Protein AF-A0A969CSE4-F1 (afdb_monomer_lite)

Structure (mmCIF, N/CA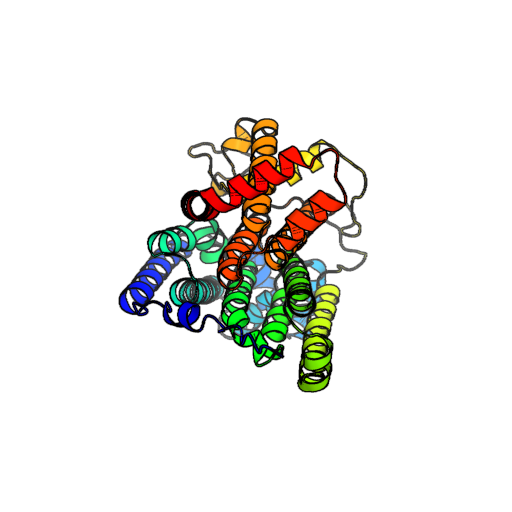/C/O backbone):
data_AF-A0A969CSE4-F1
#
_entry.id   AF-A0A969CSE4-F1
#
loop_
_atom_site.group_PDB
_atom_site.id
_atom_site.type_symbol
_atom_site.label_atom_id
_atom_site.label_alt_id
_atom_site.label_comp_id
_atom_site.label_asym_id
_atom_site.label_entity_id
_atom_site.label_seq_id
_atom_site.pdbx_PDB_ins_code
_atom_site.Cartn_x
_atom_site.Cartn_y
_atom_site.Cartn_z
_atom_site.occupancy
_atom_site.B_iso_or_equiv
_atom_site.auth_seq_id
_atom_site.auth_comp_id
_atom_site.auth_asym_id
_atom_site.auth_atom_id
_atom_site.pdbx_PDB_model_num
ATOM 1 N N . MET A 1 1 ? -28.254 -3.720 40.610 1.00 37.75 1 MET A N 1
ATOM 2 C CA . MET A 1 1 ? -28.483 -4.699 39.527 1.00 37.75 1 MET A CA 1
ATOM 3 C C . MET A 1 1 ? -29.424 -4.070 38.514 1.00 37.75 1 MET A C 1
ATOM 5 O O . MET A 1 1 ? -30.628 -4.091 38.709 1.00 37.75 1 MET A O 1
ATOM 9 N N . SER A 1 2 ? -28.872 -3.445 37.480 1.00 27.80 2 SER A N 1
ATOM 10 C CA . SER A 1 2 ? -29.619 -2.987 36.308 1.00 27.80 2 SER A CA 1
ATOM 11 C C . SER A 1 2 ? -28.778 -3.365 35.094 1.00 27.80 2 SER A C 1
ATOM 13 O O . SER A 1 2 ? -27.782 -2.710 34.793 1.00 27.80 2 SER A O 1
ATOM 15 N N . ASN A 1 3 ? -29.128 -4.489 34.473 1.00 30.42 3 ASN A N 1
ATOM 16 C CA . ASN A 1 3 ? -28.532 -4.946 33.226 1.00 30.42 3 ASN A CA 1
ATOM 17 C C . ASN A 1 3 ? -28.910 -3.960 32.117 1.00 30.42 3 ASN A C 1
ATOM 19 O O . ASN A 1 3 ? -29.982 -4.069 31.531 1.00 30.42 3 ASN A O 1
ATOM 23 N N . THR A 1 4 ? -28.040 -3.000 31.821 1.00 30.02 4 THR A N 1
ATOM 24 C CA . THR A 1 4 ? -28.070 -2.299 30.537 1.00 30.02 4 THR A CA 1
ATOM 25 C C . THR A 1 4 ? -27.341 -3.175 29.533 1.00 30.02 4 THR A C 1
ATOM 27 O O . THR A 1 4 ? -26.132 -3.059 29.341 1.00 30.02 4 THR A O 1
ATOM 30 N N . THR A 1 5 ? -28.078 -4.110 28.941 1.00 32.34 5 THR A N 1
ATOM 31 C CA . THR A 1 5 ? -27.691 -4.767 27.695 1.00 32.34 5 THR A CA 1
ATOM 32 C C . THR A 1 5 ? -27.461 -3.677 26.658 1.00 32.34 5 THR A C 1
ATOM 34 O O . THR A 1 5 ? -28.410 -3.049 26.193 1.00 32.34 5 THR A O 1
ATOM 37 N N . SER A 1 6 ? -26.195 -3.407 26.341 1.00 32.19 6 SER A N 1
ATOM 38 C CA . SER A 1 6 ? -25.845 -2.613 25.176 1.00 32.19 6 SER A CA 1
ATOM 39 C C . SER A 1 6 ? -26.315 -3.388 23.950 1.00 32.19 6 SER A C 1
ATOM 41 O O . SER A 1 6 ? -25.739 -4.409 23.571 1.00 32.19 6 SER A O 1
ATOM 43 N N . GLU A 1 7 ? -27.418 -2.937 23.358 1.00 31.30 7 GLU A N 1
ATOM 44 C CA . GLU A 1 7 ? -27.787 -3.327 22.006 1.00 31.30 7 GLU A CA 1
ATOM 45 C C . GLU A 1 7 ? -26.587 -3.016 21.108 1.00 31.30 7 GLU A C 1
ATOM 47 O O . GLU A 1 7 ? -26.251 -1.859 20.837 1.00 31.30 7 GLU A O 1
ATOM 52 N N . LYS A 1 8 ? -25.880 -4.072 20.692 1.00 34.78 8 LYS A N 1
ATOM 53 C CA . LYS A 1 8 ? -24.949 -3.987 19.574 1.00 34.78 8 LYS A CA 1
ATOM 54 C C . LYS A 1 8 ? -25.735 -3.418 18.394 1.00 34.78 8 LYS A C 1
ATOM 56 O O . LYS A 1 8 ? -26.854 -3.867 18.152 1.00 34.78 8 LYS A O 1
ATOM 61 N N . PRO A 1 9 ? -25.188 -2.453 17.644 1.00 36.00 9 PRO A N 1
ATOM 62 C CA . PRO A 1 9 ? -25.883 -1.903 16.498 1.00 36.00 9 PRO A CA 1
ATOM 63 C C . PRO A 1 9 ? -25.832 -2.919 15.349 1.00 36.00 9 PRO A C 1
ATOM 65 O O . PRO A 1 9 ? -25.063 -2.767 14.400 1.00 36.00 9 PRO A O 1
ATOM 68 N N . ASP A 1 10 ? -26.700 -3.930 15.404 1.00 36.47 10 ASP A N 1
ATOM 69 C CA . ASP A 1 10 ? -26.970 -4.875 14.312 1.00 36.47 10 ASP A CA 1
ATOM 70 C C . ASP A 1 10 ? -27.460 -4.147 13.038 1.00 36.47 10 ASP A C 1
ATOM 72 O O . ASP A 1 10 ? -27.413 -4.677 11.928 1.00 36.47 10 ASP A O 1
ATOM 76 N N . ASN A 1 11 ? -27.813 -2.862 13.158 1.00 34.94 11 ASN A N 1
ATOM 77 C CA . ASN A 1 11 ? -28.234 -2.012 12.050 1.00 34.94 11 ASN A CA 1
ATOM 78 C C . ASN A 1 11 ? -27.103 -1.437 11.178 1.00 34.94 11 ASN A C 1
ATOM 80 O O . ASN A 1 11 ? -27.394 -1.049 10.047 1.00 34.94 11 ASN A O 1
ATOM 84 N N . ILE A 1 12 ? -25.829 -1.419 11.600 1.00 36.09 12 ILE A N 1
ATOM 85 C CA . ILE A 1 12 ? -24.741 -0.911 10.726 1.00 36.09 12 ILE A CA 1
ATOM 86 C C . ILE A 1 12 ? -24.373 -1.940 9.639 1.00 36.09 12 ILE A C 1
ATOM 88 O O . ILE A 1 12 ? -24.017 -1.566 8.523 1.00 36.09 12 ILE A O 1
ATOM 92 N N . LEU A 1 13 ? -24.545 -3.236 9.917 1.00 37.03 13 LEU A N 1
ATOM 93 C CA . LEU A 1 13 ? -24.326 -4.319 8.948 1.00 37.03 13 LEU A CA 1
ATOM 94 C C . LEU A 1 13 ? -25.476 -4.460 7.933 1.00 37.03 13 LEU A C 1
ATOM 96 O O . LEU A 1 13 ? -25.249 -4.920 6.815 1.00 37.03 13 LEU A O 1
ATOM 100 N N . SER A 1 14 ? -26.689 -4.016 8.284 1.00 31.20 14 SER A N 1
ATOM 101 C CA . SER A 1 14 ? -27.875 -4.074 7.408 1.00 31.20 14 SER A CA 1
ATOM 102 C C . SER A 1 14 ? -27.886 -3.018 6.288 1.00 31.20 14 SER A C 1
ATOM 104 O O . SER A 1 14 ? -28.610 -3.158 5.305 1.00 31.20 14 SER A O 1
ATOM 106 N N . LEU A 1 15 ? -27.016 -2.004 6.380 1.00 37.09 15 LEU A N 1
ATOM 107 C CA . LEU A 1 15 ? -26.720 -1.048 5.305 1.00 37.09 15 LEU A CA 1
ATOM 108 C C . LEU A 1 15 ? -25.655 -1.568 4.329 1.00 37.09 15 LEU A C 1
ATOM 110 O O . LEU A 1 15 ? -25.082 -0.792 3.562 1.00 37.09 15 LEU A O 1
ATOM 114 N N . ALA A 1 16 ? -25.403 -2.881 4.312 1.00 40.56 16 ALA A N 1
ATOM 115 C CA . ALA A 1 16 ? -24.783 -3.543 3.177 1.00 40.56 16 ALA A CA 1
ATOM 116 C C . ALA A 1 16 ? -25.659 -3.280 1.943 1.00 40.56 16 ALA A C 1
ATOM 118 O O . ALA A 1 16 ? -26.617 -4.002 1.681 1.00 40.56 16 ALA A O 1
ATOM 119 N N . HIS A 1 17 ? -25.342 -2.186 1.237 1.00 49.12 17 HIS A N 1
ATOM 120 C CA . HIS A 1 17 ? -25.908 -1.771 -0.039 1.00 49.12 17 HIS A CA 1
ATOM 121 C C . HIS A 1 17 ? -26.378 -2.988 -0.826 1.00 49.12 17 HIS A C 1
ATOM 123 O O . HIS A 1 17 ? -25.579 -3.900 -1.023 1.00 49.12 17 HIS A O 1
ATOM 129 N N . LYS A 1 18 ? -27.626 -2.987 -1.314 1.00 47.28 18 LYS A N 1
ATOM 130 C CA . LYS A 1 18 ? -28.043 -3.836 -2.440 1.00 47.28 18 LYS A CA 1
ATOM 131 C C . LYS A 1 18 ? -26.940 -3.718 -3.498 1.00 47.28 18 LYS A C 1
ATOM 133 O O . LYS A 1 18 ? -26.780 -2.659 -4.107 1.00 47.28 18 LYS A O 1
ATOM 138 N N . ARG A 1 19 ? -26.071 -4.730 -3.568 1.00 64.94 19 ARG A N 1
ATOM 139 C CA . ARG A 1 19 ? -24.791 -4.632 -4.273 1.00 64.94 19 ARG A CA 1
ATOM 140 C C . ARG A 1 19 ? -25.115 -4.707 -5.751 1.00 64.94 19 ARG A C 1
ATOM 142 O O . ARG A 1 19 ? -25.612 -5.721 -6.219 1.00 64.94 19 ARG A O 1
ATOM 149 N N . ASP A 1 20 ? -24.905 -3.595 -6.435 1.00 82.19 20 ASP A N 1
ATOM 150 C CA . ASP A 1 20 ? -25.217 -3.450 -7.848 1.00 82.19 20 ASP A CA 1
ATOM 151 C C . ASP A 1 20 ? -24.148 -4.194 -8.663 1.00 82.19 20 ASP A C 1
ATOM 153 O O . ASP A 1 20 ? -23.053 -3.680 -8.923 1.00 82.19 20 ASP A O 1
ATOM 157 N N . ASP A 1 21 ? -24.438 -5.457 -8.977 1.00 89.19 21 ASP A N 1
ATOM 158 C CA . ASP A 1 21 ? -23.571 -6.305 -9.796 1.00 89.19 21 ASP A CA 1
ATOM 159 C C . ASP A 1 21 ? -23.347 -5.691 -11.176 1.00 89.19 21 ASP A C 1
ATOM 161 O O . ASP A 1 21 ? -22.232 -5.749 -11.688 1.00 89.19 21 ASP A O 1
ATOM 165 N N . PHE A 1 22 ? -24.352 -5.007 -11.730 1.00 94.62 22 PHE A N 1
ATOM 166 C CA . PHE A 1 22 ? -24.227 -4.318 -13.007 1.00 94.62 22 PHE A CA 1
ATOM 167 C C . PHE A 1 22 ? -23.216 -3.170 -12.931 1.00 94.62 22 PHE A C 1
ATOM 169 O O . PHE A 1 22 ? -22.319 -3.094 -13.771 1.00 94.62 22 PHE A O 1
ATOM 176 N N . PHE A 1 23 ? -23.292 -2.321 -11.899 1.00 95.94 23 PHE A N 1
ATOM 177 C CA . PHE A 1 23 ? -22.284 -1.279 -11.666 1.00 95.94 23 PHE A CA 1
ATOM 178 C C . PHE A 1 23 ? -20.881 -1.878 -11.525 1.00 95.94 23 PHE A C 1
ATOM 180 O O . PHE A 1 23 ? -19.943 -1.399 -12.157 1.00 95.94 23 PHE A O 1
ATOM 187 N N . THR A 1 24 ? -20.745 -2.953 -10.741 1.00 96.25 24 THR A N 1
ATOM 188 C CA . THR A 1 24 ? -19.447 -3.601 -10.501 1.00 96.25 24 THR A CA 1
ATOM 189 C C . THR A 1 24 ? -18.850 -4.146 -11.797 1.00 96.25 24 THR A C 1
ATOM 191 O O . THR A 1 24 ? -17.709 -3.829 -12.124 1.00 96.25 24 THR A O 1
ATOM 194 N N . ILE A 1 25 ? -19.627 -4.926 -12.552 1.00 97.06 25 ILE A N 1
ATOM 195 C CA . ILE A 1 25 ? -19.202 -5.513 -13.827 1.00 97.06 25 ILE A CA 1
ATOM 196 C C . ILE A 1 25 ? -18.838 -4.405 -14.817 1.00 97.06 25 ILE A C 1
ATOM 198 O O . ILE A 1 25 ? -17.775 -4.461 -15.426 1.00 97.06 25 ILE A O 1
ATOM 202 N N . THR A 1 26 ? -19.666 -3.364 -14.925 1.00 97.75 26 THR A N 1
ATOM 203 C CA . THR A 1 26 ? -19.416 -2.244 -15.840 1.00 97.75 26 THR A CA 1
ATOM 204 C C . THR A 1 26 ? -18.117 -1.517 -15.493 1.00 97.75 26 THR A C 1
ATOM 206 O O . THR A 1 26 ? -17.292 -1.301 -16.375 1.00 97.75 26 THR A O 1
ATOM 209 N N . SER A 1 27 ? -17.883 -1.178 -14.219 1.00 97.38 27 SER A N 1
ATOM 210 C CA . SER A 1 27 ? -16.638 -0.520 -13.794 1.00 97.38 27 SER A CA 1
ATOM 211 C C . SER A 1 27 ? -15.401 -1.372 -14.075 1.00 97.38 27 SER A C 1
ATOM 213 O O . SER A 1 27 ? -14.389 -0.843 -14.530 1.00 97.38 27 SER A O 1
ATOM 215 N N . VAL A 1 28 ? -15.486 -2.685 -13.847 1.00 97.94 28 VAL A N 1
ATOM 216 C CA . VAL A 1 28 ? -14.386 -3.621 -14.117 1.00 97.94 28 VAL A CA 1
ATOM 217 C C . VAL A 1 28 ? -14.121 -3.752 -15.615 1.00 97.94 28 VAL A C 1
ATOM 219 O O . VAL A 1 28 ? -12.964 -3.713 -16.018 1.00 97.94 28 VAL A O 1
ATOM 222 N N . ILE A 1 29 ? -15.162 -3.842 -16.449 1.00 98.31 29 ILE A N 1
ATOM 223 C CA . ILE A 1 29 ? -15.016 -3.887 -17.912 1.00 98.31 29 ILE A CA 1
ATOM 224 C C . ILE A 1 29 ? -14.379 -2.598 -18.431 1.00 98.31 29 ILE A C 1
ATOM 226 O O . ILE A 1 29 ? -13.487 -2.664 -19.274 1.00 98.31 29 ILE A O 1
ATOM 230 N N . VAL A 1 30 ? -14.796 -1.434 -17.926 1.00 98.38 30 VAL A N 1
ATOM 231 C CA . VAL A 1 30 ? -14.201 -0.145 -18.310 1.00 98.38 30 VAL A CA 1
ATOM 232 C C . VAL A 1 30 ? -12.724 -0.095 -17.921 1.00 98.38 30 VAL A C 1
ATOM 234 O O . VAL A 1 30 ? -11.896 0.220 -18.772 1.00 98.38 30 VAL A O 1
ATOM 237 N N . PHE A 1 31 ? -12.376 -0.459 -16.681 1.00 98.50 31 PHE A N 1
ATOM 238 C CA . PHE A 1 31 ? -10.979 -0.515 -16.236 1.00 98.50 31 PHE A CA 1
ATOM 239 C C . PHE A 1 31 ? -10.149 -1.476 -17.094 1.00 98.50 31 PHE A C 1
ATOM 241 O O . PHE A 1 31 ? -9.094 -1.093 -17.587 1.00 98.50 31 PHE A O 1
ATOM 248 N N . LEU A 1 32 ? -10.649 -2.693 -17.329 1.00 98.50 32 LEU A N 1
ATOM 249 C CA . LEU A 1 32 ? -9.976 -3.700 -18.148 1.00 98.50 32 LEU A CA 1
ATOM 250 C C . LEU A 1 32 ? -9.778 -3.217 -19.588 1.00 98.50 32 LEU A C 1
ATOM 252 O O . LEU A 1 32 ? -8.711 -3.422 -20.152 1.00 98.50 32 LEU A O 1
ATOM 256 N N . SER A 1 33 ? -10.779 -2.561 -20.177 1.00 98.44 33 SER A N 1
ATOM 257 C CA . SER A 1 33 ? -10.707 -2.056 -21.554 1.00 98.44 33 SER A CA 1
ATOM 258 C C . SER A 1 33 ? -9.680 -0.934 -21.684 1.00 98.44 33 SER A C 1
ATOM 260 O O . SER A 1 33 ? -8.851 -0.962 -22.589 1.00 98.44 33 SER A O 1
ATOM 262 N N . LEU A 1 34 ? -9.697 0.032 -20.760 1.00 98.38 34 LEU A N 1
ATOM 263 C CA . LEU A 1 34 ? -8.719 1.122 -20.734 1.00 98.38 34 LEU A CA 1
ATOM 264 C C . LEU A 1 34 ? -7.310 0.606 -20.436 1.00 98.38 34 LEU A C 1
ATOM 266 O O . LEU A 1 34 ? -6.364 1.015 -21.100 1.00 98.38 34 LEU A O 1
ATOM 270 N N . GLY A 1 35 ? -7.174 -0.323 -19.489 1.00 98.06 35 GLY A N 1
ATOM 271 C CA . GLY A 1 35 ? -5.908 -0.976 -19.176 1.00 98.06 35 GLY A CA 1
ATOM 272 C C . GLY A 1 35 ? -5.370 -1.788 -20.353 1.00 98.06 35 GLY A C 1
ATOM 273 O O . GLY A 1 35 ? -4.181 -1.711 -20.635 1.00 98.06 35 GLY A O 1
ATOM 274 N N . LEU A 1 36 ? -6.235 -2.491 -21.095 1.00 98.25 36 LEU A N 1
ATOM 275 C CA . LEU A 1 36 ? -5.857 -3.220 -22.308 1.00 98.25 36 LEU A CA 1
ATOM 276 C C . LEU A 1 36 ? -5.336 -2.267 -23.387 1.00 98.25 36 LEU A C 1
ATOM 278 O O . LEU A 1 36 ? -4.271 -2.502 -23.947 1.00 98.25 36 LEU A O 1
ATOM 282 N N . ILE A 1 37 ? -6.053 -1.171 -23.649 1.00 98.06 37 ILE A N 1
ATOM 283 C CA . ILE A 1 37 ? -5.582 -0.123 -24.564 1.00 98.06 37 ILE A CA 1
ATOM 284 C C . ILE A 1 37 ? -4.231 0.422 -24.083 1.00 98.06 37 ILE A C 1
ATOM 286 O O . ILE A 1 37 ? -3.319 0.581 -24.890 1.00 98.06 37 ILE A O 1
ATOM 290 N N . GLY A 1 38 ? -4.088 0.658 -22.777 1.00 96.56 38 GLY A N 1
ATOM 291 C CA . GLY A 1 38 ? -2.854 1.121 -22.152 1.00 96.56 38 GLY A CA 1
ATOM 292 C C . GLY A 1 38 ? -1.676 0.188 -22.415 1.00 96.56 38 GLY A C 1
ATOM 293 O O . GLY A 1 38 ? -0.694 0.622 -23.004 1.00 96.56 38 GLY A O 1
ATOM 294 N N . ILE A 1 39 ? -1.782 -1.097 -22.057 1.00 96.62 39 ILE A N 1
ATOM 295 C CA . ILE A 1 39 ? -0.673 -2.048 -22.233 1.00 96.62 39 ILE A CA 1
ATOM 296 C C . ILE A 1 39 ? -0.316 -2.280 -23.707 1.00 96.62 39 ILE A C 1
ATOM 298 O O . ILE A 1 39 ? 0.850 -2.491 -24.014 1.00 96.62 39 ILE A O 1
ATOM 302 N N . LEU A 1 40 ? -1.286 -2.197 -24.628 1.00 96.00 40 LEU A N 1
ATOM 303 C CA . LEU A 1 40 ? -1.040 -2.365 -26.066 1.00 96.00 40 LEU A CA 1
ATOM 304 C C . LEU A 1 40 ? -0.274 -1.190 -26.692 1.00 96.00 40 LEU A C 1
ATOM 306 O O . LEU A 1 40 ? 0.311 -1.357 -27.758 1.00 96.00 40 LEU A O 1
ATOM 310 N N . ASN A 1 41 ? -0.284 -0.021 -26.047 1.00 94.50 41 ASN A N 1
ATOM 311 C CA . ASN A 1 41 ? 0.468 1.164 -26.470 1.00 94.50 41 ASN A CA 1
ATOM 312 C C . ASN A 1 41 ? 1.655 1.465 -25.538 1.00 94.50 41 ASN A C 1
ATOM 314 O O . ASN A 1 41 ? 2.338 2.470 -25.720 1.00 94.50 41 ASN A O 1
ATOM 318 N N . HIS A 1 42 ? 1.882 0.625 -24.524 1.00 93.31 42 HIS A N 1
ATOM 319 C CA . HIS A 1 42 ? 2.940 0.803 -23.539 1.00 93.31 42 HIS A CA 1
ATOM 320 C C . HIS A 1 42 ? 4.194 0.047 -23.960 1.00 93.31 42 HIS A C 1
ATOM 322 O O . HIS A 1 42 ? 4.208 -1.186 -24.017 1.00 93.31 42 HIS A O 1
ATOM 328 N N . GLU A 1 43 ? 5.265 0.793 -24.205 1.00 93.00 43 GLU A N 1
ATOM 329 C CA . GLU A 1 43 ? 6.594 0.222 -24.369 1.00 93.00 43 GLU A CA 1
ATOM 330 C C . GLU A 1 43 ? 7.144 -0.193 -23.001 1.00 93.00 43 GLU A C 1
ATOM 332 O O . GLU A 1 43 ? 7.239 0.612 -22.069 1.00 93.00 43 GLU A O 1
ATOM 337 N N . MET A 1 44 ? 7.505 -1.472 -22.879 1.00 93.81 44 MET A N 1
ATOM 338 C CA . MET A 1 44 ? 8.018 -2.011 -21.622 1.00 93.81 44 MET A CA 1
ATOM 339 C C . MET A 1 44 ? 9.282 -1.272 -21.203 1.00 93.81 44 MET A C 1
ATOM 341 O O . MET A 1 44 ? 10.259 -1.193 -21.951 1.00 93.81 44 MET A O 1
ATOM 345 N N . HIS A 1 45 ? 9.272 -0.776 -19.973 1.00 89.81 45 HIS A N 1
ATOM 346 C CA . HIS A 1 45 ? 10.419 -0.104 -19.399 1.00 89.81 45 HIS A CA 1
ATOM 347 C C . HIS A 1 45 ? 11.553 -1.088 -19.098 1.00 89.81 45 HIS A C 1
ATOM 349 O O . HIS A 1 45 ? 11.369 -2.302 -18.963 1.00 89.81 45 HIS A O 1
ATOM 355 N N . PHE A 1 46 ? 12.759 -0.537 -18.957 1.00 91.00 46 PHE A N 1
ATOM 356 C CA . PHE A 1 46 ? 13.960 -1.298 -18.619 1.00 91.00 46 PHE A CA 1
ATOM 357 C C . PHE A 1 46 ? 13.777 -2.168 -17.363 1.00 91.00 46 PHE A C 1
ATOM 359 O O . PHE A 1 46 ? 14.203 -3.320 -17.342 1.00 91.00 46 PHE A O 1
ATOM 366 N N . ASP A 1 47 ? 13.111 -1.645 -16.334 1.00 90.50 47 ASP A N 1
ATOM 367 C CA . ASP A 1 47 ? 12.885 -2.343 -15.069 1.00 90.50 47 ASP A CA 1
ATOM 368 C C . ASP A 1 47 ? 11.863 -3.491 -15.198 1.00 90.50 47 ASP A C 1
ATOM 370 O O . ASP A 1 47 ? 11.992 -4.511 -14.515 1.00 90.50 47 ASP A O 1
ATOM 374 N N . GLU A 1 48 ? 10.874 -3.372 -16.087 1.00 96.12 48 GLU A N 1
ATOM 375 C CA . GLU A 1 48 ? 9.958 -4.459 -16.462 1.00 96.12 48 GLU A CA 1
ATOM 376 C C . GLU A 1 48 ? 10.713 -5.592 -17.175 1.00 96.12 48 GLU A C 1
ATOM 378 O O . GLU A 1 48 ? 10.615 -6.761 -16.790 1.00 96.12 48 GLU A O 1
ATOM 383 N N . LEU A 1 49 ? 11.519 -5.246 -18.184 1.00 96.81 49 LEU A N 1
ATOM 384 C CA . LEU A 1 49 ? 12.296 -6.223 -18.946 1.00 96.81 49 LEU A CA 1
ATOM 385 C C . LEU A 1 49 ? 13.380 -6.888 -18.093 1.00 96.81 49 LEU A C 1
ATOM 387 O O . LEU A 1 49 ? 13.601 -8.088 -18.233 1.00 96.81 49 LEU A O 1
ATOM 391 N N . GLN A 1 50 ? 14.017 -6.160 -17.173 1.00 95.50 50 GLN A N 1
ATOM 392 C CA . GLN A 1 50 ? 14.963 -6.736 -16.217 1.00 95.50 50 GLN A CA 1
ATOM 393 C C . GLN A 1 50 ? 14.298 -7.826 -15.363 1.00 95.50 50 GLN A C 1
ATOM 395 O O . GLN A 1 50 ? 14.836 -8.930 -15.260 1.00 95.50 50 GLN A O 1
ATOM 400 N N . ALA A 1 51 ? 13.121 -7.548 -14.792 1.00 96.12 51 ALA A N 1
ATOM 401 C CA . ALA A 1 51 ? 12.379 -8.526 -13.996 1.00 96.12 51 ALA A CA 1
ATOM 402 C C . ALA A 1 51 ? 11.995 -9.764 -14.827 1.00 96.12 51 ALA A C 1
ATOM 404 O O . ALA A 1 51 ? 12.131 -10.899 -14.360 1.00 96.12 51 ALA A O 1
ATOM 405 N N . TRP A 1 52 ? 11.567 -9.554 -16.079 1.00 97.69 52 TRP A N 1
ATOM 406 C CA . TRP A 1 52 ? 11.268 -10.640 -17.012 1.00 97.69 52 TRP A CA 1
ATOM 407 C C . TRP A 1 52 ? 12.496 -11.495 -17.333 1.00 97.69 52 TRP A C 1
ATOM 409 O O . TRP A 1 52 ? 12.419 -12.718 -17.245 1.00 97.69 52 TRP A O 1
ATOM 419 N N . MET A 1 53 ? 13.632 -10.879 -17.670 1.00 96.94 53 MET A N 1
ATOM 420 C CA . MET A 1 53 ? 14.862 -11.597 -18.019 1.00 96.94 53 MET A CA 1
ATOM 421 C C . MET A 1 53 ? 15.388 -12.418 -16.843 1.00 96.94 53 MET A C 1
ATOM 423 O O . MET A 1 53 ? 15.703 -13.590 -17.026 1.00 96.94 53 MET A O 1
ATOM 427 N N . ILE A 1 54 ? 15.394 -11.860 -15.624 1.00 96.50 54 ILE A N 1
ATOM 428 C CA . ILE A 1 54 ? 15.761 -12.617 -14.415 1.00 96.50 54 ILE A CA 1
ATOM 429 C C . ILE A 1 54 ? 14.886 -13.868 -14.290 1.00 96.50 54 ILE A C 1
ATOM 431 O O . ILE A 1 54 ? 15.393 -14.960 -14.031 1.00 96.50 54 ILE A O 1
ATOM 435 N N . ALA A 1 55 ? 13.576 -13.731 -14.489 1.00 97.31 55 ALA A N 1
ATOM 436 C CA . ALA A 1 55 ? 12.646 -14.842 -14.381 1.00 97.31 55 ALA A CA 1
ATOM 437 C C . ALA A 1 55 ? 12.815 -15.890 -15.493 1.00 97.31 55 ALA A C 1
ATOM 439 O O . ALA A 1 55 ? 12.917 -17.084 -15.199 1.00 97.31 55 ALA A O 1
ATOM 440 N N . ARG A 1 56 ? 12.875 -15.449 -16.754 1.00 97.50 56 ARG A N 1
ATOM 441 C CA . ARG A 1 56 ? 13.020 -16.298 -17.942 1.00 97.50 56 ARG A CA 1
ATOM 442 C C . ARG A 1 56 ? 14.337 -17.067 -17.922 1.00 97.50 56 ARG A C 1
ATOM 444 O O . ARG A 1 56 ? 14.328 -18.287 -18.062 1.00 97.50 56 ARG A O 1
ATOM 451 N N . ASP A 1 57 ? 15.442 -16.380 -17.654 1.00 97.06 57 ASP A N 1
ATOM 452 C CA . ASP A 1 57 ? 16.791 -16.944 -17.775 1.00 97.06 57 ASP A CA 1
ATOM 453 C C . ASP A 1 57 ? 17.208 -17.758 -16.532 1.00 97.06 57 ASP A C 1
ATOM 455 O O . ASP A 1 57 ? 18.288 -18.346 -16.483 1.00 97.06 57 ASP A O 1
ATOM 459 N N . SER A 1 58 ? 16.330 -17.863 -15.529 1.00 97.38 58 SER A N 1
ATOM 460 C CA . SER A 1 58 ? 16.528 -18.744 -14.380 1.00 97.38 58 SER A CA 1
ATOM 461 C C . SER A 1 58 ? 16.159 -20.192 -14.709 1.00 97.38 58 SER A C 1
ATOM 463 O O . SER A 1 58 ? 15.020 -20.509 -15.063 1.00 97.38 58 SER A O 1
ATOM 465 N N . SER A 1 59 ? 17.109 -21.107 -14.516 1.00 96.75 59 SER A N 1
ATOM 466 C CA . SER A 1 59 ? 16.946 -22.544 -14.812 1.00 96.75 59 SER A CA 1
ATOM 467 C C . SE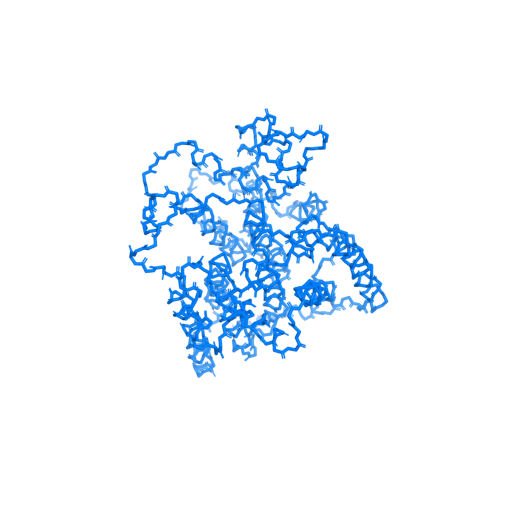R A 1 59 ? 16.076 -23.301 -13.799 1.00 96.75 59 SER A C 1
ATOM 469 O O . SER A 1 59 ? 15.524 -24.357 -14.100 1.00 96.75 59 SER A O 1
ATOM 471 N N . SER A 1 60 ? 15.956 -22.775 -12.581 1.00 97.62 60 SER A N 1
ATOM 472 C CA . SER A 1 60 ? 15.165 -23.345 -11.487 1.00 97.62 60 SER A CA 1
ATOM 473 C C . SER A 1 60 ? 14.712 -22.247 -10.525 1.00 97.62 60 SER A C 1
ATOM 475 O O . SER A 1 60 ? 15.283 -21.159 -10.516 1.00 97.62 60 SER A O 1
ATOM 477 N N . ILE A 1 61 ? 13.749 -22.543 -9.647 1.00 96.81 61 ILE A N 1
ATOM 478 C CA . ILE A 1 61 ? 13.314 -21.609 -8.590 1.00 96.81 61 ILE A CA 1
ATOM 479 C C . ILE A 1 61 ? 14.478 -21.238 -7.657 1.00 96.81 61 ILE A C 1
ATOM 481 O O . ILE A 1 61 ? 14.601 -20.094 -7.231 1.00 96.81 61 ILE A O 1
ATOM 485 N N . ASN A 1 62 ? 15.371 -22.182 -7.349 1.00 96.56 62 ASN A N 1
ATOM 486 C CA . ASN A 1 62 ? 16.551 -21.872 -6.543 1.00 96.56 62 ASN A CA 1
ATOM 487 C C . ASN A 1 62 ? 17.494 -20.908 -7.282 1.00 96.56 62 ASN A C 1
ATOM 489 O O . ASN A 1 62 ? 17.979 -19.948 -6.690 1.00 96.56 62 ASN A O 1
ATOM 493 N N . ASN A 1 63 ? 17.709 -21.131 -8.582 1.00 96.44 63 ASN A N 1
ATOM 494 C CA . ASN A 1 63 ? 18.512 -20.235 -9.408 1.00 96.44 63 ASN A CA 1
ATOM 495 C C . ASN A 1 63 ? 17.858 -18.848 -9.570 1.00 96.44 63 ASN A C 1
ATOM 497 O O . ASN A 1 63 ? 18.565 -17.849 -9.526 1.00 96.44 63 ASN A O 1
ATOM 501 N N . LEU A 1 64 ? 16.523 -18.765 -9.610 1.00 96.75 64 LEU A N 1
ATOM 502 C CA . LEU A 1 64 ? 15.784 -17.499 -9.569 1.00 96.75 64 LEU A CA 1
ATOM 503 C C . LEU A 1 64 ? 16.143 -16.668 -8.337 1.00 96.75 64 LEU A C 1
ATOM 505 O O . LEU A 1 64 ? 16.549 -15.518 -8.465 1.00 96.75 64 LEU A O 1
ATOM 509 N N . PHE A 1 65 ? 16.047 -17.251 -7.141 1.00 94.56 65 PHE A N 1
ATOM 510 C CA . PHE A 1 65 ? 16.389 -16.530 -5.912 1.00 94.56 65 PHE A CA 1
ATOM 511 C C . PHE A 1 65 ? 17.883 -16.200 -5.797 1.00 94.56 65 PHE A C 1
ATOM 513 O O . PHE A 1 65 ? 18.237 -15.229 -5.132 1.00 94.56 65 PHE A O 1
ATOM 520 N N . GLN A 1 66 ? 18.762 -16.967 -6.449 1.00 92.69 66 GLN A N 1
ATOM 521 C CA . GLN A 1 66 ? 20.178 -16.607 -6.568 1.00 92.69 66 GLN A CA 1
ATOM 522 C C . GLN A 1 66 ? 20.370 -15.378 -7.464 1.00 92.69 66 GLN A C 1
ATOM 524 O O . GLN A 1 66 ? 21.111 -14.474 -7.086 1.00 92.69 66 GLN A O 1
ATOM 529 N N . ASN A 1 67 ? 19.671 -15.314 -8.599 1.00 93.38 67 ASN A N 1
ATOM 530 C CA . ASN A 1 67 ? 19.750 -14.196 -9.542 1.00 93.38 67 ASN A CA 1
ATOM 531 C C . ASN A 1 67 ? 19.115 -12.911 -8.973 1.00 93.38 67 ASN A C 1
ATOM 533 O O . ASN A 1 67 ? 19.626 -11.819 -9.199 1.00 93.38 67 ASN A O 1
ATOM 537 N N . LEU A 1 68 ? 18.058 -13.033 -8.162 1.00 91.88 68 LEU A N 1
ATOM 538 C CA . LEU A 1 68 ? 17.405 -11.901 -7.484 1.00 91.88 68 LEU A CA 1
ATOM 539 C C . LEU A 1 68 ? 18.237 -11.260 -6.374 1.00 91.88 68 LEU A C 1
ATOM 541 O O . LEU A 1 68 ? 17.931 -10.161 -5.921 1.00 91.88 68 LEU A O 1
ATOM 545 N N . LYS A 1 69 ? 19.294 -11.929 -5.918 1.00 87.50 69 LYS A N 1
ATOM 546 C CA . LYS A 1 69 ? 20.073 -11.519 -4.749 1.00 87.50 69 LYS A CA 1
ATOM 547 C C . LYS A 1 69 ? 20.649 -10.094 -4.859 1.00 87.50 69 LYS A C 1
ATOM 549 O O . LYS A 1 69 ? 20.814 -9.430 -3.839 1.00 87.50 69 LYS A O 1
ATOM 554 N N . TYR A 1 70 ? 20.931 -9.632 -6.076 1.00 84.75 70 TYR A N 1
ATOM 555 C CA . TYR A 1 70 ? 21.450 -8.287 -6.357 1.00 84.75 70 TYR A CA 1
ATOM 556 C C . TYR A 1 70 ? 20.357 -7.265 -6.705 1.00 84.75 70 TYR A C 1
ATOM 558 O O . TYR A 1 70 ? 20.647 -6.084 -6.856 1.00 84.75 70 TYR A O 1
ATOM 566 N N . GLU A 1 71 ? 19.104 -7.701 -6.831 1.00 83.69 71 GLU A N 1
ATOM 567 C CA . GLU A 1 71 ? 17.973 -6.835 -7.171 1.00 83.69 71 GLU A CA 1
ATOM 568 C C . GLU A 1 71 ? 17.433 -6.092 -5.939 1.00 83.69 71 GLU A C 1
ATOM 570 O O . GLU A 1 71 ? 16.983 -4.954 -6.045 1.00 83.69 71 GLU A O 1
ATOM 575 N N . GLY A 1 72 ? 17.512 -6.716 -4.757 1.00 81.25 72 GLY A N 1
ATOM 576 C CA . GLY A 1 72 ? 17.102 -6.104 -3.489 1.00 81.25 72 GLY A CA 1
ATOM 577 C C . GLY A 1 72 ? 15.588 -6.061 -3.252 1.00 81.25 72 GLY A C 1
ATOM 578 O O . GLY A 1 72 ? 15.150 -5.409 -2.301 1.00 81.25 72 GLY A O 1
ATOM 579 N N . HIS A 1 73 ? 14.780 -6.766 -4.055 1.00 84.88 73 HIS A N 1
ATOM 580 C CA . HIS A 1 73 ? 13.336 -6.886 -3.842 1.00 84.88 73 HIS A CA 1
ATOM 581 C C . HIS A 1 73 ? 12.916 -8.317 -3.468 1.00 84.88 73 HIS A C 1
ATOM 583 O O . HIS A 1 73 ? 13.563 -9.297 -3.844 1.00 84.88 73 HIS A O 1
ATOM 589 N N . PRO A 1 74 ? 11.808 -8.478 -2.721 1.00 92.56 74 PRO A N 1
ATOM 590 C CA . PRO A 1 74 ? 11.210 -9.787 -2.511 1.00 92.56 74 PRO A CA 1
ATOM 591 C C . PRO A 1 74 ? 10.714 -10.426 -3.823 1.00 92.56 74 PRO A C 1
ATOM 593 O O . PRO A 1 74 ? 10.194 -9.765 -4.721 1.00 92.56 74 PRO A O 1
ATOM 596 N N . GLY A 1 75 ? 10.824 -11.747 -3.920 1.00 94.31 75 GLY A N 1
ATOM 597 C CA . GLY A 1 75 ? 10.658 -12.499 -5.160 1.00 94.31 75 GLY A CA 1
ATOM 598 C C . GLY A 1 75 ? 9.235 -12.933 -5.518 1.00 94.31 75 GLY A C 1
ATOM 599 O O . GLY A 1 75 ? 9.098 -13.692 -6.471 1.00 94.31 75 GLY A O 1
ATOM 600 N N . LEU A 1 76 ? 8.168 -12.512 -4.818 1.00 97.31 76 LEU A N 1
ATOM 601 C CA . LEU A 1 76 ? 6.805 -12.997 -5.129 1.00 97.31 76 LEU A CA 1
ATOM 602 C C . LEU A 1 76 ? 6.371 -12.649 -6.559 1.00 97.31 76 LEU A C 1
ATOM 604 O O . LEU A 1 76 ? 5.777 -13.480 -7.243 1.00 97.31 76 LEU A O 1
ATOM 608 N N . TRP A 1 77 ? 6.695 -11.440 -7.022 1.00 97.50 77 TRP A N 1
ATOM 609 C CA . TRP A 1 77 ? 6.454 -11.023 -8.405 1.00 97.50 77 TRP A CA 1
ATOM 610 C C . TRP A 1 77 ? 7.219 -11.906 -9.397 1.00 97.50 77 TRP A C 1
ATOM 612 O O . TRP A 1 77 ? 6.627 -12.499 -10.298 1.00 97.50 77 TRP A O 1
ATOM 622 N N . HIS A 1 78 ? 8.518 -12.073 -9.157 1.00 97.56 78 HIS A N 1
ATOM 623 C CA . HIS A 1 78 ? 9.418 -12.869 -9.984 1.00 97.56 78 HIS A CA 1
ATOM 624 C C . HIS A 1 78 ? 9.052 -14.353 -10.029 1.00 97.56 78 HIS A C 1
ATOM 626 O O . HIS A 1 78 ? 9.216 -14.980 -11.069 1.00 97.56 78 HIS A O 1
ATOM 632 N N . LEU A 1 79 ? 8.506 -14.919 -8.948 1.00 97.75 79 LEU A N 1
ATOM 633 C CA . LEU A 1 79 ? 7.959 -16.276 -8.954 1.00 97.75 79 LEU A CA 1
ATOM 634 C C . LEU A 1 79 ? 6.808 -16.410 -9.956 1.00 97.75 79 LEU A C 1
ATOM 636 O O . LEU A 1 79 ? 6.766 -17.384 -10.704 1.00 97.75 79 LEU A O 1
ATOM 640 N N . GLY A 1 80 ? 5.902 -15.429 -10.007 1.00 97.88 80 GLY A N 1
ATOM 641 C CA . GLY A 1 80 ? 4.835 -15.390 -11.009 1.00 97.88 80 GLY A CA 1
ATOM 642 C C . GLY A 1 80 ? 5.398 -15.357 -12.431 1.00 97.88 80 GLY A C 1
ATOM 643 O O . GLY A 1 80 ? 5.025 -16.183 -13.263 1.00 97.88 80 GLY A O 1
ATOM 644 N N . LEU A 1 81 ? 6.363 -14.468 -12.682 1.00 98.31 81 LEU A N 1
ATOM 645 C CA . LEU A 1 81 ? 7.028 -14.363 -13.985 1.00 98.31 81 LEU A CA 1
ATOM 646 C C . LEU A 1 81 ? 7.780 -15.639 -14.372 1.00 98.31 81 LEU A C 1
ATOM 648 O O . LEU A 1 81 ? 7.740 -16.051 -15.529 1.00 98.31 81 LEU A O 1
ATOM 652 N N . TYR A 1 82 ? 8.420 -16.300 -13.407 1.00 98.38 82 TYR A N 1
ATOM 653 C CA . TYR A 1 82 ? 9.146 -17.544 -13.633 1.00 98.38 82 TYR A CA 1
ATOM 654 C C . TYR A 1 82 ? 8.210 -18.612 -14.192 1.00 98.38 82 TYR A C 1
ATOM 656 O O . TYR A 1 82 ? 8.519 -19.212 -15.219 1.00 98.38 82 TYR A O 1
ATOM 664 N N . PHE A 1 83 ? 7.033 -18.800 -13.588 1.00 98.12 83 PHE A N 1
ATOM 665 C CA . PHE A 1 83 ? 6.057 -19.759 -14.104 1.00 98.12 83 PHE A CA 1
ATOM 666 C C . PHE A 1 83 ? 5.538 -19.374 -15.491 1.00 98.12 83 PHE A C 1
ATOM 668 O O . PHE A 1 83 ? 5.446 -20.246 -16.351 1.00 98.12 83 PHE A O 1
ATOM 675 N N . LEU A 1 84 ? 5.264 -18.091 -15.748 1.00 98.00 84 LEU A N 1
ATOM 676 C CA . LEU A 1 84 ? 4.817 -17.628 -17.070 1.00 98.00 84 LEU A CA 1
ATOM 677 C C . LEU A 1 84 ? 5.861 -17.875 -18.160 1.00 98.00 84 LEU A C 1
ATOM 679 O O . LEU A 1 84 ? 5.523 -18.345 -19.244 1.00 98.00 84 LEU A O 1
ATOM 683 N N . SER A 1 85 ? 7.132 -17.631 -17.849 1.00 97.81 85 SER A N 1
ATOM 684 C CA . SER A 1 85 ? 8.233 -17.839 -18.790 1.00 97.81 85 SER A CA 1
ATOM 685 C C . SER A 1 85 ? 8.432 -19.306 -19.190 1.00 97.81 85 SER A C 1
ATOM 687 O O . SER A 1 85 ? 9.104 -19.589 -20.171 1.00 97.81 85 SER A O 1
ATOM 689 N N . ARG A 1 86 ? 7.843 -20.270 -18.461 1.00 97.56 86 ARG A N 1
ATOM 690 C CA . ARG A 1 86 ? 7.851 -21.687 -18.872 1.00 97.56 86 ARG A CA 1
ATOM 691 C C . ARG A 1 86 ? 6.897 -21.980 -20.034 1.00 97.56 86 ARG A C 1
ATOM 693 O O . ARG A 1 86 ? 6.985 -23.055 -20.618 1.00 97.56 86 ARG A O 1
ATOM 700 N N . PHE A 1 87 ? 5.989 -21.057 -20.353 1.00 97.31 87 PHE A N 1
ATOM 701 C CA . PHE A 1 87 ? 5.032 -21.197 -21.453 1.00 97.31 87 PHE A CA 1
ATOM 702 C C . PHE A 1 87 ? 5.419 -20.379 -22.691 1.00 97.31 87 PHE A C 1
ATOM 704 O O . PHE A 1 87 ? 5.005 -20.726 -23.794 1.00 97.31 87 PHE A O 1
ATOM 711 N N . THR A 1 88 ? 6.168 -19.285 -22.526 1.00 97.38 88 THR A N 1
ATOM 712 C CA . THR A 1 88 ? 6.586 -18.403 -23.624 1.00 97.38 88 THR A CA 1
ATOM 713 C C . THR A 1 88 ? 7.785 -17.545 -23.228 1.00 97.38 88 THR A C 1
ATOM 715 O O . THR A 1 88 ? 7.878 -17.100 -22.086 1.00 97.38 88 THR A O 1
ATOM 718 N N . ASP A 1 89 ? 8.658 -17.246 -24.190 1.00 95.56 89 ASP A N 1
ATOM 719 C CA . ASP A 1 89 ? 9.778 -16.310 -24.018 1.00 95.56 89 ASP A CA 1
ATOM 720 C C . ASP A 1 89 ? 9.373 -14.842 -24.225 1.00 95.56 89 ASP A C 1
ATOM 722 O O . ASP A 1 89 ? 10.153 -13.928 -23.934 1.00 95.56 89 ASP A O 1
ATOM 726 N N . ASN A 1 90 ? 8.158 -14.605 -24.735 1.00 96.94 90 ASN A N 1
ATOM 727 C CA . ASN A 1 90 ? 7.669 -13.273 -25.068 1.00 96.94 90 ASN A CA 1
ATOM 728 C C . ASN A 1 90 ? 7.233 -12.509 -23.798 1.00 96.94 90 ASN A C 1
ATOM 730 O O . ASN A 1 90 ? 6.253 -12.914 -23.164 1.00 96.94 90 ASN A O 1
ATOM 734 N N . PRO A 1 91 ? 7.876 -11.371 -23.462 1.00 96.81 91 PRO A N 1
ATOM 735 C CA . PRO A 1 91 ? 7.568 -10.604 -22.255 1.00 96.81 91 PRO A CA 1
ATOM 736 C C . PRO A 1 91 ? 6.159 -10.000 -22.237 1.00 96.81 91 PRO A C 1
ATOM 738 O O . PRO A 1 91 ? 5.680 -9.626 -21.173 1.00 96.81 91 PRO A O 1
ATOM 741 N N . VAL A 1 92 ? 5.444 -9.946 -23.367 1.00 97.12 92 VAL A N 1
ATOM 742 C CA . VAL A 1 92 ? 4.065 -9.421 -23.432 1.00 97.12 92 VAL A CA 1
ATOM 743 C C . VAL A 1 92 ? 3.119 -10.172 -22.488 1.00 97.12 92 VAL A C 1
ATOM 745 O O . VAL A 1 92 ? 2.193 -9.579 -21.935 1.00 97.12 92 VAL A O 1
ATOM 748 N N . VAL A 1 93 ? 3.374 -11.457 -22.210 1.00 97.69 93 VAL A N 1
ATOM 749 C CA . VAL A 1 93 ? 2.569 -12.232 -21.249 1.00 97.69 93 VAL A CA 1
ATOM 750 C C . VAL A 1 93 ? 2.569 -11.617 -19.842 1.00 97.69 93 VAL A C 1
ATOM 752 O O . VAL A 1 93 ? 1.570 -11.712 -19.128 1.00 97.69 93 VAL A O 1
ATOM 755 N N . MET A 1 94 ? 3.655 -10.941 -19.452 1.00 97.50 94 MET A N 1
ATOM 756 C CA . MET A 1 94 ? 3.770 -10.254 -18.167 1.00 97.50 94 MET A CA 1
ATOM 757 C C . MET A 1 94 ? 2.779 -9.093 -18.054 1.00 97.50 94 MET A C 1
ATOM 759 O O . MET A 1 94 ? 2.157 -8.952 -17.004 1.00 97.50 94 MET A O 1
ATOM 763 N N . GLN A 1 95 ? 2.585 -8.306 -19.118 1.00 97.56 95 GLN A N 1
ATOM 764 C CA . GLN A 1 95 ? 1.626 -7.193 -19.126 1.00 97.56 95 GLN A CA 1
ATOM 765 C C . GLN A 1 95 ? 0.189 -7.697 -18.945 1.00 97.56 95 GLN A C 1
ATOM 767 O O . GLN A 1 95 ? -0.568 -7.153 -18.143 1.00 97.56 95 GLN A O 1
ATOM 772 N N . PHE A 1 96 ? -0.185 -8.789 -19.623 1.00 98.19 96 PHE A N 1
ATOM 773 C CA . PHE A 1 96 ? -1.504 -9.410 -19.447 1.00 98.19 96 PHE A CA 1
ATOM 774 C C . PHE A 1 96 ? -1.693 -9.995 -18.044 1.00 98.19 96 PHE A C 1
ATOM 776 O O . PHE A 1 96 ? -2.755 -9.826 -17.442 1.00 98.19 96 PHE A O 1
ATOM 783 N N . TYR A 1 97 ? -0.667 -10.654 -17.501 1.00 98.38 97 TYR A N 1
ATOM 784 C CA . TYR A 1 97 ? -0.684 -11.150 -16.126 1.00 98.38 97 TYR A CA 1
ATOM 785 C C . TYR A 1 97 ? -0.839 -10.011 -15.113 1.00 98.38 97 TYR A C 1
ATOM 787 O O . TYR A 1 97 ? -1.668 -10.095 -14.206 1.00 98.38 97 TYR A O 1
ATOM 795 N N . HIS A 1 98 ? -0.096 -8.922 -15.299 1.00 98.31 98 HIS A N 1
ATOM 796 C CA . HIS A 1 98 ? -0.196 -7.727 -14.475 1.00 98.31 98 HIS A CA 1
ATOM 797 C C . HIS A 1 98 ? -1.601 -7.115 -14.531 1.00 98.31 98 HIS A C 1
ATOM 799 O O . HIS A 1 98 ? -2.226 -6.909 -13.489 1.00 98.31 98 HIS A O 1
ATOM 805 N N . LEU A 1 99 ? -2.139 -6.907 -15.738 1.00 98.56 99 LEU A N 1
ATOM 806 C CA . LEU A 1 99 ? -3.476 -6.354 -15.948 1.00 98.56 99 LEU A CA 1
ATOM 807 C C . LEU A 1 99 ? -4.565 -7.233 -15.318 1.00 98.56 99 LEU A C 1
ATOM 809 O O . LEU A 1 99 ? -5.528 -6.708 -14.758 1.00 98.56 99 LEU A O 1
ATOM 813 N N . LEU A 1 100 ? -4.412 -8.560 -15.346 1.00 98.62 100 LEU A N 1
ATOM 814 C CA . LEU A 1 100 ? -5.321 -9.484 -14.666 1.00 98.62 100 LEU A CA 1
ATOM 815 C C . LEU A 1 100 ? -5.317 -9.269 -13.143 1.00 98.62 100 LEU A C 1
ATOM 817 O O . LEU A 1 100 ? -6.386 -9.209 -12.528 1.00 98.62 100 LEU A O 1
ATOM 821 N N . ILE A 1 101 ? -4.138 -9.119 -12.529 1.00 98.69 101 ILE A N 1
ATOM 822 C CA . ILE A 1 101 ? -4.016 -8.839 -11.089 1.00 98.69 101 ILE A CA 1
ATOM 823 C C . ILE A 1 101 ? -4.625 -7.471 -10.765 1.00 98.69 101 ILE A C 1
ATOM 825 O O . ILE A 1 101 ? -5.430 -7.374 -9.836 1.00 98.69 101 ILE A O 1
ATOM 829 N N . ALA A 1 102 ? -4.306 -6.437 -11.549 1.00 98.62 102 ALA A N 1
ATOM 830 C CA . ALA A 1 102 ? -4.842 -5.087 -11.372 1.00 98.62 102 ALA A CA 1
ATOM 831 C C . ALA A 1 102 ? -6.375 -5.080 -11.460 1.00 98.62 102 ALA A C 1
ATOM 833 O O . ALA A 1 102 ? -7.059 -4.581 -10.565 1.00 98.62 102 ALA A O 1
ATOM 834 N N . THR A 1 103 ? -6.927 -5.732 -12.485 1.00 98.69 103 THR A N 1
ATOM 835 C CA . THR A 1 103 ? -8.375 -5.867 -12.701 1.00 98.69 103 THR A CA 1
ATOM 836 C C . THR A 1 103 ? -9.042 -6.625 -11.553 1.00 98.69 103 THR A C 1
ATOM 838 O O . THR A 1 103 ? -10.119 -6.240 -11.099 1.00 98.69 103 THR A O 1
ATOM 841 N N . THR A 1 104 ? -8.390 -7.663 -11.022 1.00 98.75 104 THR A N 1
ATOM 842 C CA . THR A 1 104 ? -8.867 -8.389 -9.833 1.00 98.75 104 THR A CA 1
ATOM 843 C C . THR A 1 104 ? -8.876 -7.486 -8.598 1.00 98.75 104 THR A C 1
ATOM 845 O O . THR A 1 104 ? -9.849 -7.483 -7.840 1.00 98.75 104 THR A O 1
ATOM 848 N N . GLY A 1 105 ? -7.832 -6.675 -8.411 1.00 98.38 105 GLY A N 1
ATOM 849 C CA . GLY A 1 105 ? -7.760 -5.676 -7.345 1.00 98.38 105 GLY A CA 1
ATOM 850 C C . GLY A 1 105 ? -8.901 -4.663 -7.435 1.00 98.38 105 GLY A C 1
ATOM 851 O O . GLY A 1 105 ? -9.606 -4.445 -6.449 1.00 98.38 105 GLY A O 1
ATOM 852 N N . VAL A 1 106 ? -9.149 -4.119 -8.628 1.00 98.31 106 VAL A N 1
ATOM 853 C CA . VAL A 1 106 ? -10.262 -3.194 -8.896 1.00 98.31 106 VAL A CA 1
ATOM 854 C C . VAL A 1 106 ? -11.615 -3.863 -8.674 1.00 98.31 106 VAL A C 1
ATOM 856 O O . VAL A 1 106 ? -12.488 -3.265 -8.050 1.00 98.31 106 VAL A O 1
ATOM 859 N N . TYR A 1 107 ? -11.796 -5.115 -9.098 1.00 98.38 107 TYR A N 1
ATOM 860 C CA . TYR A 1 107 ? -13.015 -5.871 -8.814 1.00 98.38 107 TYR A CA 1
ATOM 861 C C . TYR A 1 107 ? -13.277 -5.963 -7.306 1.00 98.38 107 TYR A C 1
ATOM 863 O O . TYR A 1 107 ? -14.363 -5.600 -6.850 1.00 98.38 107 TYR A O 1
ATOM 871 N N . ILE A 1 108 ? -12.280 -6.380 -6.516 1.00 98.19 108 ILE A N 1
ATOM 872 C CA . ILE A 1 108 ? -12.403 -6.475 -5.054 1.00 98.19 108 ILE A CA 1
ATOM 873 C C . ILE A 1 108 ? -12.712 -5.100 -4.455 1.00 98.19 108 ILE A C 1
ATOM 875 O O . ILE A 1 108 ? -13.630 -4.962 -3.644 1.00 98.19 108 ILE A O 1
ATOM 879 N N . PHE A 1 109 ? -11.992 -4.068 -4.884 1.00 97.62 109 PHE A N 1
ATOM 880 C CA . PHE A 1 109 ? -12.202 -2.706 -4.422 1.00 97.62 109 PHE A CA 1
ATOM 881 C C . PHE A 1 109 ? -13.626 -2.213 -4.710 1.00 97.62 109 PHE A C 1
ATOM 883 O O . PHE A 1 109 ? -14.339 -1.814 -3.789 1.00 97.62 109 PHE A O 1
ATOM 890 N N . VAL A 1 110 ? -14.101 -2.287 -5.953 1.00 97.19 110 VAL A N 1
ATOM 891 C CA . VAL A 1 110 ? -15.441 -1.815 -6.336 1.00 97.19 110 VAL A CA 1
ATOM 892 C C . VAL A 1 110 ? -16.532 -2.632 -5.638 1.00 97.19 110 VAL A C 1
ATOM 894 O O . VAL A 1 110 ? -17.519 -2.063 -5.155 1.00 97.19 110 VAL A O 1
ATOM 897 N N . LYS A 1 111 ? -16.346 -3.952 -5.524 1.00 95.94 111 LYS A N 1
ATOM 898 C CA . LYS A 1 111 ? -17.335 -4.866 -4.943 1.00 95.94 111 LYS A CA 1
ATOM 899 C C . LYS A 1 111 ? -17.466 -4.727 -3.427 1.00 95.94 111 LYS A C 1
ATOM 901 O O . LYS A 1 111 ? -18.590 -4.775 -2.919 1.00 95.94 111 LYS A O 1
ATOM 906 N N . TYR A 1 112 ? -16.353 -4.574 -2.707 1.00 95.56 112 TYR A N 1
ATOM 907 C CA . TYR A 1 112 ? -16.326 -4.714 -1.246 1.00 95.56 112 TYR A CA 1
ATOM 908 C C . TYR A 1 112 ? -16.029 -3.423 -0.479 1.00 95.56 112 TYR A C 1
ATOM 910 O O . TYR A 1 112 ? -16.342 -3.364 0.711 1.00 95.56 112 TYR A O 1
ATOM 918 N N . SER A 1 113 ? -15.472 -2.386 -1.113 1.00 94.75 113 SER A N 1
ATOM 919 C CA . SER A 1 113 ? -15.167 -1.142 -0.398 1.00 94.75 113 SER A CA 1
ATOM 920 C C . SER A 1 113 ? -16.427 -0.341 -0.031 1.00 94.75 113 SER A C 1
ATOM 922 O O . SER A 1 113 ? -17.431 -0.384 -0.760 1.00 94.75 113 SER A O 1
ATOM 924 N N . PRO A 1 114 ? -16.394 0.416 1.085 1.00 92.75 114 PRO A N 1
ATOM 925 C CA . PRO A 1 114 ? -17.530 1.189 1.587 1.00 92.75 114 PRO A CA 1
ATOM 926 C C . PRO A 1 114 ? -17.732 2.522 0.849 1.00 92.75 114 PRO A C 1
ATOM 928 O O . PRO A 1 114 ? -18.613 3.300 1.205 1.00 92.75 114 PRO A O 1
ATOM 931 N N . PHE A 1 115 ? -16.918 2.807 -0.169 1.00 91.88 115 PHE A N 1
ATOM 932 C CA . PHE A 1 115 ? -16.975 4.054 -0.921 1.00 91.88 115 PHE A CA 1
ATOM 933 C C . PHE A 1 115 ? -18.240 4.154 -1.785 1.00 91.88 115 PHE A C 1
ATOM 935 O O . PHE A 1 115 ? -18.810 3.151 -2.232 1.00 91.88 115 PHE A O 1
ATOM 942 N N . ASN A 1 116 ? -18.670 5.385 -2.059 1.00 90.38 116 ASN A N 1
ATOM 943 C CA . ASN A 1 116 ? -19.778 5.633 -2.978 1.00 90.38 116 ASN A CA 1
ATOM 944 C C . ASN A 1 116 ? -19.355 5.402 -4.446 1.00 90.38 116 ASN A C 1
ATOM 946 O O . ASN A 1 116 ? -18.177 5.220 -4.751 1.00 90.38 116 ASN A O 1
ATOM 950 N N . ARG A 1 117 ? -20.315 5.413 -5.381 1.00 91.94 117 ARG A N 1
ATOM 951 C CA . ARG A 1 117 ? -20.050 5.106 -6.802 1.00 91.94 117 ARG A CA 1
ATOM 952 C C . ARG A 1 117 ? -19.034 6.049 -7.453 1.00 91.94 117 ARG A C 1
ATOM 954 O O . ARG A 1 117 ? -18.173 5.576 -8.183 1.00 91.94 117 ARG A O 1
ATOM 961 N N . GLN A 1 118 ? -19.123 7.351 -7.182 1.00 91.00 118 GLN A N 1
ATOM 962 C CA . GLN A 1 118 ? -18.215 8.344 -7.766 1.00 91.00 118 GLN A CA 1
ATOM 963 C C . GLN A 1 118 ? -16.785 8.129 -7.270 1.00 91.00 118 GLN A C 1
ATOM 965 O O . GLN A 1 118 ? -15.868 8.032 -8.075 1.00 91.00 118 GLN A O 1
ATOM 970 N N . GLN A 1 119 ? -16.621 7.944 -5.959 1.00 91.62 119 GLN A N 1
ATOM 971 C CA . GLN A 1 119 ? -15.334 7.618 -5.341 1.00 91.62 119 GLN A CA 1
ATOM 972 C C . GLN A 1 119 ? -14.752 6.331 -5.927 1.00 91.62 119 GLN A C 1
ATOM 974 O O . GLN A 1 119 ? -13.586 6.292 -6.292 1.00 91.62 119 GLN A O 1
ATOM 979 N N . LYS A 1 120 ? -15.570 5.284 -6.090 1.00 94.50 120 LYS A N 1
ATOM 980 C CA . LYS A 1 120 ? -15.115 4.023 -6.689 1.00 94.50 120 LYS A CA 1
ATOM 981 C C . LYS A 1 120 ? -14.590 4.210 -8.108 1.00 94.50 120 LYS A C 1
ATOM 983 O O . LYS A 1 120 ? -13.551 3.645 -8.431 1.00 94.50 120 LYS A O 1
ATOM 988 N N . ILE A 1 121 ? -15.281 5.002 -8.928 1.00 94.44 121 ILE A N 1
ATOM 989 C CA . ILE A 1 121 ? -14.848 5.321 -10.294 1.00 94.44 121 ILE A CA 1
ATOM 990 C C . ILE A 1 121 ? -13.536 6.112 -10.268 1.00 94.44 121 ILE A C 1
ATOM 992 O O . ILE A 1 121 ? -12.574 5.674 -10.891 1.00 94.44 121 ILE A O 1
ATOM 996 N N . PHE A 1 122 ? -13.469 7.228 -9.534 1.00 91.88 122 PHE A N 1
ATOM 997 C CA . PHE A 1 122 ? -12.276 8.084 -9.513 1.00 91.88 122 PHE A CA 1
ATOM 998 C C . PHE A 1 122 ? -11.048 7.376 -8.943 1.00 91.88 122 PHE A C 1
ATOM 1000 O O . PHE A 1 122 ? -9.976 7.477 -9.523 1.00 91.88 122 PHE A O 1
ATOM 1007 N N . LEU A 1 123 ? -11.202 6.594 -7.873 1.00 93.25 123 LEU A N 1
ATOM 1008 C CA . LEU A 1 123 ? -10.093 5.852 -7.270 1.00 93.25 123 LEU A CA 1
ATOM 1009 C C . LEU A 1 123 ? -9.624 4.689 -8.162 1.00 93.25 123 LEU A C 1
ATOM 1011 O O . LEU A 1 123 ? -8.435 4.380 -8.185 1.00 93.25 123 LEU A O 1
ATOM 1015 N N . SER A 1 124 ? -10.527 4.052 -8.918 1.00 95.69 124 SER A N 1
ATOM 1016 C CA . SER A 1 124 ? -10.165 2.938 -9.815 1.00 95.69 124 SER A CA 1
ATOM 1017 C C . SER A 1 124 ? -9.550 3.422 -11.130 1.00 95.69 124 SER A C 1
ATOM 1019 O O . SER A 1 124 ? -8.643 2.782 -11.647 1.00 95.69 124 SER A O 1
ATOM 1021 N N . LEU A 1 125 ? -10.032 4.545 -11.671 1.00 95.56 125 LEU A N 1
ATOM 1022 C CA . LEU A 1 125 ? -9.538 5.145 -12.919 1.00 95.56 125 LEU A CA 1
ATOM 1023 C C . LEU A 1 125 ? -8.495 6.250 -12.684 1.00 95.56 125 LEU A C 1
ATOM 1025 O O . LEU A 1 125 ? -8.060 6.899 -13.633 1.00 95.56 125 LEU A O 1
ATOM 1029 N N . GLY A 1 126 ? -8.117 6.486 -11.429 1.00 92.62 126 GLY A N 1
ATOM 1030 C CA . GLY A 1 126 ? -7.125 7.479 -11.044 1.00 92.62 126 GLY A CA 1
ATOM 1031 C C . GLY A 1 126 ? -5.708 7.077 -11.446 1.00 92.62 126 GLY A C 1
ATOM 1032 O O . GLY A 1 126 ? -5.434 5.918 -11.762 1.00 92.62 126 GLY A O 1
ATOM 1033 N N . TYR A 1 127 ? -4.796 8.050 -11.380 1.00 92.25 127 TYR A N 1
ATOM 1034 C CA . TYR A 1 127 ? -3.410 7.916 -11.838 1.00 92.25 127 TYR A CA 1
ATOM 1035 C C . TYR A 1 127 ? -2.708 6.657 -11.301 1.00 92.25 127 TYR A C 1
ATOM 1037 O O . TYR A 1 127 ? -2.195 5.858 -12.079 1.00 92.25 127 TYR A O 1
ATOM 1045 N N . PHE A 1 128 ? -2.732 6.423 -9.985 1.00 93.94 128 PHE A N 1
ATOM 1046 C CA . PHE A 1 128 ? -2.045 5.267 -9.401 1.00 93.94 128 PHE A CA 1
ATOM 1047 C C . PHE A 1 128 ? -2.654 3.931 -9.831 1.00 93.94 128 PHE A C 1
ATOM 1049 O O . PHE A 1 128 ? -1.927 3.045 -10.265 1.00 93.94 128 PHE A O 1
ATOM 1056 N N . SER A 1 129 ? -3.976 3.780 -9.728 1.00 95.06 129 SER A N 1
ATOM 1057 C CA . SER A 1 129 ? -4.651 2.507 -10.003 1.00 95.06 129 SER A CA 1
ATOM 1058 C C . SER A 1 129 ? -4.592 2.117 -11.478 1.00 95.06 129 SER A C 1
ATOM 1060 O O . SER A 1 129 ? -4.349 0.953 -11.786 1.00 95.06 129 SER A O 1
ATOM 1062 N N . LEU A 1 130 ? -4.815 3.073 -12.387 1.00 95.12 130 LEU A N 1
ATOM 1063 C CA . LEU A 1 130 ? -4.866 2.796 -13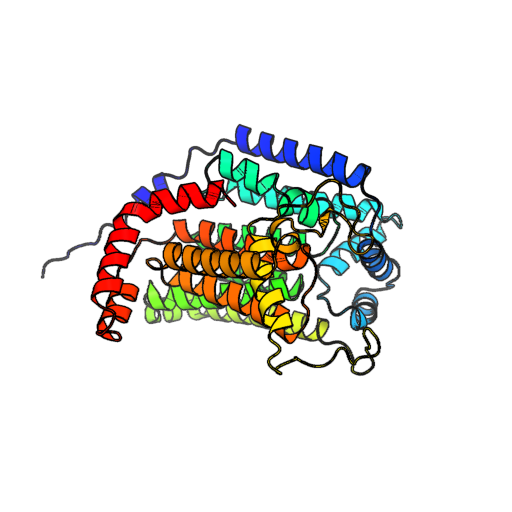.820 1.00 95.12 130 LEU A CA 1
ATOM 1064 C C . LEU A 1 130 ? -3.475 2.785 -14.458 1.00 95.12 130 LEU A C 1
ATOM 1066 O O . LEU A 1 130 ? -3.182 1.884 -15.236 1.00 95.12 130 LEU A O 1
ATOM 1070 N N . TYR A 1 131 ? -2.617 3.755 -14.133 1.00 93.75 131 TYR A N 1
ATOM 1071 C CA . TYR A 1 131 ? -1.313 3.900 -14.781 1.00 93.75 131 TYR A CA 1
ATOM 1072 C C . TYR A 1 131 ? -0.202 3.173 -14.011 1.00 93.75 131 TYR A C 1
ATOM 1074 O O . TYR A 1 131 ? 0.238 2.111 -14.450 1.00 93.75 131 TYR A O 1
ATOM 1082 N N . GLU A 1 132 ? 0.200 3.671 -12.837 1.00 93.81 132 GLU A N 1
ATOM 1083 C CA . GLU A 1 132 ? 1.373 3.148 -12.102 1.00 93.81 132 GLU A CA 1
ATOM 1084 C C . GLU A 1 132 ? 1.220 1.686 -11.657 1.00 93.81 132 GLU A C 1
ATOM 1086 O O . GLU A 1 132 ? 2.204 0.953 -11.595 1.00 93.81 132 GLU A O 1
ATOM 1091 N N . TYR A 1 133 ? -0.001 1.260 -11.322 1.00 95.81 133 TYR A N 1
ATOM 1092 C CA . TYR A 1 133 ? -0.303 -0.086 -10.818 1.00 95.81 133 TYR A CA 1
ATOM 1093 C C . TYR A 1 133 ? -1.190 -0.906 -11.762 1.00 95.81 133 TYR A C 1
ATOM 1095 O O . TYR A 1 133 ? -1.515 -2.048 -11.442 1.00 95.81 133 TYR A O 1
ATOM 1103 N N . GLY A 1 134 ? -1.573 -0.349 -12.915 1.00 95.69 134 GLY A N 1
ATOM 1104 C CA . GLY A 1 134 ? -2.383 -1.031 -13.928 1.00 95.69 134 GLY A CA 1
ATOM 1105 C C . GLY A 1 134 ? -1.620 -1.317 -15.221 1.00 95.69 134 GLY A C 1
ATOM 1106 O O . GLY A 1 134 ? -1.710 -2.430 -15.741 1.00 95.69 134 GLY A O 1
ATOM 1107 N N . ILE A 1 135 ? -0.838 -0.346 -15.703 1.00 95.62 135 ILE A N 1
ATOM 1108 C CA . ILE A 1 135 ? -0.125 -0.413 -16.989 1.00 95.62 135 ILE A CA 1
ATOM 1109 C C . ILE A 1 135 ? 1.345 -0.810 -16.805 1.00 95.62 135 ILE A C 1
ATOM 1111 O O . ILE A 1 135 ? 1.822 -1.679 -17.531 1.00 95.62 135 ILE A O 1
ATOM 1115 N N . LEU A 1 136 ? 2.054 -0.222 -15.833 1.00 94.81 136 LEU A N 1
ATOM 1116 C CA . LEU A 1 136 ? 3.468 -0.535 -15.587 1.00 94.81 136 LEU A CA 1
ATOM 1117 C C . LEU A 1 136 ? 3.610 -1.875 -14.852 1.00 94.81 136 LEU A C 1
ATOM 1119 O O . LEU A 1 136 ? 3.229 -1.979 -13.687 1.00 94.81 136 LEU A O 1
ATOM 1123 N N . SER A 1 137 ? 4.187 -2.890 -15.500 1.00 96.31 137 SER A N 1
ATOM 1124 C CA . SER A 1 137 ? 4.215 -4.278 -15.018 1.00 96.31 137 SER A CA 1
ATOM 1125 C C . SER A 1 137 ? 5.216 -4.496 -13.882 1.00 96.31 137 SER A C 1
ATOM 1127 O O . SER A 1 137 ? 6.317 -5.021 -14.067 1.00 96.31 137 SER A O 1
ATOM 1129 N N . ARG A 1 138 ? 4.842 -4.082 -12.672 1.00 94.94 138 ARG A N 1
ATOM 1130 C CA . ARG A 1 138 ? 5.719 -4.081 -11.493 1.00 94.94 138 ARG A CA 1
ATOM 1131 C C . ARG A 1 138 ? 5.079 -4.808 -10.314 1.00 94.94 138 ARG A C 1
ATOM 1133 O O . ARG A 1 138 ? 3.879 -5.059 -10.268 1.00 94.94 138 ARG A O 1
ATOM 1140 N N . SER A 1 139 ? 5.884 -5.117 -9.298 1.00 95.62 139 SER A N 1
ATOM 1141 C CA . SER A 1 139 ? 5.440 -5.883 -8.124 1.00 95.62 139 SER A CA 1
ATOM 1142 C C . SER A 1 139 ? 4.378 -5.178 -7.264 1.00 95.62 139 SER A C 1
ATOM 1144 O O . SER A 1 139 ? 3.677 -5.835 -6.489 1.00 95.62 139 SER A O 1
ATOM 1146 N N . TYR A 1 140 ? 4.215 -3.859 -7.403 1.00 95.81 140 TYR A N 1
ATOM 1147 C CA . TYR A 1 140 ? 3.294 -3.053 -6.594 1.00 95.81 140 TYR A CA 1
ATOM 1148 C C . TYR A 1 140 ? 1.825 -3.467 -6.744 1.00 95.81 140 TYR A C 1
ATOM 1150 O O . TYR A 1 140 ? 1.075 -3.379 -5.770 1.00 95.81 140 TYR A O 1
ATOM 1158 N N . VAL A 1 141 ? 1.419 -3.989 -7.909 1.00 97.62 141 VAL A N 1
ATOM 1159 C CA . VAL A 1 141 ? 0.039 -4.448 -8.147 1.00 97.62 141 VAL A CA 1
ATOM 1160 C C . VAL A 1 141 ? -0.375 -5.571 -7.195 1.00 97.62 141 VAL A C 1
ATOM 1162 O O . VAL A 1 141 ? -1.516 -5.616 -6.732 1.00 97.62 141 VAL A O 1
ATOM 1165 N N . LEU A 1 142 ? 0.566 -6.449 -6.826 1.00 98.38 142 LEU A N 1
ATOM 1166 C CA . LEU A 1 142 ? 0.327 -7.498 -5.836 1.00 98.38 142 LEU A CA 1
ATOM 1167 C C . LEU A 1 142 ? 0.101 -6.879 -4.457 1.00 98.38 142 LEU A C 1
ATOM 1169 O O . LEU A 1 142 ? -0.786 -7.312 -3.726 1.00 98.38 142 LEU A O 1
ATOM 1173 N N . GLY A 1 143 ? 0.874 -5.844 -4.113 1.00 97.81 143 GLY A N 1
ATOM 1174 C CA . GLY A 1 143 ? 0.696 -5.092 -2.874 1.00 97.81 143 GLY A CA 1
ATOM 1175 C C . GLY A 1 143 ? -0.689 -4.455 -2.794 1.00 97.81 143 GLY A C 1
ATOM 1176 O O . GLY A 1 143 ? -1.389 -4.638 -1.799 1.00 97.81 143 GLY A O 1
ATOM 1177 N N . LEU A 1 144 ? -1.116 -3.790 -3.870 1.00 97.69 144 LEU A N 1
ATOM 1178 C CA . LEU A 1 144 ? -2.445 -3.190 -3.991 1.00 97.69 144 LEU A CA 1
ATOM 1179 C C . LEU A 1 144 ? -3.560 -4.226 -3.785 1.00 97.69 144 LEU A C 1
ATOM 1181 O O . LEU A 1 144 ? -4.421 -4.051 -2.920 1.00 97.69 144 LEU A O 1
ATOM 1185 N N . LEU A 1 145 ? -3.504 -5.338 -4.529 1.00 98.62 145 LEU A N 1
ATOM 1186 C CA . LEU A 1 145 ? -4.462 -6.437 -4.416 1.00 98.62 145 LEU A CA 1
ATOM 1187 C C . LEU A 1 145 ? -4.530 -6.975 -2.980 1.00 98.62 145 LEU A C 1
ATOM 1189 O O . LEU A 1 145 ? -5.615 -7.115 -2.417 1.00 98.62 145 LEU A O 1
ATOM 1193 N N . LEU A 1 146 ? -3.379 -7.257 -2.366 1.00 98.75 146 LEU A N 1
ATOM 1194 C CA . LEU A 1 146 ? -3.306 -7.844 -1.028 1.00 98.75 146 LEU A CA 1
ATOM 1195 C C . LEU A 1 146 ? -3.810 -6.893 0.062 1.00 98.75 146 LEU A C 1
ATOM 1197 O O . LEU A 1 146 ? -4.452 -7.351 1.007 1.00 98.75 146 LEU A O 1
ATOM 1201 N N . ILE A 1 147 ? -3.593 -5.583 -0.079 1.00 98.69 147 ILE A N 1
ATOM 1202 C CA . ILE A 1 147 ? -4.149 -4.574 0.834 1.00 98.69 147 ILE A CA 1
ATOM 1203 C C . ILE A 1 147 ? -5.681 -4.538 0.730 1.00 98.69 147 ILE A C 1
ATOM 1205 O O . ILE A 1 147 ? -6.366 -4.499 1.756 1.00 98.69 147 ILE A O 1
ATOM 1209 N N . TYR A 1 148 ? -6.250 -4.615 -0.476 1.00 98.44 148 TYR A N 1
ATOM 1210 C CA . TYR A 1 148 ? -7.706 -4.669 -0.661 1.00 98.44 148 TYR A CA 1
ATOM 1211 C C . TYR A 1 148 ? -8.319 -5.986 -0.170 1.00 98.44 148 TYR A C 1
ATOM 1213 O O . TYR A 1 148 ? -9.377 -5.975 0.474 1.00 98.44 148 TYR A O 1
ATOM 1221 N N . CYS A 1 149 ? -7.637 -7.114 -0.385 1.00 98.56 149 CYS A N 1
ATOM 1222 C CA . CYS A 1 149 ? -7.993 -8.397 0.220 1.00 98.56 149 CYS A CA 1
ATOM 1223 C C . CYS A 1 149 ? -7.996 -8.299 1.749 1.00 98.56 149 CYS A C 1
ATOM 1225 O O . CYS A 1 149 ? -8.980 -8.683 2.381 1.00 98.56 149 CYS A O 1
ATOM 1227 N N . PHE A 1 150 ? -6.949 -7.719 2.345 1.00 98.56 150 PHE A N 1
ATOM 1228 C CA . PHE A 1 150 ? -6.867 -7.510 3.788 1.00 98.56 150 PHE A CA 1
ATOM 1229 C C . PHE A 1 150 ? -8.044 -6.670 4.299 1.00 98.56 150 PHE A C 1
ATOM 1231 O O . PHE A 1 150 ? -8.735 -7.097 5.220 1.00 98.56 150 PHE A O 1
ATOM 1238 N N . CYS A 1 151 ? -8.337 -5.523 3.674 1.00 97.94 151 CYS A N 1
ATOM 1239 C CA . CYS A 1 151 ? -9.451 -4.652 4.075 1.00 97.94 151 CYS A CA 1
ATOM 1240 C C . CYS A 1 151 ? -10.818 -5.354 3.982 1.00 97.94 151 CYS A C 1
ATOM 1242 O O . CYS A 1 151 ? -11.701 -5.131 4.816 1.00 97.94 151 CYS A O 1
ATOM 1244 N N . THR A 1 152 ? -10.989 -6.227 2.987 1.00 96.81 152 THR A N 1
ATOM 1245 C CA . THR A 1 152 ? -12.201 -7.038 2.814 1.00 96.81 152 THR A CA 1
ATOM 1246 C C . THR A 1 152 ? -12.317 -8.089 3.919 1.00 96.81 152 THR A C 1
ATOM 1248 O O . THR A 1 152 ? -13.347 -8.187 4.594 1.00 96.81 152 THR A O 1
ATOM 1251 N N . LEU A 1 153 ? -11.241 -8.843 4.155 1.00 96.69 153 LEU A N 1
ATOM 1252 C CA . LEU A 1 153 ? -11.169 -9.900 5.165 1.00 96.69 153 LEU A CA 1
ATOM 1253 C C . LEU A 1 153 ? -11.191 -9.354 6.599 1.00 96.69 153 LEU A C 1
ATOM 1255 O O . LEU A 1 153 ? -11.586 -10.071 7.516 1.00 96.69 153 LEU A O 1
ATOM 1259 N N . TYR A 1 154 ? -10.848 -8.078 6.803 1.00 95.19 154 TYR A N 1
ATOM 1260 C CA . TYR A 1 154 ? -10.816 -7.425 8.114 1.00 95.19 154 TYR A CA 1
ATOM 1261 C C . TYR A 1 154 ? -12.157 -7.496 8.857 1.00 95.19 154 TYR A C 1
ATOM 1263 O O . TYR A 1 154 ? -12.207 -7.582 10.086 1.00 95.19 154 TYR A O 1
ATOM 1271 N N . THR A 1 155 ? -13.264 -7.520 8.115 1.00 90.62 155 THR A N 1
ATOM 1272 C CA . THR A 1 155 ? -14.624 -7.693 8.659 1.00 90.62 155 THR A CA 1
ATOM 1273 C C . THR A 1 155 ? -14.842 -9.047 9.336 1.00 90.62 155 THR A C 1
ATOM 1275 O O . THR A 1 155 ? -15.717 -9.175 10.185 1.00 90.62 155 THR A O 1
ATOM 1278 N N . HIS A 1 156 ? -14.027 -10.048 9.002 1.00 88.38 156 HIS A N 1
ATOM 1279 C CA . HIS A 1 156 ? -14.133 -11.422 9.488 1.00 88.38 156 HIS A CA 1
ATOM 1280 C C . HIS A 1 156 ? -13.052 -11.784 10.516 1.00 88.38 156 HIS A C 1
ATOM 1282 O O . HIS A 1 156 ? -12.958 -12.948 10.910 1.00 88.38 156 HIS A O 1
ATOM 1288 N N . ARG A 1 157 ? -12.270 -10.809 11.002 1.00 90.12 157 ARG A N 1
ATOM 1289 C CA . ARG A 1 157 ? -11.200 -11.019 12.001 1.00 90.12 157 ARG A CA 1
ATOM 1290 C C . ARG A 1 157 ? -11.697 -11.647 13.312 1.00 90.12 157 ARG A C 1
ATOM 1292 O O . ARG A 1 157 ? -10.967 -12.349 14.003 1.00 90.12 157 ARG A O 1
ATOM 1299 N N . ASP A 1 158 ? -12.985 -11.484 13.614 1.00 85.12 158 ASP A N 1
ATOM 1300 C CA . ASP A 1 158 ? -13.667 -12.148 14.731 1.00 85.12 158 ASP A CA 1
ATOM 1301 C C . ASP A 1 158 ? -13.836 -13.654 14.572 1.00 85.12 158 ASP A C 1
ATOM 1303 O O . ASP A 1 158 ? -14.135 -14.330 15.553 1.00 85.12 158 ASP A O 1
ATOM 1307 N N . LYS A 1 159 ? -13.618 -14.212 13.381 1.00 88.44 159 LYS A N 1
ATOM 1308 C CA . LYS A 1 159 ? -13.660 -15.658 13.146 1.00 88.44 159 LYS A CA 1
ATOM 1309 C C . LYS A 1 159 ? -12.260 -16.253 13.244 1.00 88.44 159 LYS A C 1
ATOM 1311 O O . LYS A 1 159 ? -12.023 -17.066 14.131 1.00 88.44 159 LYS A O 1
ATOM 1316 N N . SER A 1 160 ? -11.319 -15.763 12.445 1.00 91.50 160 SER A N 1
ATOM 1317 C CA . SER A 1 160 ? -9.931 -16.239 12.415 1.00 91.50 160 SER A CA 1
ATOM 1318 C C . SER A 1 160 ? -8.993 -15.129 11.942 1.00 91.50 160 SER A C 1
ATOM 1320 O O . SER A 1 160 ? -9.370 -14.329 11.082 1.00 91.50 160 SER A O 1
ATOM 1322 N N . PHE A 1 161 ? -7.773 -15.100 12.478 1.00 95.19 161 PHE A N 1
ATOM 1323 C CA . PHE A 1 161 ? -6.702 -14.219 12.011 1.00 95.19 161 PHE A CA 1
ATOM 1324 C C . PHE A 1 161 ? -5.883 -14.833 10.863 1.00 95.19 161 PHE A C 1
ATOM 1326 O O . PHE A 1 161 ? -5.179 -14.104 10.167 1.00 95.19 161 PHE A O 1
ATOM 1333 N N . ILE A 1 162 ? -6.019 -16.137 10.598 1.00 96.81 162 ILE A N 1
ATOM 1334 C CA . ILE A 1 162 ? -5.190 -16.866 9.626 1.00 96.81 162 ILE A CA 1
ATOM 1335 C C . ILE A 1 162 ? -5.286 -16.275 8.209 1.00 96.81 162 ILE A C 1
ATOM 1337 O O . ILE A 1 162 ? -4.232 -16.026 7.619 1.00 96.81 162 ILE A O 1
ATOM 1341 N N . PRO A 1 163 ? -6.478 -15.979 7.643 1.00 97.62 163 PRO A N 1
ATOM 1342 C CA . PRO A 1 163 ? -6.564 -15.385 6.307 1.00 97.62 163 PRO A CA 1
ATOM 1343 C C . PRO A 1 163 ? -5.865 -14.024 6.218 1.00 97.62 163 PRO A C 1
ATOM 1345 O O . PRO A 1 163 ? -5.210 -13.728 5.221 1.00 97.62 163 PRO A O 1
ATOM 1348 N N . LEU A 1 164 ? -5.957 -13.215 7.278 1.00 98.00 164 LEU A N 1
ATOM 1349 C CA . LEU A 1 164 ? -5.277 -11.923 7.350 1.00 98.00 164 LEU A CA 1
ATOM 1350 C C . LEU A 1 164 ? -3.763 -12.122 7.406 1.00 98.00 164 LEU A C 1
ATOM 1352 O O . LEU A 1 164 ? -3.049 -11.490 6.637 1.00 98.00 164 LEU A O 1
ATOM 1356 N N . SER A 1 165 ? -3.272 -13.046 8.234 1.00 98.19 165 SER A N 1
ATOM 1357 C CA . SER A 1 165 ? -1.846 -13.372 8.297 1.00 98.19 165 SER A CA 1
ATOM 1358 C C . SER A 1 165 ? -1.290 -13.926 6.989 1.00 98.19 165 SER A C 1
ATOM 1360 O O . SER A 1 165 ? -0.154 -13.608 6.650 1.00 98.19 165 SER A O 1
ATOM 1362 N N . LEU A 1 166 ? -2.066 -14.698 6.222 1.00 98.50 166 LEU A N 1
ATOM 1363 C CA . LEU A 1 166 ? -1.670 -15.135 4.878 1.00 98.50 166 LEU A CA 1
ATOM 1364 C C . LEU A 1 166 ? -1.541 -13.945 3.920 1.00 98.50 166 LEU A C 1
ATOM 1366 O O . LEU A 1 166 ? -0.545 -13.852 3.203 1.00 98.50 166 LEU A O 1
ATOM 1370 N N . CYS A 1 167 ? -2.487 -12.997 3.950 1.00 98.25 167 CYS A N 1
ATOM 1371 C CA . CYS A 1 167 ? -2.347 -11.746 3.203 1.00 98.25 167 CYS A CA 1
ATOM 1372 C C . CYS A 1 167 ? -1.088 -10.980 3.621 1.00 98.25 167 CYS A C 1
ATOM 1374 O O . CYS A 1 167 ? -0.363 -10.509 2.752 1.00 98.25 167 CYS A O 1
ATOM 1376 N N . LEU A 1 168 ? -0.798 -10.886 4.924 1.00 98.62 168 LEU A N 1
ATOM 1377 C CA . LEU A 1 168 ? 0.391 -10.194 5.426 1.00 98.62 168 LEU A CA 1
ATOM 1378 C C . LEU A 1 168 ? 1.694 -10.905 5.034 1.00 98.62 168 LEU A C 1
ATOM 1380 O O . LEU A 1 168 ? 2.649 -10.231 4.663 1.00 98.62 168 LEU A O 1
ATOM 1384 N N . LEU A 1 169 ? 1.737 -12.243 5.051 1.00 98.62 169 LEU A N 1
ATOM 1385 C CA . LEU A 1 169 ? 2.888 -13.023 4.581 1.00 98.62 169 LEU A CA 1
ATOM 1386 C C . LEU A 1 169 ? 3.204 -12.700 3.123 1.00 98.62 169 LEU A C 1
ATOM 1388 O O . LEU A 1 169 ? 4.360 -12.433 2.784 1.00 98.62 169 LEU A O 1
ATOM 1392 N N . LEU A 1 170 ? 2.178 -12.719 2.268 1.00 98.62 170 LEU A N 1
ATOM 1393 C CA . LEU A 1 170 ? 2.334 -12.406 0.852 1.00 98.62 170 LEU A CA 1
ATOM 1394 C C . LEU A 1 170 ? 2.708 -10.936 0.658 1.00 98.62 170 LEU A C 1
ATOM 1396 O O . LEU A 1 170 ? 3.589 -10.646 -0.142 1.00 98.62 170 LEU A O 1
ATOM 1400 N N . LEU A 1 171 ? 2.106 -10.024 1.430 1.00 98.50 171 LEU A N 1
ATOM 1401 C CA . LEU A 1 171 ? 2.352 -8.585 1.342 1.00 98.50 171 LEU A CA 1
ATOM 14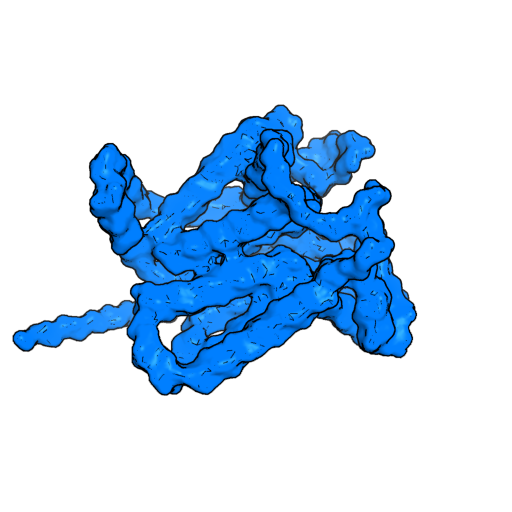02 C C . LEU A 1 171 ? 3.782 -8.220 1.757 1.00 98.50 171 LEU A C 1
ATOM 1404 O O . LEU A 1 171 ? 4.400 -7.378 1.115 1.00 98.50 171 LEU A O 1
ATOM 1408 N N . CYS A 1 172 ? 4.343 -8.892 2.767 1.00 98.31 172 CYS A N 1
ATOM 1409 C CA . CYS A 1 172 ? 5.766 -8.791 3.092 1.00 98.31 172 CYS A CA 1
ATOM 1410 C C . CYS A 1 172 ? 6.643 -9.149 1.887 1.00 98.31 172 CYS A C 1
ATOM 1412 O O . CYS A 1 172 ? 7.671 -8.526 1.670 1.00 98.31 172 CYS A O 1
ATOM 1414 N N . ASN A 1 173 ? 6.222 -10.126 1.085 1.00 97.94 173 ASN A N 1
ATOM 1415 C CA . ASN A 1 173 ? 6.996 -10.644 -0.035 1.00 97.94 173 ASN A CA 1
ATOM 1416 C C . ASN A 1 173 ? 6.692 -9.965 -1.383 1.00 97.94 173 ASN A C 1
ATOM 1418 O O . ASN A 1 173 ? 7.131 -10.478 -2.408 1.00 97.94 173 ASN A O 1
ATOM 1422 N N . THR A 1 174 ? 5.989 -8.827 -1.427 1.00 97.06 174 THR A N 1
ATOM 1423 C CA . THR A 1 174 ? 5.802 -8.065 -2.680 1.00 97.06 174 THR A CA 1
ATOM 1424 C C . THR A 1 174 ? 6.912 -7.046 -2.916 1.00 97.06 174 THR A C 1
ATOM 1426 O O . THR A 1 174 ? 7.517 -7.013 -3.983 1.00 97.06 174 THR A O 1
ATOM 1429 N N . HIS A 1 175 ? 7.147 -6.184 -1.927 1.00 94.50 175 HIS A N 1
ATOM 1430 C CA . HIS A 1 175 ? 8.050 -5.038 -1.988 1.00 94.50 175 HIS A CA 1
ATOM 1431 C C . HIS A 1 175 ? 8.320 -4.520 -0.566 1.00 94.50 175 HIS A C 1
ATOM 1433 O O . HIS A 1 175 ? 7.517 -4.748 0.341 1.00 94.50 175 HIS A O 1
ATOM 1439 N N . ILE A 1 176 ? 9.391 -3.746 -0.356 1.00 94.25 176 ILE A N 1
ATOM 1440 C CA . ILE A 1 176 ? 9.728 -3.199 0.973 1.00 94.25 176 ILE A CA 1
ATOM 1441 C C . ILE A 1 176 ? 8.625 -2.295 1.554 1.00 94.25 176 ILE A C 1
ATOM 1443 O O . ILE A 1 176 ? 8.331 -2.347 2.745 1.00 94.25 176 ILE A O 1
ATOM 1447 N N . HIS A 1 177 ? 7.934 -1.523 0.713 1.00 95.88 177 HIS A N 1
ATOM 1448 C CA . HIS A 1 177 ? 6.752 -0.762 1.138 1.00 95.88 177 HIS A CA 1
ATOM 1449 C C . HIS A 1 177 ? 5.592 -1.677 1.561 1.00 95.88 177 HIS A C 1
ATOM 1451 O O . HIS A 1 177 ? 4.913 -1.378 2.540 1.00 95.88 177 HIS A O 1
ATOM 1457 N N . GLY A 1 178 ? 5.402 -2.811 0.876 1.00 97.62 178 GLY A N 1
ATOM 1458 C CA . GLY A 1 178 ? 4.450 -3.848 1.279 1.00 97.62 178 GLY A CA 1
ATOM 1459 C C . GLY A 1 178 ? 4.781 -4.403 2.663 1.00 97.62 178 GLY A C 1
ATOM 1460 O O . GLY A 1 178 ? 3.912 -4.444 3.526 1.00 97.62 178 GLY A O 1
ATOM 1461 N N . PHE A 1 179 ? 6.052 -4.709 2.927 1.00 97.69 179 PHE A N 1
ATOM 1462 C CA . PHE A 1 179 ? 6.532 -5.130 4.247 1.00 97.69 179 PHE A CA 1
ATOM 1463 C C . PHE A 1 179 ? 6.244 -4.098 5.352 1.00 97.69 179 PHE A C 1
ATOM 1465 O O . PHE A 1 179 ? 5.718 -4.454 6.408 1.00 97.69 179 PHE A O 1
ATOM 1472 N N . ILE A 1 180 ? 6.513 -2.810 5.108 1.00 98.12 180 ILE A N 1
ATOM 1473 C CA . ILE A 1 180 ? 6.212 -1.727 6.064 1.00 98.12 180 ILE A CA 1
ATOM 1474 C C . ILE A 1 180 ? 4.705 -1.648 6.347 1.00 98.12 180 ILE A C 1
ATOM 1476 O O . ILE A 1 180 ? 4.288 -1.579 7.507 1.00 98.12 180 ILE A O 1
ATOM 1480 N N . ILE A 1 181 ? 3.875 -1.699 5.300 1.00 98.62 181 ILE A N 1
ATOM 1481 C CA . ILE A 1 181 ? 2.414 -1.699 5.443 1.00 98.62 181 ILE A CA 1
ATOM 1482 C C . ILE A 1 181 ? 1.955 -2.949 6.201 1.00 98.62 181 ILE A C 1
ATOM 1484 O O . ILE A 1 181 ? 1.116 -2.839 7.090 1.00 98.62 181 ILE A O 1
ATOM 1488 N N . ALA A 1 182 ? 2.531 -4.120 5.928 1.00 98.62 182 ALA A N 1
ATOM 1489 C CA . ALA A 1 182 ? 2.186 -5.360 6.612 1.00 98.62 182 ALA A CA 1
ATOM 1490 C C . ALA A 1 182 ? 2.454 -5.282 8.126 1.00 98.62 182 ALA A C 1
ATOM 1492 O O . ALA A 1 182 ? 1.614 -5.716 8.916 1.00 98.62 182 ALA A O 1
ATOM 1493 N N . ILE A 1 183 ? 3.571 -4.671 8.541 1.00 98.50 183 ILE A N 1
ATOM 1494 C CA . ILE A 1 183 ? 3.852 -4.391 9.958 1.00 98.50 183 ILE A CA 1
ATOM 1495 C C . ILE A 1 183 ? 2.793 -3.453 10.545 1.00 98.50 183 ILE A C 1
ATOM 1497 O O . ILE A 1 183 ? 2.245 -3.745 11.608 1.00 98.50 183 ILE A O 1
ATOM 1501 N N . SER A 1 184 ? 2.467 -2.353 9.859 1.00 98.44 184 SER A N 1
ATOM 1502 C CA . SER A 1 184 ? 1.432 -1.414 10.318 1.00 98.44 184 SER A CA 1
ATOM 1503 C C . SER A 1 184 ? 0.072 -2.103 10.503 1.00 98.44 184 SER A C 1
ATOM 1505 O O . SER A 1 184 ? -0.585 -1.943 11.535 1.00 98.44 184 SER A O 1
ATOM 1507 N N . LEU A 1 185 ? -0.330 -2.947 9.550 1.00 98.38 185 LEU A N 1
ATOM 1508 C CA . LEU A 1 185 ? -1.575 -3.713 9.604 1.00 98.38 185 LEU A CA 1
ATOM 1509 C C . LEU A 1 185 ? -1.574 -4.761 10.729 1.00 98.38 185 LEU A C 1
ATOM 1511 O O . LEU A 1 185 ? -2.592 -4.927 11.402 1.00 98.38 185 LEU A O 1
ATOM 1515 N N . LEU A 1 186 ? -0.445 -5.430 10.991 1.00 97.88 186 LEU A N 1
ATOM 1516 C CA . LEU A 1 186 ? -0.312 -6.331 12.140 1.00 97.88 186 LEU A CA 1
ATOM 1517 C C . LEU A 1 186 ? -0.467 -5.573 13.464 1.00 97.88 186 LEU A C 1
ATOM 1519 O O . LEU A 1 186 ? -1.237 -5.996 14.326 1.00 97.88 186 LEU A O 1
ATOM 1523 N N . ILE A 1 187 ? 0.235 -4.446 13.620 1.00 96.94 187 ILE A N 1
ATOM 1524 C CA . ILE A 1 187 ? 0.131 -3.589 14.811 1.00 96.94 187 ILE A CA 1
ATOM 1525 C C . ILE A 1 187 ? -1.318 -3.135 15.001 1.00 96.94 187 ILE A C 1
ATOM 1527 O O . ILE A 1 187 ? -1.826 -3.153 16.119 1.00 96.94 187 ILE A O 1
ATOM 1531 N N . THR A 1 188 ? -2.008 -2.811 13.909 1.00 95.06 188 THR A N 1
ATOM 1532 C CA . THR A 1 188 ? -3.428 -2.442 13.916 1.00 95.06 188 THR A CA 1
ATOM 1533 C C . THR A 1 188 ? -4.310 -3.579 14.437 1.00 95.06 188 THR A C 1
ATOM 1535 O O . THR A 1 188 ? -5.174 -3.328 15.271 1.00 95.06 188 THR A O 1
ATOM 1538 N N . LEU A 1 189 ? -4.080 -4.834 14.027 1.00 94.44 189 LEU A N 1
ATOM 1539 C CA . LEU A 1 189 ? -4.827 -5.998 14.533 1.00 94.44 189 LEU A CA 1
ATOM 1540 C C . LEU A 1 189 ? -4.595 -6.244 16.028 1.00 94.44 189 LEU A C 1
ATOM 1542 O O . LEU A 1 189 ? -5.537 -6.532 16.774 1.00 94.44 189 LEU A O 1
ATOM 1546 N N . VAL A 1 190 ? -3.343 -6.120 16.472 1.00 93.31 190 VAL A N 1
ATOM 1547 C CA . VAL A 1 190 ? -2.986 -6.248 17.889 1.00 93.31 190 VAL A CA 1
ATOM 1548 C C . VAL A 1 190 ? -3.656 -5.134 18.693 1.00 93.31 190 VAL A C 1
ATOM 1550 O O . VAL A 1 190 ? -4.304 -5.404 19.701 1.00 93.31 190 VAL A O 1
ATOM 1553 N N . PHE A 1 191 ? -3.576 -3.892 18.217 1.00 92.81 191 PHE A N 1
ATOM 1554 C CA . PHE A 1 191 ? -4.149 -2.740 18.900 1.00 92.81 191 PHE A CA 1
ATOM 1555 C C . PHE A 1 191 ? -5.685 -2.741 18.895 1.00 92.81 191 PHE A C 1
ATOM 1557 O O . PHE A 1 191 ? -6.281 -2.416 19.915 1.00 92.81 191 PHE A O 1
ATOM 1564 N N . ASP A 1 192 ? -6.342 -3.185 17.816 1.00 91.50 192 ASP A N 1
ATOM 1565 C CA . ASP A 1 192 ? -7.794 -3.439 17.786 1.00 91.50 192 ASP A CA 1
ATOM 1566 C C . ASP A 1 192 ? -8.208 -4.411 18.891 1.00 91.50 192 ASP A C 1
ATOM 1568 O O . ASP A 1 192 ? -9.175 -4.167 19.615 1.00 91.50 192 ASP A O 1
ATOM 1572 N N . THR A 1 193 ? -7.437 -5.490 19.046 1.00 88.44 193 THR A N 1
ATOM 1573 C CA . THR A 1 193 ? -7.681 -6.510 20.067 1.00 88.44 193 THR A CA 1
ATOM 1574 C C . THR A 1 193 ? -7.481 -5.964 21.475 1.00 88.44 193 THR A C 1
ATOM 1576 O O . THR A 1 193 ? -8.227 -6.341 22.369 1.00 88.44 193 THR A O 1
ATOM 1579 N N . ILE A 1 194 ? -6.521 -5.060 21.677 1.00 87.56 194 ILE A N 1
ATOM 1580 C CA . ILE A 1 194 ? -6.274 -4.428 22.977 1.00 87.56 194 ILE A CA 1
ATOM 1581 C C . ILE A 1 194 ? -7.347 -3.394 23.322 1.00 87.56 194 ILE A C 1
ATOM 1583 O O . ILE A 1 194 ? -7.783 -3.312 24.466 1.00 87.56 194 ILE A O 1
ATOM 1587 N N . PHE A 1 195 ? -7.739 -2.572 22.350 1.00 85.19 195 PHE A N 1
ATOM 1588 C CA . PHE A 1 195 ? -8.519 -1.365 22.606 1.00 85.19 195 PHE A CA 1
ATOM 1589 C C . PHE A 1 195 ? -10.029 -1.612 22.621 1.00 85.19 195 PHE A C 1
ATOM 1591 O O . PHE A 1 195 ? -10.745 -0.995 23.406 1.00 85.19 195 PHE A O 1
ATOM 1598 N N . TYR A 1 196 ? -10.525 -2.492 21.749 1.00 83.50 196 TYR A N 1
ATOM 1599 C CA . TYR A 1 196 ? -11.964 -2.725 21.582 1.00 83.50 196 TYR A CA 1
ATOM 1600 C C . TYR A 1 196 ? -12.419 -4.107 22.038 1.00 83.50 196 TYR A C 1
ATOM 1602 O O . TYR A 1 196 ? -13.613 -4.405 21.969 1.00 83.50 196 TYR A O 1
ATOM 1610 N N . ARG A 1 197 ? -11.496 -4.974 22.463 1.00 80.25 197 ARG A N 1
ATOM 1611 C CA . ARG A 1 197 ? -11.810 -6.366 22.777 1.00 80.25 197 ARG A CA 1
ATOM 1612 C C . ARG A 1 197 ? -11.190 -6.791 24.103 1.00 80.25 197 ARG A C 1
ATOM 1614 O O . ARG A 1 197 ? -10.177 -6.259 24.544 1.00 80.25 197 ARG A O 1
ATOM 1621 N N . GLU A 1 198 ? -11.802 -7.784 24.737 1.00 78.38 198 GLU A N 1
ATOM 1622 C CA . GLU A 1 198 ? -11.261 -8.386 25.953 1.00 78.38 198 GLU A CA 1
ATOM 1623 C C . GLU A 1 198 ? -10.140 -9.366 25.585 1.00 78.38 198 GLU A C 1
ATOM 1625 O O . GLU A 1 198 ? -10.379 -10.500 25.160 1.00 78.38 198 GLU A O 1
ATOM 1630 N N . ILE A 1 199 ? -8.892 -8.902 25.715 1.00 79.81 199 ILE A N 1
ATOM 1631 C CA . ILE A 1 199 ? -7.681 -9.655 25.352 1.00 79.81 199 ILE A CA 1
ATOM 1632 C C . ILE A 1 199 ? -7.656 -11.038 26.015 1.00 79.81 199 ILE A C 1
ATOM 1634 O O . ILE A 1 199 ? -7.333 -12.025 25.354 1.00 79.81 199 ILE A O 1
ATOM 1638 N N . SER A 1 200 ? -7.990 -11.120 27.307 1.00 76.88 200 SER A N 1
ATOM 1639 C CA . SER A 1 200 ? -7.958 -12.368 28.084 1.00 76.88 200 SER A CA 1
ATOM 1640 C C . SER A 1 200 ? -8.858 -13.444 27.478 1.00 76.88 200 SER A C 1
ATOM 1642 O O . SER A 1 200 ? -8.448 -14.596 27.319 1.00 76.88 200 SER A O 1
ATOM 1644 N N . ASP A 1 201 ? -10.059 -13.054 27.068 1.00 79.94 201 ASP A N 1
ATOM 1645 C CA . ASP A 1 201 ? -11.063 -13.948 26.500 1.00 79.94 201 ASP A CA 1
ATOM 1646 C C . ASP A 1 201 ? -10.689 -14.400 25.089 1.00 79.94 201 ASP A C 1
ATOM 1648 O O . ASP A 1 201 ? -10.892 -15.555 24.710 1.00 79.94 201 ASP A O 1
ATOM 1652 N N . ILE A 1 202 ? -10.081 -13.511 24.305 1.00 82.50 202 ILE A N 1
ATOM 1653 C CA . ILE A 1 202 ? -9.615 -13.849 22.960 1.00 82.50 202 ILE A CA 1
ATOM 1654 C C . ILE A 1 202 ? -8.409 -14.783 23.017 1.00 82.50 202 ILE A C 1
ATOM 1656 O O . ILE A 1 202 ? -8.399 -15.796 22.316 1.00 82.50 202 ILE A O 1
ATOM 1660 N N . ILE A 1 203 ? -7.411 -14.486 23.853 1.00 80.81 203 ILE A N 1
ATOM 1661 C CA . ILE A 1 203 ? -6.208 -15.318 23.974 1.00 80.81 203 ILE A CA 1
ATOM 1662 C C . ILE A 1 203 ? -6.576 -16.726 24.438 1.00 80.81 203 ILE A C 1
ATOM 1664 O O . ILE A 1 203 ? -6.066 -17.697 23.883 1.00 80.81 203 ILE A O 1
ATOM 1668 N N . THR A 1 204 ? -7.474 -16.858 25.414 1.00 81.31 204 THR A N 1
ATOM 1669 C CA . THR A 1 204 ? -7.894 -18.172 25.921 1.00 81.31 204 THR A CA 1
ATOM 1670 C C . THR A 1 204 ? -8.655 -18.974 24.868 1.00 81.31 204 THR A C 1
ATOM 1672 O O . THR A 1 204 ? -8.319 -20.133 24.627 1.00 81.31 204 THR A O 1
ATOM 1675 N N . ARG A 1 205 ? -9.628 -18.365 24.179 1.00 85.88 205 ARG A N 1
ATOM 1676 C CA . ARG A 1 205 ? -10.468 -19.065 23.190 1.00 85.88 205 ARG A CA 1
ATOM 1677 C C . ARG A 1 205 ? -9.768 -19.328 21.857 1.00 85.88 205 ARG A C 1
ATOM 1679 O O . ARG A 1 205 ? -10.117 -20.282 21.169 1.00 85.88 205 ARG A O 1
ATOM 1686 N N . LYS A 1 206 ? -8.807 -18.485 21.467 1.00 87.62 206 LYS A N 1
ATOM 1687 C CA . LYS A 1 206 ? -8.186 -18.494 20.130 1.00 87.62 206 LYS A CA 1
ATOM 1688 C C . LYS A 1 206 ? -6.672 -18.667 20.137 1.00 87.62 206 LYS A C 1
ATOM 1690 O O . LYS A 1 206 ? -6.017 -18.340 19.150 1.00 87.62 206 LYS A O 1
ATOM 1695 N N . LYS A 1 207 ? -6.097 -19.204 21.215 1.00 90.44 207 LYS A N 1
ATOM 1696 C CA . LYS A 1 207 ? -4.641 -19.357 21.366 1.00 90.44 207 LYS A CA 1
ATOM 1697 C C . LYS A 1 207 ? -3.963 -19.963 20.132 1.00 90.44 207 LYS A C 1
ATOM 1699 O O . LYS A 1 207 ? -2.975 -19.413 19.647 1.00 90.44 207 LYS A O 1
ATOM 1704 N N . LEU A 1 208 ? -4.505 -21.074 19.626 1.00 93.56 208 LEU A N 1
ATOM 1705 C CA . LEU A 1 208 ? -3.957 -21.779 18.465 1.00 93.56 208 LEU A CA 1
ATOM 1706 C C . LEU A 1 208 ? -4.031 -20.928 17.190 1.00 93.56 208 LEU A C 1
ATOM 1708 O O . LEU A 1 208 ? -3.029 -20.802 16.495 1.00 93.56 208 LEU A O 1
ATOM 1712 N N . ASP A 1 209 ? -5.178 -20.301 16.922 1.00 94.56 209 ASP A N 1
ATOM 1713 C CA . ASP A 1 209 ? -5.379 -19.423 15.761 1.00 94.56 209 ASP A CA 1
ATOM 1714 C C . ASP A 1 209 ? -4.394 -18.247 15.774 1.00 94.56 209 ASP A C 1
ATOM 1716 O O . ASP A 1 209 ? -3.738 -17.983 14.769 1.00 94.56 209 ASP A O 1
ATOM 1720 N N . ILE A 1 210 ? -4.203 -17.608 16.934 1.00 93.88 210 ILE A N 1
ATOM 1721 C CA . ILE A 1 210 ? -3.240 -16.513 17.116 1.00 93.88 210 ILE A CA 1
ATOM 1722 C C . ILE A 1 210 ? -1.806 -17.009 16.919 1.00 93.88 210 ILE A C 1
ATOM 1724 O O . ILE A 1 210 ? -1.028 -16.364 16.223 1.00 93.88 210 ILE A O 1
ATOM 1728 N N . THR A 1 211 ? -1.447 -18.160 17.494 1.00 95.19 211 THR A N 1
ATOM 1729 C CA . THR A 1 211 ? -0.089 -18.714 17.367 1.00 95.19 211 THR A CA 1
ATOM 1730 C C . THR A 1 211 ? 0.234 -19.061 15.917 1.00 95.19 211 THR A C 1
ATOM 1732 O O . THR A 1 211 ? 1.277 -18.648 15.416 1.00 95.19 211 THR A O 1
ATOM 1735 N N . ILE A 1 212 ? -0.678 -19.738 15.212 1.00 97.44 212 ILE A N 1
ATOM 1736 C CA . ILE A 1 212 ? -0.522 -20.042 13.783 1.00 97.44 212 ILE A CA 1
ATOM 1737 C C . ILE A 1 212 ? -0.423 -18.744 12.974 1.00 97.44 212 ILE A C 1
ATOM 1739 O O . ILE A 1 212 ? 0.472 -18.596 12.147 1.00 97.44 212 ILE A O 1
ATOM 1743 N N . SER A 1 213 ? -1.294 -17.772 13.245 1.00 97.31 213 SER A N 1
ATOM 1744 C CA . SER A 1 213 ? -1.310 -16.478 12.554 1.00 97.31 213 SER A CA 1
ATOM 1745 C C . SER A 1 213 ? -0.008 -15.695 12.742 1.00 97.31 213 SER A C 1
ATOM 1747 O O . SER A 1 213 ? 0.497 -15.106 11.783 1.00 97.31 213 SER A O 1
ATOM 1749 N N . LEU A 1 214 ? 0.569 -15.717 13.946 1.00 96.75 214 LEU A N 1
ATOM 1750 C CA . LEU A 1 214 ? 1.872 -15.116 14.226 1.00 96.75 214 LEU A CA 1
ATOM 1751 C C . LEU A 1 214 ? 3.002 -15.873 13.524 1.00 96.75 214 LEU A C 1
ATOM 1753 O O . LEU A 1 214 ? 3.861 -15.235 12.927 1.00 96.75 214 LEU A O 1
ATOM 1757 N N . MET A 1 215 ? 2.990 -17.210 13.528 1.00 98.25 215 MET A N 1
ATOM 1758 C CA . MET A 1 215 ? 3.988 -18.015 12.811 1.00 98.25 215 MET A CA 1
ATOM 1759 C C . MET A 1 215 ? 3.969 -17.743 11.302 1.00 98.25 215 MET A C 1
ATOM 1761 O O . MET A 1 215 ? 5.029 -17.566 10.706 1.00 98.25 215 MET A O 1
ATOM 1765 N N . ILE A 1 216 ? 2.781 -17.648 10.696 1.00 98.62 216 ILE A N 1
ATOM 1766 C CA . ILE A 1 216 ? 2.614 -17.293 9.279 1.00 98.62 216 ILE A CA 1
ATOM 1767 C C . ILE A 1 216 ? 3.202 -15.903 9.009 1.00 98.62 216 ILE A C 1
ATOM 1769 O O . ILE A 1 216 ? 4.010 -15.742 8.095 1.00 98.62 216 ILE A O 1
ATOM 1773 N N . PHE A 1 217 ? 2.855 -14.901 9.821 1.00 98.25 217 PHE A N 1
ATOM 1774 C CA . PHE A 1 217 ? 3.407 -13.557 9.649 1.00 98.25 217 PHE A CA 1
ATOM 1775 C C . PHE A 1 217 ? 4.936 -13.541 9.786 1.00 98.25 217 PHE A C 1
ATOM 1777 O O . PHE A 1 217 ? 5.625 -12.993 8.926 1.00 98.25 217 PHE A O 1
ATOM 1784 N N . LEU A 1 218 ? 5.474 -14.168 10.837 1.00 98.31 218 LEU A N 1
ATOM 1785 C CA . LEU A 1 218 ? 6.913 -14.221 11.102 1.00 98.31 218 LEU A CA 1
ATOM 1786 C C . LEU A 1 218 ? 7.671 -14.931 9.978 1.00 98.31 218 LEU A C 1
ATOM 1788 O O . LEU A 1 218 ? 8.745 -14.475 9.594 1.00 98.31 218 LEU A O 1
ATOM 1792 N N . LEU A 1 219 ? 7.099 -15.993 9.403 1.00 98.38 219 LEU A N 1
ATOM 1793 C CA . LEU A 1 219 ? 7.653 -16.656 8.225 1.00 98.38 219 LEU A CA 1
ATOM 1794 C C . LEU A 1 219 ? 7.711 -15.704 7.022 1.00 98.38 219 LEU A C 1
ATOM 1796 O O . LEU A 1 219 ? 8.737 -15.625 6.345 1.00 98.38 219 LEU A O 1
ATOM 1800 N N . GLY A 1 220 ? 6.640 -14.949 6.771 1.00 98.00 220 GLY A N 1
ATOM 1801 C CA . GLY A 1 220 ? 6.605 -13.937 5.713 1.00 98.00 220 GLY A CA 1
ATOM 1802 C C . GLY A 1 220 ? 7.626 -12.822 5.916 1.00 98.00 220 GLY A C 1
ATOM 1803 O O . GLY A 1 220 ? 8.344 -12.453 4.988 1.00 98.00 220 GLY A O 1
ATOM 1804 N N . ALA A 1 221 ? 7.744 -12.325 7.145 1.00 97.69 221 ALA A N 1
ATOM 1805 C CA . ALA A 1 221 ? 8.711 -11.293 7.479 1.00 97.69 221 ALA A CA 1
ATOM 1806 C C . ALA A 1 221 ? 10.157 -11.796 7.328 1.00 97.69 221 ALA A C 1
ATOM 1808 O O . ALA A 1 221 ? 10.982 -11.135 6.699 1.00 97.69 221 ALA A O 1
ATOM 1809 N N . TYR A 1 222 ? 10.451 -12.993 7.843 1.00 97.06 222 TYR A N 1
ATOM 1810 C CA . TYR A 1 222 ? 11.763 -13.628 7.730 1.00 97.06 222 TYR A CA 1
ATOM 1811 C C . TYR A 1 222 ? 12.171 -13.851 6.269 1.00 97.06 222 TYR A C 1
ATOM 1813 O O . TYR A 1 222 ? 13.277 -13.489 5.867 1.00 97.06 222 TYR A O 1
ATOM 1821 N N . THR A 1 223 ? 11.270 -14.414 5.458 1.00 95.62 223 THR A N 1
ATOM 1822 C CA . THR A 1 223 ? 11.532 -14.670 4.034 1.00 95.62 223 THR A CA 1
ATOM 1823 C C . THR A 1 223 ? 11.774 -13.377 3.264 1.00 95.62 223 THR A C 1
ATOM 1825 O O . THR A 1 223 ? 12.736 -13.319 2.501 1.00 95.62 223 THR A O 1
ATOM 1828 N N . SER A 1 224 ? 10.983 -12.329 3.502 1.00 95.12 224 SER A N 1
ATOM 1829 C CA . SER A 1 224 ? 11.197 -11.015 2.887 1.00 95.12 224 SER A CA 1
ATOM 1830 C C . SER A 1 224 ? 12.560 -10.426 3.256 1.00 95.12 224 SER A C 1
ATOM 1832 O O . SER A 1 224 ? 13.310 -10.014 2.376 1.00 95.12 224 SER A O 1
ATOM 1834 N N . LEU A 1 225 ? 12.913 -10.398 4.546 1.00 92.75 225 LEU A N 1
ATOM 1835 C CA . LEU A 1 225 ? 14.181 -9.818 5.006 1.00 92.75 225 LEU A CA 1
ATOM 1836 C C . LEU A 1 225 ? 15.394 -10.548 4.420 1.00 92.75 225 LEU A C 1
ATOM 1838 O O . LEU A 1 225 ? 16.364 -9.907 4.025 1.00 92.75 225 LEU A O 1
ATOM 1842 N N . LYS A 1 226 ? 15.321 -11.878 4.302 1.00 91.62 226 LYS A N 1
ATOM 1843 C CA . LYS A 1 226 ? 16.381 -12.683 3.681 1.00 91.62 226 LYS A CA 1
ATOM 1844 C C . LYS A 1 226 ? 16.595 -12.349 2.197 1.00 91.62 226 LYS A C 1
ATOM 1846 O O . LYS A 1 226 ? 17.704 -12.525 1.708 1.00 91.62 226 LYS A O 1
ATOM 1851 N N . GLN A 1 227 ? 15.550 -11.910 1.494 1.00 91.25 227 GLN A N 1
ATOM 1852 C CA . GLN A 1 227 ? 15.601 -11.577 0.065 1.00 91.25 227 GLN A CA 1
ATOM 1853 C C . GLN A 1 227 ? 16.017 -10.122 -0.189 1.00 91.25 227 GLN A C 1
ATOM 1855 O O . GLN A 1 227 ? 16.733 -9.855 -1.144 1.00 91.25 227 GLN A O 1
ATOM 1860 N N . VAL A 1 228 ? 15.586 -9.189 0.666 1.00 88.06 228 VAL A N 1
ATOM 1861 C CA . VAL A 1 228 ? 15.829 -7.746 0.481 1.00 88.06 228 VAL A CA 1
ATOM 1862 C C . VAL A 1 228 ? 17.255 -7.338 0.832 1.00 88.06 228 VAL A C 1
ATOM 1864 O O . VAL A 1 228 ? 17.752 -6.365 0.277 1.00 88.06 228 VAL A O 1
ATOM 1867 N N . ILE A 1 229 ? 17.912 -8.029 1.768 1.00 85.50 229 ILE A N 1
ATOM 1868 C CA . ILE A 1 229 ? 19.280 -7.685 2.172 1.00 85.50 229 ILE A CA 1
ATOM 1869 C C . ILE A 1 229 ? 20.246 -8.134 1.065 1.00 85.50 229 ILE A C 1
ATOM 1871 O O . ILE A 1 229 ? 20.457 -9.342 0.909 1.00 85.50 229 ILE A O 1
ATOM 1875 N N . PRO A 1 230 ? 20.855 -7.195 0.315 1.00 82.94 230 PRO A N 1
ATOM 1876 C CA . PRO A 1 230 ? 21.779 -7.556 -0.742 1.00 82.94 230 PRO A CA 1
ATOM 1877 C C . PRO A 1 230 ? 23.109 -8.038 -0.137 1.00 82.94 230 PRO A C 1
ATOM 1879 O O . PRO A 1 230 ? 23.435 -7.716 1.013 1.00 82.94 230 PRO A O 1
ATOM 1882 N N . PRO A 1 231 ? 23.904 -8.818 -0.881 1.00 84.00 231 PRO A N 1
ATOM 1883 C CA . PRO A 1 231 ? 25.223 -9.233 -0.439 1.00 84.00 231 PRO A CA 1
ATOM 1884 C C . PRO A 1 231 ? 26.181 -8.042 -0.347 1.00 84.00 231 PRO A C 1
ATOM 1886 O O . PRO A 1 231 ? 25.973 -6.995 -0.958 1.00 84.00 231 PRO A O 1
ATOM 1889 N N . SER A 1 232 ? 27.233 -8.197 0.457 1.00 81.12 232 SER A N 1
ATOM 1890 C CA . SER A 1 232 ? 28.160 -7.114 0.820 1.00 81.12 232 SER A CA 1
ATOM 1891 C C . SER A 1 232 ? 28.937 -6.517 -0.357 1.00 81.12 232 SER A C 1
ATOM 1893 O O . SER A 1 232 ? 29.489 -5.433 -0.227 1.00 81.12 232 SER A O 1
ATOM 1895 N N . ASP A 1 233 ? 28.996 -7.228 -1.480 1.00 81.44 233 ASP A N 1
ATOM 1896 C CA . ASP A 1 233 ? 29.604 -6.823 -2.748 1.00 81.44 233 ASP A CA 1
ATOM 1897 C C . ASP A 1 233 ? 28.621 -6.093 -3.685 1.00 81.44 233 ASP A C 1
ATOM 1899 O O . ASP A 1 233 ? 28.964 -5.803 -4.828 1.00 81.44 233 ASP A O 1
ATOM 1903 N N . SER A 1 234 ? 27.400 -5.792 -3.230 1.00 77.12 234 SER A N 1
ATOM 1904 C CA . SER A 1 234 ? 26.423 -5.023 -4.005 1.00 77.12 234 SER A CA 1
ATOM 1905 C C . SER A 1 234 ? 26.673 -3.521 -3.886 1.00 77.12 234 SER A C 1
ATOM 1907 O O . SER A 1 234 ? 26.632 -2.947 -2.791 1.00 77.12 234 SER A O 1
ATOM 1909 N N . TYR A 1 235 ? 26.855 -2.872 -5.034 1.00 66.88 235 TYR A N 1
ATOM 1910 C CA . TYR A 1 235 ? 27.036 -1.428 -5.162 1.00 66.88 235 TYR A CA 1
ATOM 1911 C C . TYR A 1 235 ? 25.927 -0.837 -6.034 1.00 66.88 235 TYR A C 1
ATOM 1913 O O . TYR A 1 235 ? 25.555 -1.421 -7.048 1.00 66.88 235 TYR A O 1
ATOM 1921 N N . PHE A 1 236 ? 25.427 0.334 -5.649 1.00 61.75 236 PHE A N 1
ATOM 1922 C CA . PHE A 1 236 ? 24.532 1.157 -6.463 1.00 61.75 236 PHE A CA 1
ATOM 1923 C C . PHE A 1 236 ? 25.151 2.552 -6.527 1.00 61.75 236 PHE A C 1
ATOM 1925 O O . PHE A 1 236 ? 25.504 3.108 -5.486 1.00 61.75 236 PHE A O 1
ATOM 1932 N N . ASP A 1 237 ? 25.369 3.077 -7.733 1.00 52.22 237 ASP A N 1
ATOM 1933 C CA . ASP A 1 237 ? 26.076 4.346 -7.966 1.00 52.22 237 ASP A CA 1
ATOM 1934 C C . ASP A 1 237 ? 27.420 4.462 -7.218 1.00 52.22 237 ASP A C 1
ATOM 1936 O O . ASP A 1 237 ? 27.730 5.484 -6.608 1.00 52.22 237 ASP A O 1
ATOM 1940 N N . PHE A 1 238 ? 28.231 3.395 -7.235 1.00 48.84 238 PHE A N 1
ATOM 1941 C CA . PHE A 1 238 ? 29.550 3.321 -6.575 1.00 48.84 238 PHE A CA 1
ATOM 1942 C C . PHE A 1 238 ? 29.538 3.498 -5.044 1.00 48.84 238 PHE A C 1
ATOM 1944 O O . PHE A 1 238 ? 30.597 3.554 -4.417 1.00 48.84 238 PHE A O 1
ATOM 1951 N N . VAL A 1 239 ? 28.359 3.517 -4.418 1.00 52.03 239 VAL A N 1
ATOM 1952 C CA . VAL A 1 239 ? 28.181 3.529 -2.964 1.00 52.03 239 VAL A CA 1
ATOM 1953 C C . VAL A 1 239 ? 27.689 2.146 -2.525 1.00 52.03 239 VAL A C 1
ATOM 1955 O O . VAL A 1 239 ? 26.853 1.545 -3.210 1.00 52.03 239 VAL A O 1
ATOM 1958 N N . PRO A 1 240 ? 28.183 1.598 -1.398 1.00 56.84 240 PRO A N 1
ATOM 1959 C CA . PRO A 1 240 ? 27.632 0.370 -0.847 1.00 56.84 240 PRO A CA 1
ATOM 1960 C C . PRO A 1 240 ? 26.117 0.501 -0.673 1.00 56.84 240 PRO A C 1
ATOM 1962 O O . PRO A 1 240 ? 25.635 1.434 -0.027 1.00 56.84 240 PRO A O 1
ATOM 1965 N N . VAL A 1 241 ? 25.355 -0.463 -1.198 1.00 61.12 241 VAL A N 1
ATOM 1966 C CA . VAL A 1 241 ? 23.893 -0.508 -0.997 1.00 61.12 241 VAL A CA 1
ATOM 1967 C C . VAL A 1 241 ? 23.562 -0.743 0.483 1.00 61.12 241 VAL A C 1
ATOM 1969 O O . VAL A 1 241 ? 22.428 -0.559 0.919 1.00 61.12 241 VAL A O 1
ATOM 1972 N N . SER A 1 242 ? 24.541 -1.115 1.307 1.00 56.69 242 SER A N 1
ATOM 1973 C CA . SER A 1 242 ? 24.401 -1.288 2.749 1.00 56.69 242 SER A CA 1
ATOM 1974 C C . SER A 1 242 ? 24.395 0.048 3.501 1.00 56.69 242 SER A C 1
ATOM 1976 O O . SER A 1 242 ? 25.325 0.840 3.385 1.00 56.69 242 SER A O 1
ATOM 1978 N N . GLY A 1 243 ? 23.385 0.252 4.350 1.00 66.31 243 GLY A N 1
ATOM 1979 C CA . GLY A 1 243 ? 23.344 1.364 5.304 1.00 66.31 243 GLY A CA 1
ATOM 1980 C C . GLY A 1 243 ? 22.039 2.152 5.274 1.00 66.31 243 GLY A C 1
ATOM 1981 O O . GLY A 1 243 ? 21.359 2.222 4.247 1.00 66.31 243 GLY A O 1
ATOM 1982 N N . LEU A 1 244 ? 21.690 2.713 6.429 1.00 78.00 244 LEU A N 1
ATOM 1983 C CA . LEU A 1 244 ? 20.626 3.697 6.607 1.00 78.00 244 LEU A CA 1
ATOM 1984 C C . LEU A 1 244 ? 21.288 5.052 6.871 1.00 78.00 244 LEU A C 1
ATOM 1986 O O . LEU A 1 244 ? 22.246 5.142 7.641 1.00 78.00 244 LEU A O 1
ATOM 1990 N N . ARG A 1 245 ? 20.786 6.102 6.228 1.00 81.69 245 ARG A N 1
ATOM 1991 C CA . ARG A 1 245 ? 21.231 7.479 6.431 1.00 81.69 245 ARG A CA 1
ATOM 1992 C C . ARG A 1 245 ? 20.463 8.068 7.610 1.00 81.69 245 ARG A C 1
ATOM 1994 O O . ARG A 1 245 ? 19.266 8.308 7.511 1.00 81.69 245 ARG A O 1
ATOM 2001 N N . PHE A 1 246 ? 21.152 8.293 8.727 1.00 84.06 246 PHE A N 1
ATOM 2002 C CA . PHE A 1 246 ? 20.566 8.916 9.924 1.00 84.06 246 PHE A CA 1
ATOM 2003 C C . PHE A 1 246 ? 20.987 10.373 10.125 1.00 84.06 246 PHE A C 1
ATOM 2005 O O . PHE A 1 246 ? 20.434 11.057 10.984 1.00 84.06 246 PHE A O 1
ATOM 2012 N N . ASN A 1 247 ? 21.944 10.862 9.335 1.00 87.00 247 ASN A N 1
ATOM 2013 C CA . ASN A 1 247 ? 22.350 12.260 9.392 1.00 87.00 247 ASN A CA 1
ATOM 2014 C C . ASN A 1 247 ? 21.188 13.145 8.937 1.00 87.00 247 ASN A C 1
ATOM 2016 O O . ASN A 1 247 ? 20.566 12.884 7.905 1.00 87.00 247 ASN A O 1
ATOM 2020 N N . PHE A 1 248 ? 20.883 14.177 9.725 1.00 90.94 248 PHE A N 1
ATOM 2021 C CA . PHE A 1 248 ? 19.810 15.099 9.385 1.00 90.94 248 PHE A CA 1
ATOM 2022 C C . PHE A 1 248 ? 20.240 16.029 8.248 1.00 90.94 248 PHE A C 1
ATOM 2024 O O . PHE A 1 248 ? 21.199 16.786 8.397 1.00 90.94 248 PHE A O 1
ATOM 2031 N N . VAL A 1 249 ? 19.512 15.990 7.135 1.00 92.81 249 VAL A N 1
ATOM 2032 C CA . VAL A 1 249 ? 19.706 16.872 5.984 1.00 92.81 249 VAL A CA 1
ATOM 2033 C C . VAL A 1 249 ? 18.362 17.512 5.652 1.00 92.81 249 VAL A C 1
ATOM 2035 O O . VAL A 1 249 ? 17.389 16.826 5.342 1.00 92.81 249 VAL A O 1
ATOM 2038 N N . LEU A 1 250 ? 18.297 18.844 5.731 1.00 93.88 250 LEU A N 1
ATOM 2039 C CA . LEU A 1 250 ? 17.038 19.578 5.578 1.00 93.88 250 LEU A CA 1
ATOM 2040 C C . LEU A 1 250 ? 16.422 19.409 4.179 1.00 93.88 250 LEU A C 1
ATOM 2042 O O . LEU A 1 250 ? 15.205 19.283 4.077 1.00 93.88 250 LEU A O 1
ATOM 2046 N N . SER A 1 251 ? 17.236 19.375 3.118 1.00 93.00 251 SER A N 1
ATOM 2047 C CA . SER A 1 251 ? 16.750 19.153 1.747 1.00 93.00 251 SER A CA 1
ATOM 2048 C C . SER A 1 251 ? 16.068 17.795 1.601 1.00 93.00 251 SER A C 1
ATOM 2050 O O . SER A 1 251 ? 14.952 17.727 1.098 1.00 93.00 251 SER A O 1
ATOM 2052 N N . ASP A 1 252 ? 16.690 16.735 2.116 1.00 92.00 252 ASP A N 1
ATOM 2053 C CA . ASP A 1 252 ? 16.177 15.364 2.029 1.00 92.00 252 ASP A CA 1
ATOM 2054 C C . ASP A 1 252 ? 14.906 15.206 2.869 1.00 92.00 252 ASP A C 1
ATOM 2056 O O . ASP A 1 252 ? 13.966 14.502 2.492 1.00 92.00 252 ASP A O 1
ATOM 2060 N N . PHE A 1 253 ? 14.846 15.911 4.001 1.00 95.12 253 PHE A N 1
ATOM 2061 C CA . PHE A 1 253 ? 13.655 15.973 4.836 1.00 95.12 253 PHE A CA 1
ATOM 2062 C C . PHE A 1 253 ? 12.494 16.657 4.103 1.00 95.12 253 PHE A C 1
ATOM 2064 O O . PHE A 1 253 ? 11.385 16.126 4.090 1.00 95.12 253 PHE A O 1
ATOM 2071 N N . ILE A 1 254 ? 12.741 17.797 3.448 1.00 96.50 254 ILE A N 1
ATOM 2072 C CA . ILE A 1 254 ? 11.731 18.504 2.647 1.00 96.50 254 ILE A CA 1
ATOM 2073 C C . ILE A 1 254 ? 11.273 17.643 1.462 1.00 96.50 254 ILE A C 1
ATOM 2075 O O . ILE A 1 254 ? 10.069 17.505 1.252 1.00 96.50 254 ILE A O 1
ATOM 2079 N N . GLU A 1 255 ? 12.197 17.014 0.733 1.00 94.81 255 GLU A N 1
ATOM 2080 C CA . GLU A 1 255 ? 11.874 16.083 -0.358 1.00 94.81 255 GLU A CA 1
ATOM 2081 C C . GLU A 1 255 ? 11.008 14.918 0.128 1.00 94.81 255 GLU A C 1
ATOM 2083 O O . GLU A 1 255 ? 10.011 14.569 -0.509 1.00 94.81 255 GLU A O 1
ATOM 2088 N N . THR A 1 256 ? 11.328 14.370 1.304 1.00 96.31 256 THR A N 1
ATOM 2089 C CA . THR A 1 256 ? 10.534 13.318 1.947 1.00 96.31 256 THR A CA 1
ATOM 2090 C C . THR A 1 256 ? 9.131 13.810 2.282 1.00 96.31 256 THR A C 1
ATOM 2092 O O . THR A 1 256 ? 8.159 13.128 1.964 1.00 96.31 256 THR A O 1
ATOM 2095 N N . LEU A 1 257 ? 8.983 14.991 2.891 1.00 96.62 257 LEU A N 1
ATOM 2096 C CA . LEU A 1 257 ? 7.665 15.549 3.211 1.00 96.62 257 LEU A CA 1
ATOM 2097 C C . LEU A 1 257 ? 6.808 15.708 1.954 1.00 96.62 257 LEU A C 1
ATOM 2099 O O . LEU A 1 257 ? 5.641 15.318 1.933 1.00 96.62 257 LEU A O 1
ATOM 2103 N N . VAL A 1 258 ? 7.404 16.228 0.885 1.00 97.00 258 VAL A N 1
ATOM 2104 C CA . VAL A 1 258 ? 6.722 16.488 -0.382 1.00 97.00 258 VAL A CA 1
ATOM 2105 C C . VAL A 1 258 ? 6.231 15.209 -1.071 1.00 97.00 258 VAL A C 1
ATOM 2107 O O . VAL A 1 258 ? 5.291 15.278 -1.866 1.00 97.00 258 VAL A O 1
ATOM 2110 N N . THR A 1 259 ? 6.749 14.027 -0.716 1.00 96.62 259 THR A N 1
ATOM 2111 C CA . THR A 1 259 ? 6.192 12.751 -1.204 1.00 96.62 259 THR A CA 1
ATOM 2112 C C . THR A 1 259 ? 4.717 12.557 -0.837 1.00 96.62 259 THR A C 1
ATOM 2114 O O . THR A 1 259 ? 3.984 11.958 -1.620 1.00 96.62 259 THR A O 1
ATOM 2117 N N . ILE A 1 260 ? 4.232 13.135 0.274 1.00 97.00 260 ILE A N 1
ATOM 2118 C CA . ILE A 1 260 ? 2.794 13.147 0.600 1.00 97.00 260 ILE A CA 1
ATOM 2119 C C . ILE A 1 260 ? 2.019 13.946 -0.450 1.00 97.00 260 ILE A C 1
ATOM 2121 O O . ILE A 1 260 ? 1.002 13.471 -0.942 1.00 97.00 260 ILE A O 1
ATOM 2125 N N . THR A 1 261 ? 2.501 15.134 -0.827 1.00 95.94 261 THR A N 1
ATOM 2126 C CA . THR A 1 261 ? 1.866 15.955 -1.871 1.00 95.94 261 THR A CA 1
ATOM 2127 C C . THR A 1 261 ? 1.901 15.240 -3.218 1.00 95.94 261 THR A C 1
ATOM 2129 O O . THR A 1 261 ? 0.873 15.169 -3.883 1.00 95.94 261 THR A O 1
ATOM 2132 N N . ARG A 1 262 ? 3.039 14.635 -3.585 1.00 94.38 262 ARG A N 1
ATOM 2133 C CA . ARG A 1 262 ? 3.171 13.820 -4.805 1.00 94.38 262 ARG A CA 1
ATOM 2134 C C . ARG A 1 262 ? 2.159 12.667 -4.833 1.00 94.38 262 ARG A C 1
ATOM 2136 O O . ARG A 1 262 ? 1.542 12.427 -5.865 1.00 94.38 262 ARG A O 1
ATOM 2143 N N . ALA A 1 263 ? 1.964 11.988 -3.703 1.00 94.94 263 ALA A N 1
ATOM 2144 C CA . ALA A 1 263 ? 1.068 10.843 -3.589 1.00 94.94 263 ALA A CA 1
ATOM 2145 C C . ALA A 1 263 ? -0.418 11.222 -3.512 1.00 94.94 263 ALA A C 1
ATOM 2147 O O . ALA A 1 263 ? -1.253 10.544 -4.094 1.00 94.94 263 ALA A O 1
ATOM 2148 N N . TYR A 1 264 ? -0.778 12.259 -2.757 1.00 94.75 264 TYR A N 1
ATOM 2149 C CA . TYR A 1 264 ? -2.188 12.596 -2.517 1.00 94.75 264 TYR A CA 1
ATOM 2150 C C . TYR A 1 264 ? -2.737 13.517 -3.602 1.00 94.75 264 TYR A C 1
ATOM 2152 O O . TYR A 1 264 ? -3.933 13.519 -3.858 1.00 94.75 264 TYR A O 1
ATOM 2160 N N . LEU A 1 265 ? -1.870 14.298 -4.242 1.00 93.50 265 LEU A N 1
ATOM 2161 C CA . LEU A 1 265 ? -2.220 15.215 -5.317 1.00 93.50 265 LEU A CA 1
ATOM 2162 C C . LEU A 1 265 ? -1.287 14.950 -6.508 1.00 93.50 265 LEU A C 1
ATOM 2164 O O . LEU A 1 265 ? -0.396 15.768 -6.766 1.00 93.50 265 LEU A O 1
ATOM 2168 N N . PRO A 1 266 ? -1.445 13.818 -7.225 1.00 89.56 266 PRO A N 1
ATOM 2169 C CA . PRO A 1 266 ? -0.628 13.477 -8.389 1.00 89.56 266 PRO A CA 1
ATOM 2170 C C . PRO A 1 266 ? -1.009 14.373 -9.579 1.00 89.56 266 PRO A C 1
ATOM 2172 O O . PRO A 1 266 ? -1.672 13.946 -10.516 1.00 89.56 266 PRO A O 1
ATOM 2175 N N . LEU A 1 267 ? -0.641 15.652 -9.499 1.00 89.31 267 LEU A N 1
ATOM 2176 C CA . LEU A 1 267 ? -0.907 16.680 -10.498 1.00 89.31 267 LEU A CA 1
ATOM 2177 C C . LEU A 1 267 ? 0.283 16.753 -11.453 1.00 89.31 267 LEU A C 1
ATOM 2179 O O . LEU A 1 267 ? 1.216 17.519 -11.207 1.00 89.31 267 LEU A O 1
ATOM 2183 N N . GLN A 1 268 ? 0.281 15.945 -12.513 1.00 87.38 268 GLN A N 1
ATOM 2184 C CA . GLN A 1 268 ? 1.360 15.962 -13.503 1.00 87.38 268 GLN A CA 1
ATOM 2185 C C . GLN A 1 268 ? 1.424 17.312 -14.225 1.00 87.38 268 GLN A C 1
ATOM 2187 O O . GLN A 1 268 ? 0.409 17.959 -14.494 1.00 87.38 268 GLN A O 1
ATOM 2192 N N . GLN A 1 269 ? 2.637 17.741 -14.556 1.00 83.75 269 GLN A N 1
ATOM 2193 C CA . GLN A 1 269 ? 2.877 18.955 -15.318 1.00 83.75 269 GLN A CA 1
ATOM 2194 C C . GLN A 1 269 ? 2.815 18.642 -16.819 1.00 83.75 269 GLN A C 1
ATOM 2196 O O . GLN A 1 269 ? 3.738 18.066 -17.391 1.00 83.75 269 GLN A O 1
ATOM 2201 N N . PHE A 1 270 ? 1.713 19.020 -17.468 1.00 77.06 270 PHE A N 1
ATOM 2202 C CA . PHE A 1 270 ? 1.547 18.834 -18.911 1.00 77.06 270 PHE A CA 1
ATOM 2203 C C . PHE A 1 270 ? 2.440 19.785 -19.718 1.00 77.06 270 PHE A C 1
ATOM 2205 O O . PHE A 1 270 ? 2.610 20.949 -19.355 1.00 77.06 270 PHE A O 1
ATOM 2212 N N . GLY A 1 271 ? 2.966 19.296 -20.845 1.00 67.38 271 GLY A N 1
ATOM 2213 C CA . GLY A 1 271 ? 3.695 20.114 -21.822 1.00 67.38 271 GLY A CA 1
ATOM 2214 C C . GLY A 1 271 ? 5.111 20.522 -21.410 1.00 67.38 271 GLY A C 1
ATOM 2215 O O . GLY A 1 271 ? 5.697 21.380 -22.063 1.00 67.38 271 GLY A O 1
ATOM 2216 N N . VAL A 1 272 ? 5.663 19.931 -20.345 1.00 64.50 272 VAL A N 1
ATOM 2217 C CA . VAL A 1 272 ? 7.042 20.177 -19.912 1.00 64.50 272 VAL A CA 1
ATOM 2218 C C . VAL A 1 272 ? 7.840 18.884 -20.016 1.00 64.50 272 VAL A C 1
ATOM 2220 O O . VAL A 1 272 ? 7.814 18.038 -19.126 1.00 64.50 272 VAL A O 1
ATOM 2223 N N . GLU A 1 273 ? 8.579 18.742 -21.112 1.00 59.03 273 GLU A N 1
ATOM 2224 C CA . GLU A 1 273 ? 9.698 17.808 -21.176 1.00 59.03 273 GLU A CA 1
ATOM 2225 C C . GLU A 1 273 ? 10.850 18.442 -20.398 1.00 59.03 273 GLU A C 1
ATOM 2227 O O . GLU A 1 273 ? 11.555 19.316 -20.895 1.00 59.03 273 GLU A O 1
ATOM 2232 N N . THR A 1 274 ? 11.018 18.060 -19.132 1.00 57.50 274 THR A N 1
ATOM 2233 C CA . THR A 1 274 ? 12.039 18.688 -18.273 1.00 57.50 274 THR A CA 1
ATOM 2234 C C . THR A 1 274 ? 13.475 18.322 -18.671 1.00 57.50 274 THR A C 1
ATOM 2236 O O . THR A 1 274 ? 14.408 18.745 -17.997 1.00 57.50 274 THR A O 1
ATOM 2239 N N . GLY A 1 275 ? 13.683 17.498 -19.707 1.00 58.38 275 GLY A N 1
ATOM 2240 C CA . GLY A 1 275 ? 14.982 16.917 -20.077 1.00 58.38 275 GLY A CA 1
ATOM 2241 C C . GLY A 1 275 ? 15.585 15.978 -19.017 1.00 58.38 275 GLY A C 1
ATOM 2242 O O . GLY A 1 275 ? 16.560 15.291 -19.300 1.00 58.38 275 GLY A O 1
ATOM 2243 N N . VAL A 1 276 ? 15.002 15.939 -17.813 1.00 64.12 276 VAL A N 1
ATOM 2244 C CA . VAL A 1 276 ? 15.508 15.251 -16.618 1.00 64.12 276 VAL A CA 1
ATOM 2245 C C . VAL A 1 276 ? 14.532 14.171 -16.145 1.00 64.12 276 VAL A C 1
ATOM 2247 O O . VAL A 1 276 ? 14.965 13.091 -15.760 1.00 64.12 276 VAL A O 1
ATOM 2250 N N . ALA A 1 277 ? 13.223 14.431 -16.199 1.00 69.12 277 ALA A N 1
ATOM 2251 C CA . ALA A 1 277 ? 12.184 13.469 -15.846 1.00 69.12 277 ALA A CA 1
ATOM 2252 C C . ALA A 1 277 ? 11.021 13.516 -16.854 1.00 69.12 277 ALA A C 1
ATOM 2254 O O . ALA A 1 277 ? 10.632 14.606 -17.300 1.00 69.12 277 ALA A O 1
ATOM 2255 N N . PRO A 1 278 ? 10.441 12.357 -17.211 1.00 76.75 278 PRO A N 1
ATOM 2256 C CA . PRO A 1 278 ? 9.270 12.321 -18.073 1.00 76.75 278 PRO A CA 1
ATOM 2257 C C . PRO A 1 278 ? 8.055 12.934 -17.365 1.00 76.75 278 PRO A C 1
ATOM 2259 O O . PRO A 1 278 ? 7.970 12.922 -16.135 1.00 76.75 278 PRO A O 1
ATOM 2262 N N . PHE A 1 279 ? 7.088 13.451 -18.132 1.00 81.31 279 PHE A N 1
ATOM 2263 C CA . PHE A 1 279 ? 5.971 14.225 -17.570 1.00 81.31 279 PHE A CA 1
ATOM 2264 C C . PHE A 1 279 ? 5.183 13.451 -16.496 1.00 81.31 279 PHE A C 1
ATOM 2266 O O . PHE A 1 279 ? 4.711 14.054 -15.532 1.00 81.31 279 PHE A O 1
ATOM 2273 N N . TRP A 1 280 ? 5.069 12.123 -16.622 1.00 78.44 280 TRP A N 1
ATOM 2274 C CA . TRP A 1 280 ? 4.344 11.278 -15.669 1.00 78.44 280 TRP A CA 1
ATOM 2275 C C . TRP A 1 280 ? 5.017 11.187 -14.293 1.00 78.44 280 TRP A C 1
ATOM 2277 O O . TRP A 1 280 ? 4.337 10.923 -13.310 1.00 78.44 280 TRP A O 1
ATOM 2287 N N . GLU A 1 281 ? 6.313 11.488 -14.179 1.00 82.81 281 GLU A N 1
ATOM 2288 C CA . GLU A 1 281 ? 7.017 11.547 -12.889 1.00 82.81 281 GLU A CA 1
ATOM 2289 C C . GLU A 1 281 ? 7.037 12.958 -12.268 1.00 82.81 281 GLU A C 1
ATOM 2291 O O . GLU A 1 281 ? 7.526 13.144 -11.151 1.00 82.81 281 GLU A O 1
ATOM 2296 N N . THR A 1 282 ? 6.485 13.963 -12.954 1.00 86.88 282 THR A N 1
ATOM 2297 C CA . THR A 1 282 ? 6.454 15.351 -12.466 1.00 86.88 282 THR A CA 1
ATOM 2298 C C . THR A 1 282 ? 5.297 15.611 -11.498 1.00 86.88 282 THR A C 1
ATOM 2300 O O . THR A 1 282 ? 4.290 14.903 -11.475 1.00 86.88 282 THR A O 1
ATOM 2303 N N . ASN A 1 283 ? 5.413 16.681 -10.705 1.00 90.62 283 ASN A N 1
ATOM 2304 C CA . ASN A 1 283 ? 4.305 17.201 -9.910 1.00 90.62 283 ASN A CA 1
ATOM 2305 C C . ASN A 1 283 ? 4.290 18.731 -9.952 1.00 90.62 283 ASN A C 1
ATOM 2307 O O . ASN A 1 283 ? 5.218 19.373 -9.465 1.00 90.62 283 ASN A O 1
ATOM 2311 N N . ALA A 1 284 ? 3.222 19.314 -10.493 1.00 90.19 284 ALA A N 1
ATOM 2312 C CA . ALA A 1 284 ? 3.107 20.744 -10.746 1.00 90.19 284 ALA A CA 1
ATOM 2313 C C . ALA A 1 284 ? 3.292 21.598 -9.480 1.00 90.19 284 ALA A C 1
ATOM 2315 O O . ALA A 1 284 ? 3.954 22.630 -9.537 1.00 90.19 284 ALA A O 1
ATOM 2316 N N . LEU A 1 285 ? 2.768 21.170 -8.323 1.00 91.19 285 LEU A N 1
ATOM 2317 C CA . LEU A 1 285 ? 2.920 21.918 -7.066 1.00 91.19 285 LEU A CA 1
ATOM 2318 C C . LEU A 1 285 ? 4.370 21.923 -6.581 1.00 91.19 285 LEU A C 1
ATOM 2320 O O . LEU A 1 285 ? 4.860 22.942 -6.096 1.00 91.19 285 LEU A O 1
ATOM 2324 N N . VAL A 1 286 ? 5.056 20.791 -6.737 1.00 91.31 286 VAL A N 1
ATOM 2325 C CA . VAL A 1 286 ? 6.469 20.648 -6.369 1.00 91.31 286 VAL A CA 1
ATOM 2326 C C . VAL A 1 286 ? 7.354 21.469 -7.297 1.00 91.31 286 VAL A C 1
ATOM 2328 O O . VAL A 1 286 ? 8.210 22.206 -6.812 1.00 91.31 286 VAL A O 1
ATOM 2331 N N . SER A 1 287 ? 7.102 21.391 -8.607 1.00 89.69 287 SER A N 1
ATOM 2332 C CA . SER A 1 287 ? 7.815 22.164 -9.626 1.00 89.69 287 SER A CA 1
ATOM 2333 C C . SER A 1 287 ? 7.636 23.673 -9.442 1.00 89.69 287 SER A C 1
ATOM 2335 O O . SER A 1 287 ? 8.567 24.430 -9.697 1.00 89.69 287 SER A O 1
ATOM 2337 N N . LEU A 1 288 ? 6.453 24.122 -9.002 1.00 90.31 288 LEU A N 1
ATOM 2338 C CA . LEU A 1 288 ? 6.191 25.534 -8.715 1.00 90.31 288 LEU A CA 1
ATOM 2339 C C . LEU A 1 288 ? 7.009 26.022 -7.517 1.00 90.31 288 LEU A C 1
ATOM 2341 O O . LEU A 1 288 ? 7.695 27.039 -7.610 1.00 90.31 288 LEU A O 1
ATOM 2345 N N . ASN A 1 289 ? 6.898 25.334 -6.376 1.00 94.12 289 ASN A N 1
ATOM 2346 C CA . ASN A 1 289 ? 7.665 25.657 -5.180 1.00 94.12 289 ASN A CA 1
ATOM 2347 C C . ASN A 1 289 ? 7.633 24.502 -4.167 1.00 94.12 289 ASN A C 1
ATOM 2349 O O . ASN A 1 289 ? 6.601 24.220 -3.550 1.00 94.12 289 ASN A O 1
ATOM 2353 N N . ILE A 1 290 ? 8.794 23.900 -3.915 1.00 95.12 290 ILE A N 1
ATOM 2354 C CA . ILE A 1 290 ? 8.925 22.767 -2.994 1.00 95.12 290 ILE A CA 1
ATOM 2355 C C . ILE A 1 290 ? 8.500 23.095 -1.551 1.00 95.12 290 ILE A C 1
ATOM 2357 O O . ILE A 1 290 ? 7.900 22.255 -0.884 1.00 95.12 290 ILE A O 1
ATOM 2361 N N . TYR A 1 291 ? 8.727 24.320 -1.066 1.00 96.56 291 TYR A N 1
ATOM 2362 C CA . TYR A 1 291 ? 8.335 24.724 0.289 1.00 96.56 291 TYR A CA 1
ATOM 2363 C C . TYR A 1 291 ? 6.817 24.866 0.419 1.00 96.56 291 TYR A C 1
ATOM 2365 O O . TYR A 1 291 ? 6.242 24.451 1.424 1.00 96.56 291 TYR A O 1
ATOM 2373 N N . VAL A 1 292 ? 6.150 25.392 -0.614 1.00 95.94 292 VAL A N 1
ATOM 2374 C CA . VAL A 1 292 ? 4.680 25.428 -0.668 1.00 95.94 292 VAL A CA 1
ATOM 2375 C C . VAL A 1 292 ? 4.130 24.004 -0.689 1.00 95.94 292 VAL A C 1
ATOM 2377 O O . VAL A 1 292 ? 3.239 23.679 0.097 1.00 95.94 292 VAL A O 1
ATOM 2380 N N . ALA A 1 293 ? 4.705 23.125 -1.514 1.00 96.19 293 ALA A N 1
ATOM 2381 C CA . ALA A 1 293 ? 4.330 21.716 -1.547 1.00 96.19 293 ALA A CA 1
ATOM 2382 C C . ALA A 1 293 ? 4.560 21.011 -0.196 1.00 96.19 293 ALA A C 1
ATOM 2384 O O . ALA A 1 293 ? 3.753 20.163 0.183 1.00 96.19 293 ALA A O 1
ATOM 2385 N N . ALA A 1 294 ? 5.603 21.374 0.556 1.00 97.31 294 ALA A N 1
ATOM 2386 C CA . ALA A 1 294 ? 5.876 20.834 1.888 1.00 97.31 294 ALA A CA 1
ATOM 2387 C C . ALA A 1 294 ? 4.851 21.311 2.934 1.00 97.31 294 ALA A C 1
ATOM 2389 O O . ALA A 1 294 ? 4.388 20.519 3.754 1.00 97.31 294 ALA A O 1
ATOM 2390 N N . ILE A 1 295 ? 4.433 22.581 2.884 1.00 97.25 295 ILE A N 1
ATOM 2391 C CA . ILE A 1 295 ? 3.355 23.103 3.744 1.00 97.25 295 ILE A CA 1
ATOM 2392 C C . ILE A 1 295 ? 2.034 22.384 3.441 1.00 97.25 295 ILE A C 1
ATOM 2394 O O . ILE A 1 295 ? 1.307 22.006 4.365 1.00 97.25 295 ILE A O 1
ATOM 2398 N N . ILE A 1 296 ? 1.739 22.148 2.158 1.00 96.25 296 ILE A N 1
ATOM 2399 C CA . ILE A 1 296 ? 0.572 21.368 1.727 1.00 96.25 296 ILE A CA 1
ATOM 2400 C C . ILE A 1 296 ? 0.669 19.933 2.256 1.00 96.25 296 ILE A C 1
ATOM 2402 O O . ILE A 1 296 ? -0.299 19.446 2.834 1.00 96.25 296 ILE A O 1
ATOM 2406 N N . ALA A 1 297 ? 1.832 19.284 2.153 1.00 97.12 297 ALA A N 1
ATOM 2407 C CA . ALA A 1 297 ? 2.053 17.934 2.671 1.00 97.12 297 ALA A CA 1
ATOM 2408 C C . ALA A 1 297 ? 1.771 17.835 4.177 1.00 97.12 297 ALA A C 1
ATOM 2410 O O . ALA A 1 297 ? 1.013 16.966 4.610 1.00 97.12 297 ALA A O 1
ATOM 2411 N N . ILE A 1 298 ? 2.330 18.752 4.975 1.00 97.50 298 ILE A N 1
ATOM 2412 C CA . ILE A 1 298 ? 2.095 18.810 6.425 1.00 97.50 298 ILE A CA 1
ATOM 2413 C C . ILE A 1 298 ? 0.605 19.026 6.711 1.00 97.50 298 ILE A C 1
ATOM 2415 O O . ILE A 1 298 ? 0.033 18.361 7.576 1.00 97.50 298 ILE A O 1
ATOM 2419 N N . SER A 1 299 ? -0.043 19.914 5.956 1.00 95.75 299 SER A N 1
ATOM 2420 C CA . SER A 1 299 ? -1.473 20.196 6.099 1.00 95.75 299 SER A CA 1
ATOM 2421 C C . SER A 1 299 ? -2.329 18.965 5.790 1.00 95.75 299 SER A C 1
ATOM 2423 O O . SER A 1 299 ? -3.235 18.654 6.557 1.00 95.75 299 SER A O 1
ATOM 2425 N N . LEU A 1 300 ? -2.017 18.224 4.722 1.00 95.62 300 LEU A N 1
ATOM 2426 C CA . LEU A 1 300 ? -2.697 16.980 4.347 1.00 95.62 300 LEU A CA 1
ATOM 2427 C C . LEU A 1 300 ? -2.482 15.867 5.378 1.00 95.62 300 LEU A C 1
ATOM 2429 O O . LEU A 1 300 ? -3.428 15.147 5.710 1.00 95.62 300 LEU A O 1
ATOM 2433 N N . PHE A 1 301 ? -1.269 15.745 5.920 1.00 97.06 301 PHE A N 1
ATOM 2434 C CA . PHE A 1 301 ? -0.954 14.790 6.980 1.00 97.06 301 PHE A CA 1
ATOM 2435 C C . PHE A 1 301 ? -1.745 15.083 8.260 1.00 97.06 301 PHE A C 1
ATOM 2437 O O . PHE A 1 301 ? -2.427 14.204 8.790 1.00 97.06 301 PHE A O 1
ATOM 2444 N N . ILE A 1 302 ? -1.718 16.337 8.726 1.00 95.44 302 ILE A N 1
ATOM 2445 C CA . ILE A 1 302 ? -2.471 16.774 9.909 1.00 95.44 302 ILE A CA 1
ATOM 2446 C C . ILE A 1 302 ? -3.970 16.609 9.671 1.00 95.44 302 ILE A C 1
ATOM 2448 O O . ILE A 1 302 ? -4.672 16.089 10.534 1.00 95.44 302 ILE A O 1
ATOM 2452 N N . PHE A 1 303 ? -4.469 17.006 8.501 1.00 93.44 303 PHE A N 1
ATOM 2453 C CA . PHE A 1 303 ? -5.877 16.863 8.149 1.00 93.44 303 PHE A CA 1
ATOM 2454 C C . PHE A 1 303 ? -6.330 15.398 8.206 1.00 93.44 303 PHE A C 1
ATOM 2456 O O . PHE A 1 303 ? -7.351 15.092 8.823 1.00 93.44 303 PHE A O 1
ATOM 2463 N N . SER A 1 304 ? -5.544 14.486 7.631 1.00 94.50 304 SER A N 1
ATOM 2464 C CA . SER A 1 304 ? -5.814 13.045 7.672 1.00 94.50 304 SER A CA 1
ATOM 2465 C C . SER A 1 304 ? -5.792 12.511 9.107 1.00 94.50 304 SER A C 1
ATOM 2467 O O . SER A 1 304 ? -6.694 11.782 9.514 1.00 94.50 304 SER A O 1
ATOM 2469 N N . ALA A 1 305 ? -4.823 12.930 9.926 1.00 95.19 305 ALA A N 1
ATOM 2470 C CA . ALA A 1 305 ? -4.772 12.558 11.338 1.00 95.19 305 ALA A CA 1
ATOM 2471 C C . ALA A 1 305 ? -6.001 13.070 12.116 1.00 95.19 305 ALA A C 1
ATOM 2473 O O . ALA A 1 305 ? -6.612 12.325 12.883 1.00 95.19 305 ALA A O 1
ATOM 2474 N N . VAL A 1 306 ? -6.430 14.313 11.877 1.00 92.12 306 VAL A N 1
ATOM 2475 C CA . VAL A 1 306 ? -7.644 14.891 12.477 1.00 92.12 306 VAL A CA 1
ATOM 2476 C C . VAL A 1 306 ? -8.899 14.134 12.035 1.00 92.12 306 VAL A C 1
ATOM 2478 O O . VAL A 1 306 ? -9.794 13.909 12.851 1.00 92.12 306 VAL A O 1
ATOM 2481 N N . LEU A 1 307 ? -8.965 13.674 10.783 1.00 92.38 307 LEU A N 1
ATOM 2482 C CA . LEU A 1 307 ? -10.076 12.862 10.279 1.00 92.38 307 LEU A CA 1
ATOM 2483 C C . LEU A 1 307 ? -10.246 11.550 11.070 1.00 92.38 307 LEU A C 1
ATOM 2485 O O . LEU A 1 307 ? -11.376 11.090 11.289 1.00 92.38 307 LEU A O 1
ATOM 2489 N N . PHE A 1 308 ? -9.131 10.975 11.529 1.00 94.31 308 PHE A N 1
ATOM 2490 C CA . PHE A 1 308 ? -9.080 9.705 12.256 1.00 94.31 308 PHE A CA 1
ATOM 2491 C C . PHE A 1 308 ? -8.952 9.848 13.779 1.00 94.31 308 PHE A C 1
ATOM 2493 O O . PHE A 1 308 ? -9.028 8.841 14.475 1.00 94.31 308 PHE A O 1
ATOM 2500 N N . ILE A 1 309 ? -8.838 11.062 14.335 1.00 93.81 309 ILE A N 1
ATOM 2501 C CA . ILE A 1 309 ? -8.572 11.286 15.774 1.00 93.81 309 ILE A CA 1
ATOM 2502 C C . ILE A 1 309 ? -9.602 10.626 16.708 1.00 93.81 309 ILE A C 1
ATOM 2504 O O . ILE A 1 309 ? -9.279 10.224 17.823 1.00 93.81 309 ILE A O 1
ATOM 2508 N N . ARG A 1 310 ? -10.846 10.472 16.235 1.00 91.69 310 ARG A N 1
ATOM 2509 C CA . ARG A 1 310 ? -11.959 9.836 16.966 1.00 91.69 310 ARG A CA 1
ATOM 2510 C C . ARG A 1 310 ? -12.002 8.309 16.813 1.00 91.69 310 ARG A C 1
ATOM 2512 O O . ARG A 1 310 ? -12.901 7.665 17.350 1.00 91.69 310 ARG A O 1
ATOM 2519 N N . GLN A 1 311 ? -11.075 7.727 16.058 1.00 93.31 311 GLN A N 1
ATOM 2520 C CA . GLN A 1 311 ? -10.954 6.294 15.783 1.00 93.31 311 GLN A CA 1
ATOM 2521 C C . GLN A 1 311 ? -9.498 5.857 16.022 1.00 93.31 311 GLN A C 1
ATOM 2523 O O . GLN A 1 311 ? -8.732 5.719 15.067 1.00 93.31 311 GLN A O 1
ATOM 2528 N N . PRO A 1 312 ? -9.092 5.635 17.288 1.00 94.44 312 PRO A N 1
ATOM 2529 C CA . PRO A 1 312 ? -7.686 5.471 17.668 1.00 94.44 312 PRO A CA 1
ATOM 2530 C C . PRO A 1 312 ? -6.947 4.363 16.914 1.00 94.44 312 PRO A C 1
ATOM 2532 O O . PRO A 1 312 ? -5.785 4.537 16.566 1.00 94.44 312 PRO A O 1
ATOM 2535 N N . VAL A 1 313 ? -7.623 3.250 16.613 1.00 95.12 313 VAL A N 1
ATOM 2536 C CA . VAL A 1 313 ? -7.036 2.147 15.834 1.00 95.12 313 VAL A CA 1
ATOM 2537 C C . VAL A 1 313 ? -6.695 2.581 14.406 1.00 95.12 313 VAL A C 1
ATOM 2539 O O . VAL A 1 313 ? -5.615 2.277 13.912 1.00 95.12 313 VAL A O 1
ATOM 2542 N N . VAL A 1 314 ? -7.580 3.340 13.757 1.00 96.88 314 VAL A N 1
ATOM 2543 C CA . VAL A 1 314 ? -7.373 3.842 12.388 1.00 96.88 314 VAL A CA 1
ATOM 2544 C C . VAL A 1 314 ? -6.323 4.948 12.373 1.00 96.88 314 VAL A C 1
ATOM 2546 O O . VAL A 1 314 ? -5.489 4.991 11.474 1.00 96.88 314 VAL A O 1
ATOM 2549 N N . LEU A 1 315 ? -6.323 5.821 13.384 1.00 97.19 315 LEU A N 1
ATOM 2550 C CA . LEU A 1 315 ? -5.274 6.823 13.543 1.00 97.19 315 LEU A CA 1
ATOM 2551 C C . LEU A 1 315 ? -3.905 6.160 13.708 1.00 97.19 315 LEU A C 1
ATOM 2553 O O . LEU A 1 315 ? -2.957 6.563 13.042 1.00 97.19 315 LEU A O 1
ATOM 2557 N N . LEU A 1 316 ? -3.800 5.141 14.566 1.00 97.50 316 LEU A N 1
ATOM 2558 C CA . LEU A 1 316 ? -2.558 4.398 14.760 1.00 97.50 316 LEU A CA 1
ATOM 2559 C C . LEU A 1 316 ? -2.103 3.754 13.451 1.00 97.50 316 LEU A C 1
ATOM 2561 O O . LEU A 1 316 ? -0.945 3.909 13.076 1.00 97.50 316 LEU A O 1
ATOM 2565 N N . MET A 1 317 ? -3.017 3.090 12.739 1.00 98.06 317 MET A N 1
ATOM 2566 C CA . MET A 1 317 ? -2.758 2.519 11.419 1.00 98.06 317 MET A CA 1
ATOM 2567 C C . MET A 1 317 ? -2.180 3.579 10.468 1.00 98.06 317 MET A C 1
ATOM 2569 O O . MET A 1 317 ? -1.110 3.371 9.893 1.00 98.06 317 MET A O 1
ATOM 2573 N N . TYR A 1 318 ? -2.845 4.733 10.352 1.00 98.44 318 TYR A N 1
ATOM 2574 C CA . TYR A 1 318 ? -2.421 5.845 9.502 1.00 98.44 318 TYR A CA 1
ATOM 2575 C C . TYR A 1 318 ? -1.027 6.356 9.872 1.00 98.44 318 TYR A C 1
ATOM 2577 O O . TYR A 1 318 ? -0.164 6.456 8.999 1.00 98.44 318 TYR A O 1
ATOM 2585 N N . LEU A 1 319 ? -0.790 6.642 11.155 1.00 98.44 319 LEU A N 1
ATOM 2586 C CA . LEU A 1 319 ? 0.481 7.168 11.645 1.00 98.44 319 LEU A CA 1
ATOM 2587 C C . LEU A 1 319 ? 1.614 6.160 11.447 1.00 98.44 319 LEU A C 1
ATOM 2589 O O . LEU A 1 319 ? 2.636 6.515 10.872 1.00 98.44 319 LEU A O 1
ATOM 2593 N N . MET A 1 320 ? 1.430 4.902 11.853 1.00 98.38 320 MET A N 1
ATOM 2594 C CA . MET A 1 320 ? 2.464 3.868 11.736 1.00 98.38 320 MET A CA 1
ATOM 2595 C C . MET A 1 320 ? 2.794 3.549 10.277 1.00 98.38 320 MET A C 1
ATOM 2597 O O . MET A 1 320 ? 3.967 3.434 9.927 1.00 98.38 320 MET A O 1
ATOM 2601 N N . GLY A 1 321 ? 1.781 3.445 9.410 1.00 98.38 321 GLY A N 1
ATOM 2602 C CA . GLY A 1 321 ? 1.993 3.188 7.985 1.00 98.38 321 GLY A CA 1
ATOM 2603 C C . GLY A 1 321 ? 2.676 4.360 7.284 1.00 98.38 321 GLY A C 1
ATOM 2604 O O . GLY A 1 321 ? 3.697 4.181 6.626 1.00 98.38 321 GLY A O 1
ATOM 2605 N N . THR A 1 322 ? 2.150 5.572 7.474 1.00 98.44 322 THR A N 1
ATOM 2606 C CA . THR A 1 322 ? 2.664 6.788 6.827 1.00 98.44 322 THR A CA 1
ATOM 2607 C C . THR A 1 322 ? 4.069 7.121 7.316 1.00 98.44 322 THR A C 1
ATOM 2609 O O . THR A 1 322 ? 4.979 7.260 6.504 1.00 98.44 322 THR A O 1
ATOM 2612 N N . LEU A 1 323 ? 4.288 7.186 8.634 1.00 98.38 323 LEU A N 1
ATOM 2613 C CA . LEU A 1 323 ? 5.608 7.489 9.192 1.00 98.38 323 LEU A CA 1
ATOM 2614 C C . LEU A 1 323 ? 6.617 6.379 8.896 1.00 98.38 323 LEU A C 1
ATOM 2616 O O . LEU A 1 323 ? 7.781 6.688 8.663 1.00 98.38 323 LEU A O 1
ATOM 2620 N N . GLY A 1 324 ? 6.196 5.111 8.850 1.00 98.06 324 GLY A N 1
ATOM 2621 C CA . GLY A 1 324 ? 7.059 4.003 8.440 1.00 98.06 324 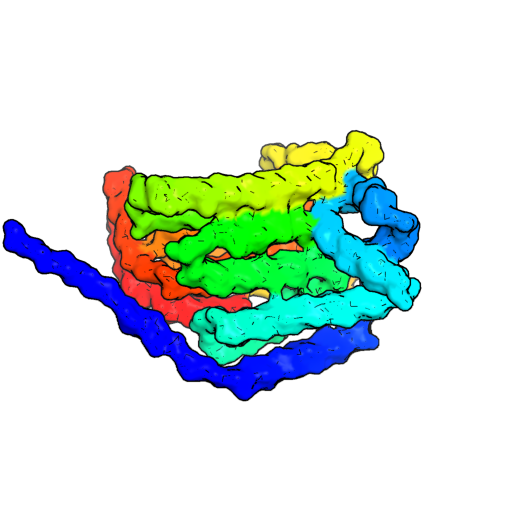GLY A CA 1
ATOM 2622 C C . GLY A 1 324 ? 7.556 4.156 7.000 1.00 98.06 324 GLY A C 1
ATOM 2623 O O . GLY A 1 324 ? 8.755 4.034 6.747 1.00 98.06 324 GLY A O 1
ATOM 2624 N N . ILE A 1 325 ? 6.658 4.485 6.064 1.00 98.12 325 ILE A N 1
ATOM 2625 C CA . ILE A 1 325 ? 7.016 4.729 4.659 1.00 98.12 325 ILE A CA 1
ATOM 2626 C C . ILE A 1 325 ? 7.928 5.957 4.542 1.00 98.12 325 ILE A C 1
ATOM 2628 O O . ILE A 1 325 ? 8.980 5.860 3.917 1.00 98.12 325 ILE A O 1
ATOM 2632 N N . LEU A 1 326 ? 7.582 7.080 5.181 1.00 97.62 326 LEU A N 1
ATOM 2633 C CA . LEU A 1 326 ? 8.400 8.301 5.155 1.00 97.62 326 LEU A CA 1
ATOM 2634 C C . LEU A 1 326 ? 9.786 8.084 5.774 1.00 97.62 326 LEU A C 1
ATOM 2636 O O . LEU A 1 326 ? 10.777 8.576 5.244 1.00 97.62 326 LEU A O 1
ATOM 2640 N N . SER A 1 327 ? 9.876 7.305 6.855 1.00 96.12 327 SER A N 1
ATOM 2641 C CA . SER A 1 327 ? 11.157 6.961 7.482 1.00 96.12 327 SER A CA 1
ATOM 2642 C C . SER A 1 327 ? 12.044 6.169 6.525 1.00 96.12 327 SER A C 1
ATOM 2644 O O . SER A 1 327 ? 13.240 6.434 6.436 1.00 96.12 327 SER A O 1
ATOM 2646 N N . PHE A 1 328 ? 11.476 5.222 5.773 1.00 94.19 328 PHE A N 1
ATOM 2647 C CA . PHE A 1 328 ? 12.222 4.488 4.751 1.00 94.19 328 PHE A CA 1
ATOM 2648 C C . PHE A 1 328 ? 12.651 5.394 3.589 1.00 94.19 328 PHE A C 1
ATOM 2650 O O . PHE A 1 328 ? 13.810 5.351 3.181 1.00 94.19 328 PHE A O 1
ATOM 2657 N N . ILE A 1 329 ? 11.748 6.249 3.101 1.00 93.94 329 ILE A N 1
ATOM 2658 C CA . ILE A 1 329 ? 12.036 7.211 2.027 1.00 93.94 329 ILE A CA 1
ATOM 2659 C C . ILE A 1 329 ? 13.213 8.116 2.413 1.00 93.94 329 ILE A C 1
ATOM 2661 O O . ILE A 1 329 ? 14.168 8.242 1.651 1.00 93.94 329 ILE A O 1
ATOM 2665 N N . TYR A 1 330 ? 13.186 8.665 3.629 1.00 93.88 330 TYR A N 1
ATOM 2666 C CA . TYR A 1 330 ? 14.235 9.542 4.144 1.00 93.88 330 TYR A CA 1
ATOM 2667 C C . TYR A 1 330 ? 15.572 8.819 4.348 1.00 93.88 330 TYR A C 1
ATOM 2669 O O . TYR A 1 330 ? 16.625 9.282 3.918 1.00 93.88 330 TYR A O 1
ATOM 2677 N N . THR A 1 331 ? 15.547 7.672 5.032 1.00 90.44 331 THR A N 1
ATOM 2678 C CA . THR A 1 331 ? 16.782 7.000 5.468 1.00 90.44 331 THR A CA 1
ATOM 2679 C C . THR A 1 331 ? 17.431 6.157 4.379 1.00 90.44 331 THR A C 1
ATOM 2681 O O . THR A 1 331 ? 18.620 5.845 4.486 1.00 90.44 331 THR A O 1
ATOM 2684 N N . LYS A 1 332 ? 16.677 5.737 3.357 1.00 87.25 332 LYS A N 1
ATOM 2685 C CA . LYS A 1 332 ? 17.142 4.727 2.406 1.00 87.25 332 LYS A CA 1
ATOM 2686 C C . LYS A 1 332 ? 17.055 5.159 0.956 1.00 87.25 332 LYS A C 1
ATOM 2688 O O . LYS A 1 332 ? 18.063 5.077 0.257 1.00 87.25 332 LYS A O 1
ATOM 2693 N N . TYR A 1 333 ? 15.868 5.537 0.495 1.00 85.19 333 TYR A N 1
ATOM 2694 C CA . TYR A 1 333 ? 15.615 5.709 -0.930 1.00 85.19 333 TYR A CA 1
ATOM 2695 C C . TYR A 1 333 ? 14.415 6.623 -1.178 1.00 85.19 333 TYR A C 1
ATOM 2697 O O . TYR A 1 333 ? 13.279 6.223 -0.927 1.00 85.19 333 TYR A O 1
ATOM 2705 N N . ILE A 1 334 ? 14.670 7.824 -1.715 1.00 86.88 334 ILE A N 1
ATOM 2706 C CA . ILE A 1 334 ? 13.622 8.813 -2.021 1.00 86.88 334 ILE A CA 1
ATOM 2707 C C . ILE A 1 334 ? 12.589 8.225 -2.993 1.00 86.88 334 ILE A C 1
ATOM 2709 O O . ILE A 1 334 ? 11.384 8.371 -2.786 1.00 86.88 334 ILE A O 1
ATOM 2713 N N . GLY A 1 335 ? 13.071 7.530 -4.026 1.00 88.00 335 GLY A N 1
ATOM 2714 C CA . GLY A 1 335 ? 12.256 6.859 -5.033 1.00 88.00 335 GLY A CA 1
ATOM 2715 C C . GLY A 1 335 ? 11.403 7.784 -5.906 1.00 88.00 335 GLY A C 1
ATOM 2716 O O . GLY A 1 335 ? 11.290 8.987 -5.686 1.00 88.00 335 GLY A O 1
ATOM 2717 N N . ASN A 1 336 ? 10.782 7.176 -6.913 1.00 88.75 336 ASN A N 1
ATOM 2718 C CA . ASN A 1 336 ? 9.881 7.836 -7.864 1.00 88.75 336 ASN A CA 1
ATOM 2719 C C . ASN A 1 336 ? 8.409 7.785 -7.416 1.00 88.75 336 ASN A C 1
ATOM 2721 O O . ASN A 1 336 ? 8.062 7.139 -6.423 1.00 88.75 336 ASN A O 1
ATOM 2725 N N . LEU A 1 337 ? 7.525 8.400 -8.206 1.00 90.69 337 LEU A N 1
ATOM 2726 C CA . LEU A 1 337 ? 6.102 8.576 -7.899 1.00 90.69 337 LEU A CA 1
ATOM 2727 C C . LEU A 1 337 ? 5.373 7.265 -7.542 1.00 90.69 337 LEU A C 1
ATOM 2729 O O . LEU A 1 337 ? 4.624 7.228 -6.564 1.00 90.69 337 LEU A O 1
ATOM 2733 N N . ARG A 1 338 ? 5.668 6.154 -8.230 1.00 91.50 338 ARG A N 1
ATOM 2734 C CA . ARG A 1 338 ? 5.135 4.813 -7.902 1.00 91.50 338 ARG A CA 1
ATOM 2735 C C . ARG A 1 338 ? 5.445 4.322 -6.487 1.00 91.50 338 ARG A C 1
ATOM 2737 O O . ARG A 1 338 ? 4.638 3.603 -5.895 1.00 91.50 338 ARG A O 1
ATOM 2744 N N . HIS A 1 339 ? 6.580 4.728 -5.919 1.00 94.12 339 HIS A N 1
ATOM 2745 C CA . HIS A 1 339 ? 6.929 4.444 -4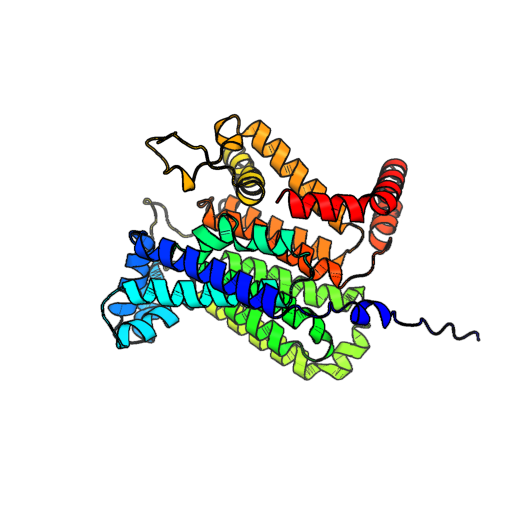.526 1.00 94.12 339 HIS A CA 1
ATOM 2746 C C . HIS A 1 339 ? 6.090 5.306 -3.585 1.00 94.12 339 HIS A C 1
ATOM 2748 O O . HIS A 1 339 ? 5.507 4.789 -2.632 1.00 94.12 339 HIS A O 1
ATOM 2754 N N . HIS A 1 340 ? 5.953 6.598 -3.895 1.00 95.31 340 HIS A N 1
ATOM 2755 C CA . HIS A 1 340 ? 5.167 7.543 -3.095 1.00 95.31 340 HIS A CA 1
ATOM 2756 C C . HIS A 1 340 ? 3.685 7.155 -3.059 1.00 95.31 340 HIS A C 1
ATOM 2758 O O . HIS A 1 340 ? 3.047 7.305 -2.020 1.00 95.31 340 HIS A O 1
ATOM 2764 N N . GLY A 1 341 ? 3.157 6.551 -4.130 1.00 95.94 341 GLY A N 1
ATOM 2765 C CA . GLY A 1 341 ? 1.782 6.046 -4.201 1.00 95.94 341 GLY A CA 1
ATOM 2766 C C . GLY A 1 341 ? 1.390 5.065 -3.086 1.00 95.94 341 GLY A C 1
ATOM 2767 O O . GLY A 1 341 ? 0.215 4.979 -2.733 1.00 95.94 341 GLY A O 1
ATOM 2768 N N . HIS A 1 342 ? 2.343 4.411 -2.412 1.00 97.75 342 HIS A N 1
ATOM 2769 C CA . HIS A 1 342 ? 2.042 3.586 -1.235 1.00 97.75 342 HIS A CA 1
ATOM 2770 C C . HIS A 1 342 ? 1.457 4.406 -0.076 1.00 97.75 342 HIS A C 1
ATOM 2772 O O . HIS A 1 342 ? 0.639 3.882 0.679 1.00 97.75 342 HIS A O 1
ATOM 2778 N N . LEU A 1 343 ? 1.806 5.694 0.046 1.00 98.06 343 LEU A N 1
ATOM 2779 C CA . LEU A 1 343 ? 1.178 6.615 1.001 1.00 98.06 343 LEU A CA 1
ATOM 2780 C C . LEU A 1 343 ? -0.311 6.801 0.683 1.00 98.06 343 LEU A C 1
ATOM 2782 O O . LEU A 1 343 ? -1.140 6.842 1.594 1.00 98.06 343 LEU A O 1
ATOM 2786 N N . TYR A 1 344 ? -0.653 6.899 -0.604 1.00 96.56 344 TYR A N 1
ATOM 2787 C CA . TYR A 1 344 ? -2.030 7.035 -1.075 1.00 96.56 344 TYR A CA 1
ATOM 2788 C C . TYR A 1 344 ? -2.833 5.752 -0.844 1.00 96.56 344 TYR A C 1
ATOM 2790 O O . TYR A 1 344 ? -3.918 5.795 -0.266 1.00 96.56 344 TYR A O 1
ATOM 2798 N N . ILE A 1 345 ? -2.267 4.587 -1.174 1.00 97.12 345 ILE A N 1
ATOM 2799 C CA . ILE A 1 345 ? -2.911 3.295 -0.897 1.00 97.12 345 ILE A CA 1
ATOM 2800 C C . ILE A 1 345 ? -3.104 3.080 0.609 1.00 97.12 345 ILE A C 1
ATOM 2802 O O . ILE A 1 345 ? -4.160 2.609 1.036 1.00 97.12 345 ILE A O 1
ATOM 2806 N N . MET A 1 346 ? -2.128 3.483 1.427 1.00 98.12 346 MET A N 1
ATOM 2807 C CA . MET A 1 346 ? -2.241 3.446 2.884 1.00 98.12 346 MET A CA 1
ATOM 2808 C C . MET A 1 346 ? -3.399 4.321 3.385 1.00 98.12 346 MET A C 1
ATOM 2810 O O . MET A 1 346 ? -4.171 3.891 4.247 1.00 98.12 346 MET A O 1
ATOM 2814 N N . LEU A 1 347 ? -3.567 5.522 2.820 1.00 97.31 347 LEU A N 1
ATOM 2815 C CA . LEU A 1 347 ? -4.698 6.391 3.133 1.00 97.31 347 LEU A CA 1
ATOM 2816 C C . LEU A 1 347 ? -6.033 5.746 2.734 1.00 97.31 347 LEU A C 1
ATOM 2818 O O . LEU A 1 347 ? -6.951 5.718 3.554 1.00 97.31 347 LEU A O 1
ATOM 2822 N N . ILE A 1 348 ? -6.142 5.185 1.524 1.00 96.62 348 ILE A N 1
ATOM 2823 C CA . ILE A 1 348 ? -7.353 4.484 1.062 1.00 96.62 348 ILE A CA 1
ATOM 2824 C C . ILE A 1 348 ? -7.703 3.332 2.008 1.00 96.62 348 ILE A C 1
ATOM 2826 O O . ILE A 1 348 ? -8.865 3.180 2.391 1.00 96.62 348 ILE A O 1
ATOM 2830 N N . ALA A 1 349 ? -6.714 2.543 2.432 1.00 97.94 349 ALA A N 1
ATOM 2831 C CA . ALA A 1 349 ? -6.916 1.453 3.381 1.00 97.94 349 ALA A CA 1
ATOM 2832 C C . ALA A 1 349 ? -7.424 1.965 4.741 1.00 97.94 349 ALA A C 1
ATOM 2834 O O . ALA A 1 349 ? -8.356 1.388 5.305 1.00 97.94 349 ALA A O 1
ATOM 2835 N N . CYS A 1 350 ? -6.887 3.085 5.240 1.00 97.81 350 CYS A N 1
ATOM 2836 C CA . CYS A 1 350 ? -7.386 3.730 6.459 1.00 97.81 350 CYS A CA 1
ATOM 2837 C C . CYS A 1 350 ? -8.836 4.203 6.286 1.00 97.81 350 CYS A C 1
ATOM 2839 O O . CYS A 1 350 ? -9.682 3.923 7.134 1.00 97.81 350 CYS A O 1
ATOM 2841 N N . LEU A 1 351 ? -9.157 4.870 5.171 1.00 95.81 351 LEU A N 1
ATOM 2842 C CA . LEU A 1 351 ? -10.513 5.337 4.862 1.00 95.81 351 LEU A CA 1
ATOM 2843 C C . LEU A 1 351 ? -11.507 4.174 4.729 1.00 95.81 351 LEU A C 1
ATOM 2845 O O . LEU A 1 351 ? -12.652 4.308 5.169 1.00 95.81 351 LEU A O 1
ATOM 2849 N N . TRP A 1 352 ? -11.077 3.034 4.187 1.00 95.81 352 TRP A N 1
ATOM 2850 C CA . TRP A 1 352 ? -11.873 1.810 4.127 1.00 95.81 352 TRP A CA 1
ATOM 2851 C C . TRP A 1 352 ? -12.116 1.260 5.534 1.00 95.81 352 TRP A C 1
ATOM 2853 O O . TRP A 1 352 ? -13.267 1.135 5.953 1.00 95.81 352 TRP A O 1
ATOM 2863 N N . ILE A 1 353 ? -11.056 0.974 6.293 1.00 95.81 353 ILE A N 1
ATOM 2864 C CA . ILE A 1 353 ? -11.160 0.367 7.628 1.00 95.81 353 ILE A CA 1
ATOM 2865 C C . ILE A 1 353 ? -11.887 1.292 8.615 1.00 95.81 353 ILE A C 1
ATOM 2867 O O . ILE A 1 353 ? -12.581 0.806 9.508 1.00 95.81 353 ILE A O 1
ATOM 2871 N N . SER A 1 354 ? -11.832 2.613 8.413 1.00 94.62 354 SER A N 1
ATOM 2872 C CA . SER A 1 354 ? -12.555 3.591 9.234 1.00 94.62 354 SER A CA 1
ATOM 2873 C C . SER A 1 354 ? -14.065 3.346 9.321 1.00 94.62 354 SER A C 1
ATOM 2875 O O . SER A 1 354 ? -14.666 3.668 10.345 1.00 94.62 354 SER A O 1
ATOM 2877 N N . HIS A 1 355 ? -14.684 2.725 8.311 1.00 91.69 355 HIS A N 1
ATOM 2878 C CA . HIS A 1 355 ? -16.112 2.385 8.336 1.00 91.69 355 HIS A CA 1
ATOM 2879 C C . HIS A 1 355 ? -16.474 1.280 9.333 1.00 91.69 355 HIS A C 1
ATOM 2881 O O . HIS A 1 355 ? -17.642 1.141 9.688 1.00 91.69 355 HIS A O 1
ATOM 2887 N N . TYR A 1 356 ? -15.498 0.502 9.802 1.00 90.31 356 TYR A N 1
ATOM 2888 C CA . TYR A 1 356 ? -15.732 -0.585 10.752 1.00 90.31 356 TYR A CA 1
ATOM 2889 C C . TYR A 1 356 ? -15.622 -0.146 12.217 1.00 90.31 356 TYR A C 1
ATOM 2891 O O . TYR A 1 356 ? -15.834 -0.967 13.108 1.00 90.31 356 TYR A O 1
ATOM 2899 N N . TYR A 1 357 ? -15.299 1.126 12.476 1.00 90.38 357 TYR A N 1
ATOM 2900 C CA . TYR A 1 357 ? -15.112 1.666 13.821 1.00 90.38 357 TYR A CA 1
ATOM 2901 C C . TYR A 1 357 ? -16.136 2.743 14.160 1.00 90.38 357 TYR A C 1
ATOM 2903 O O . TYR A 1 357 ? -16.304 3.722 13.429 1.00 90.38 357 TYR A O 1
ATOM 2911 N N . SER A 1 358 ? -16.760 2.618 15.330 1.00 87.69 358 SER A N 1
ATOM 2912 C CA . SER A 1 358 ? -17.522 3.710 15.930 1.00 87.69 358 SER A CA 1
ATOM 2913 C C . SER A 1 358 ? -16.590 4.814 16.425 1.00 87.69 358 SER A C 1
ATOM 2915 O O . SER A 1 358 ? -15.459 4.566 16.844 1.00 87.69 358 SER A O 1
ATOM 2917 N N . GLU A 1 359 ? -17.077 6.049 16.398 1.00 89.31 359 GLU A N 1
ATOM 2918 C CA . GLU A 1 359 ? -16.351 7.183 16.962 1.00 89.31 359 GLU A CA 1
ATOM 2919 C C . GLU A 1 359 ? -16.280 7.093 18.490 1.00 89.31 359 GLU A C 1
ATOM 2921 O O . GLU A 1 359 ? -17.236 6.680 19.143 1.00 89.31 359 GLU A O 1
ATOM 2926 N N . THR A 1 360 ? -15.154 7.522 19.059 1.00 90.06 360 THR A N 1
ATOM 2927 C CA . THR A 1 360 ? -14.912 7.559 20.505 1.00 90.06 360 THR A CA 1
ATOM 2928 C C . THR A 1 360 ? -14.180 8.843 20.895 1.00 90.06 360 THR A C 1
ATOM 2930 O O . THR A 1 360 ? -13.343 9.339 20.141 1.00 90.06 360 THR A O 1
ATOM 2933 N N . ASP A 1 361 ? -14.483 9.373 22.082 1.00 89.00 361 ASP A N 1
ATOM 2934 C CA . ASP A 1 361 ? -13.803 10.544 22.662 1.00 89.00 361 ASP A CA 1
ATOM 2935 C C . ASP A 1 361 ? -12.553 10.160 23.479 1.00 89.00 361 ASP A C 1
ATOM 2937 O O . ASP A 1 361 ? -11.838 11.028 23.969 1.00 89.00 361 ASP A O 1
ATOM 2941 N N . THR A 1 362 ? -12.248 8.864 23.615 1.00 88.00 362 THR A N 1
ATOM 2942 C CA . THR A 1 362 ? -11.228 8.334 24.536 1.00 88.00 362 THR A CA 1
ATOM 2943 C C . THR A 1 362 ? -9.857 8.985 24.367 1.00 88.00 362 THR A C 1
ATOM 2945 O O . THR A 1 362 ? -9.246 9.394 25.352 1.00 88.00 362 THR A O 1
ATOM 2948 N N . LEU A 1 363 ? -9.375 9.110 23.127 1.00 87.38 363 LEU A N 1
ATOM 2949 C CA . LEU A 1 363 ? -8.072 9.715 22.853 1.00 87.38 363 LEU A CA 1
ATOM 2950 C C . LEU A 1 363 ? -8.073 11.223 23.136 1.00 87.38 363 LEU A C 1
ATOM 2952 O O . LEU A 1 363 ? -7.128 11.725 23.732 1.00 87.38 363 LEU A O 1
ATOM 2956 N N . LEU A 1 364 ? -9.138 11.937 22.763 1.00 87.50 364 LEU A N 1
ATOM 2957 C CA . LEU A 1 364 ? -9.269 13.373 23.030 1.00 87.50 364 LEU A CA 1
ATOM 2958 C C . LEU A 1 364 ? -9.306 13.652 24.538 1.00 87.50 364 LEU A C 1
ATOM 2960 O O . LEU A 1 364 ? -8.579 14.523 25.013 1.00 87.50 364 LEU A O 1
ATOM 2964 N N . ASN A 1 365 ? -10.045 12.841 25.299 1.00 87.19 365 ASN A N 1
ATOM 2965 C CA . ASN A 1 365 ? -10.091 12.908 26.760 1.00 87.19 365 ASN A CA 1
ATOM 2966 C C . ASN A 1 365 ? -8.717 12.624 27.388 1.00 87.19 365 ASN A C 1
ATOM 2968 O O . ASN A 1 365 ? -8.317 13.292 28.342 1.00 87.19 365 ASN A O 1
ATOM 2972 N N . LEU A 1 366 ? -7.970 11.652 26.846 1.00 87.31 366 LEU A N 1
ATOM 2973 C CA . LEU A 1 366 ? -6.608 11.347 27.289 1.00 87.31 366 LEU A CA 1
ATOM 2974 C C . LEU A 1 366 ? -5.671 12.537 27.045 1.00 87.31 366 LEU A C 1
ATOM 2976 O O . LEU A 1 366 ? -4.970 12.960 27.962 1.00 87.31 366 LEU A O 1
ATOM 2980 N N . ILE A 1 367 ? -5.689 13.112 25.839 1.00 85.69 367 ILE A N 1
ATOM 2981 C CA . ILE A 1 367 ? -4.865 14.278 25.496 1.00 85.69 367 ILE A CA 1
ATOM 2982 C C . ILE A 1 367 ? -5.236 15.458 26.402 1.00 85.69 367 ILE A C 1
ATOM 2984 O O . ILE A 1 367 ? -4.348 16.084 26.972 1.00 85.69 367 ILE A O 1
ATOM 2988 N N . GLN A 1 368 ? -6.526 15.726 26.619 1.00 86.31 368 GLN A N 1
ATOM 2989 C CA . GLN A 1 368 ? -6.980 16.805 27.502 1.00 86.31 368 GLN A CA 1
ATOM 2990 C C . GLN A 1 368 ? -6.487 16.629 28.942 1.00 86.31 368 GLN A C 1
ATOM 2992 O O . GLN A 1 368 ? -6.092 17.606 29.578 1.00 86.31 368 GLN A O 1
ATOM 2997 N N . ARG A 1 369 ? -6.475 15.389 29.446 1.00 86.81 369 ARG A N 1
ATOM 2998 C CA . ARG A 1 369 ? -6.009 15.067 30.799 1.00 86.81 369 ARG A CA 1
ATOM 2999 C C . ARG A 1 369 ? -4.522 15.368 30.997 1.00 86.81 369 ARG A C 1
ATOM 3001 O O . ARG A 1 369 ? -4.154 15.853 32.062 1.00 86.81 369 ARG A O 1
ATOM 3008 N N . TYR A 1 370 ? -3.681 15.071 30.006 1.00 86.25 370 TYR A N 1
ATOM 3009 C CA . TYR A 1 370 ? -2.225 15.246 30.113 1.00 86.25 370 TYR A CA 1
ATOM 3010 C C . TYR A 1 370 ? -1.726 16.610 29.612 1.00 86.25 370 TYR A C 1
ATOM 3012 O O . TYR A 1 370 ? -0.694 17.087 30.074 1.00 86.25 370 TYR A O 1
ATOM 3020 N N . PHE A 1 371 ? -2.464 17.274 28.720 1.00 85.44 371 PHE A N 1
ATOM 3021 C CA . PHE A 1 371 ? -2.081 18.546 28.102 1.00 85.44 371 PHE A CA 1
ATOM 3022 C C . PHE A 1 371 ? -3.039 19.681 28.490 1.00 85.44 371 PHE A C 1
ATOM 3024 O O . PHE A 1 371 ? -3.671 20.308 27.638 1.00 85.44 371 PHE A O 1
ATOM 3031 N N . LEU A 1 372 ? -3.120 19.983 29.792 1.00 77.38 372 LEU A N 1
ATOM 3032 C CA . LEU A 1 372 ? -4.038 20.990 30.356 1.00 77.38 372 LEU A CA 1
ATOM 3033 C C . LEU A 1 372 ? -3.900 22.383 29.713 1.00 77.38 372 LEU A C 1
ATOM 3035 O O . LEU A 1 372 ? -4.904 23.074 29.520 1.00 77.38 372 LEU A O 1
ATOM 3039 N N . ILE A 1 373 ? -2.679 22.765 29.319 1.00 83.00 373 ILE A N 1
ATOM 3040 C CA . ILE A 1 373 ? -2.370 24.041 28.646 1.00 83.00 373 ILE A CA 1
ATOM 3041 C C . ILE A 1 373 ? -3.124 24.173 27.308 1.00 83.00 373 ILE A C 1
ATOM 3043 O O . ILE A 1 373 ? -3.491 25.278 26.917 1.00 83.00 373 ILE A O 1
ATOM 3047 N N . PHE A 1 374 ? -3.418 23.055 26.637 1.00 82.50 374 PHE A N 1
ATOM 3048 C CA . PHE A 1 374 ? -4.117 23.019 25.347 1.00 82.50 374 PHE A CA 1
ATOM 3049 C C . PHE A 1 374 ? -5.598 22.622 25.461 1.00 82.50 374 PHE A C 1
ATOM 3051 O O . PHE A 1 374 ? -6.249 22.346 24.453 1.00 82.50 374 PHE A O 1
ATOM 3058 N N . SER A 1 375 ? -6.156 22.591 26.675 1.00 79.56 375 SER A N 1
ATOM 3059 C CA . SER A 1 375 ? -7.527 22.123 26.937 1.00 79.56 375 SER A CA 1
ATOM 3060 C C . SER A 1 375 ? -8.587 22.821 26.076 1.00 79.56 375 SER A C 1
ATOM 3062 O O . SER A 1 375 ? -9.438 22.155 25.490 1.00 79.56 375 SER A O 1
ATOM 3064 N N . LYS A 1 376 ? -8.506 24.149 25.921 1.00 84.31 376 LYS A N 1
ATOM 3065 C CA . LYS A 1 376 ? -9.437 24.926 25.085 1.00 84.31 376 LYS A CA 1
ATOM 3066 C C . LYS A 1 376 ? -9.352 24.530 23.607 1.00 84.31 376 LYS A C 1
ATOM 3068 O O . LYS A 1 376 ? -10.378 24.380 22.950 1.00 84.31 376 LYS A O 1
ATOM 3073 N N . GLN A 1 377 ? -8.141 24.347 23.081 1.00 87.56 377 GLN A N 1
ATOM 3074 C CA . GLN A 1 377 ? -7.919 23.917 21.701 1.00 87.56 377 GLN A CA 1
ATOM 3075 C C . GLN A 1 377 ? -8.449 22.496 21.473 1.00 87.56 377 GLN A C 1
ATOM 3077 O O . GLN A 1 377 ? -9.054 22.238 20.435 1.00 87.56 377 GLN A O 1
ATOM 3082 N N . ILE A 1 378 ? -8.279 21.596 22.446 1.00 82.69 378 ILE A N 1
ATOM 3083 C CA . ILE A 1 378 ? -8.768 20.212 22.368 1.00 82.69 378 ILE A CA 1
ATOM 3084 C C . ILE A 1 378 ? -10.301 20.171 22.357 1.00 82.69 378 ILE A C 1
ATOM 3086 O O . ILE A 1 378 ? -10.872 19.479 21.518 1.00 82.69 378 ILE A O 1
ATOM 3090 N N . ILE A 1 379 ? -10.970 20.971 23.195 1.00 84.19 379 ILE A N 1
ATOM 3091 C CA . ILE A 1 379 ? -12.440 21.099 23.183 1.00 84.19 379 ILE A CA 1
ATOM 3092 C C . ILE A 1 379 ? -12.928 21.625 21.826 1.00 84.19 379 ILE A C 1
ATOM 3094 O O . ILE A 1 379 ? -13.875 21.089 21.251 1.00 84.19 379 ILE A O 1
ATOM 3098 N N . ASN A 1 380 ? -12.261 22.642 21.271 1.00 87.94 380 ASN A N 1
ATOM 3099 C CA . ASN A 1 380 ? -12.598 23.157 19.942 1.00 87.94 380 ASN A CA 1
ATOM 3100 C C . ASN A 1 380 ? -12.425 22.082 18.856 1.00 87.94 380 ASN A C 1
ATOM 3102 O O . ASN A 1 380 ? -13.270 21.965 17.968 1.00 87.94 380 ASN A O 1
ATOM 3106 N N . LEU A 1 381 ? -11.357 21.281 18.929 1.00 85.25 381 LEU A N 1
ATOM 3107 C CA . LEU A 1 381 ? -11.105 20.180 18.000 1.00 85.25 381 LEU A CA 1
ATOM 3108 C C . LEU A 1 381 ? -12.163 19.074 18.125 1.00 85.25 381 LEU A C 1
ATOM 3110 O O . LEU A 1 381 ? -12.638 18.546 17.118 1.00 85.25 381 LEU A O 1
ATOM 3114 N N . GLU A 1 382 ? -12.573 18.737 19.345 1.00 86.06 382 GLU A N 1
ATOM 3115 C CA . GLU A 1 382 ? -13.650 17.783 19.605 1.00 86.06 382 GLU A CA 1
ATOM 3116 C C . GLU A 1 382 ? -14.972 18.260 18.987 1.00 86.06 382 GLU A C 1
ATOM 3118 O O . GLU A 1 382 ? -15.602 17.525 18.225 1.00 86.06 382 GLU A O 1
ATOM 3123 N N . GLN A 1 383 ? -15.363 19.513 19.241 1.00 86.75 383 GLN A N 1
ATOM 3124 C CA . GLN A 1 383 ? -16.573 20.109 18.665 1.00 86.75 383 GLN A CA 1
ATOM 3125 C C . GLN A 1 383 ? -16.510 20.157 17.134 1.00 86.75 383 GLN A C 1
ATOM 3127 O O . GLN A 1 383 ? -17.478 19.805 16.453 1.00 86.75 383 GLN A O 1
ATOM 3132 N N . PHE A 1 384 ? -15.361 20.554 16.582 1.00 88.12 384 PHE A N 1
ATOM 3133 C CA . PHE A 1 384 ? -15.130 20.604 15.143 1.00 88.12 384 PHE A CA 1
ATOM 3134 C C . PHE A 1 384 ? -15.280 19.222 14.501 1.00 88.12 384 PHE A C 1
ATOM 3136 O O . PHE A 1 384 ? -16.018 19.066 13.526 1.00 88.12 384 PHE A O 1
ATOM 3143 N N . THR A 1 385 ? -14.629 18.203 15.064 1.00 86.75 385 THR A N 1
ATOM 3144 C CA . THR A 1 385 ? -14.681 16.840 14.524 1.00 86.75 385 THR A CA 1
ATOM 3145 C C . THR A 1 385 ? -16.075 16.228 14.662 1.00 86.75 385 THR A C 1
ATOM 3147 O O . THR A 1 385 ? -16.565 15.663 13.687 1.00 86.75 385 THR A O 1
ATOM 3150 N N . LYS A 1 386 ? -16.780 16.422 15.786 1.00 85.31 386 LYS A N 1
ATOM 3151 C CA . LYS A 1 386 ? -18.185 15.990 15.942 1.00 85.31 386 LYS A CA 1
ATOM 3152 C C . LYS A 1 386 ? -19.104 16.602 14.880 1.00 85.31 386 LYS A C 1
ATOM 3154 O O . LYS A 1 386 ? -19.970 15.915 14.345 1.00 85.31 386 LYS A O 1
ATOM 3159 N N . LYS A 1 387 ? -18.908 17.883 14.555 1.00 86.31 387 LYS A N 1
ATOM 3160 C CA . LYS A 1 387 ? -19.774 18.613 13.620 1.00 86.31 387 LYS A CA 1
ATOM 3161 C C . LYS A 1 387 ? -19.452 18.338 12.149 1.00 86.31 387 LYS A C 1
ATOM 3163 O O . LYS A 1 387 ? -20.369 18.165 11.350 1.00 86.31 387 LYS A O 1
ATOM 3168 N N . TYR A 1 388 ? -18.172 18.311 11.777 1.00 85.25 388 TYR A N 1
ATOM 3169 C CA . TYR A 1 388 ? -17.764 18.383 10.370 1.00 85.25 388 TYR A CA 1
ATOM 3170 C C . TYR A 1 388 ? -17.120 17.110 9.818 1.00 85.25 388 TYR A C 1
ATOM 3172 O O . TYR A 1 388 ? -16.984 17.004 8.602 1.00 85.25 388 TYR A O 1
ATOM 3180 N N . ARG A 1 389 ? -16.770 16.110 10.640 1.00 84.25 389 ARG A N 1
ATOM 3181 C CA . ARG A 1 389 ? -16.024 14.923 10.177 1.00 84.25 389 ARG A CA 1
ATOM 3182 C C . ARG A 1 389 ? -16.662 14.213 8.982 1.00 84.25 389 ARG A C 1
ATOM 3184 O O . ARG A 1 389 ? -15.957 13.912 8.029 1.00 84.25 389 ARG A O 1
ATOM 3191 N N . LYS A 1 390 ? -17.978 13.968 8.989 1.00 82.06 390 LYS A N 1
ATOM 3192 C CA . LYS A 1 390 ? -18.664 13.299 7.861 1.00 82.06 390 LYS A CA 1
ATOM 3193 C C . LYS A 1 390 ? -18.578 14.105 6.562 1.00 82.06 390 LYS A C 1
ATOM 3195 O O . LYS A 1 390 ? -18.384 13.533 5.492 1.00 82.06 390 LYS A O 1
ATOM 3200 N N . PHE A 1 391 ? -18.711 15.428 6.662 1.00 80.94 391 PHE A N 1
ATOM 3201 C CA . PHE A 1 391 ? -18.561 16.330 5.523 1.00 80.94 391 PHE A CA 1
ATOM 3202 C C . PHE A 1 391 ? -17.117 16.327 5.012 1.00 80.94 391 PHE A C 1
ATOM 3204 O O . PHE A 1 391 ? -16.897 16.111 3.823 1.00 80.94 391 PHE A O 1
ATOM 3211 N N . LEU A 1 392 ? -16.146 16.472 5.918 1.00 79.81 392 LEU A N 1
ATOM 3212 C CA . LEU A 1 392 ? -14.718 16.433 5.606 1.00 79.81 392 LEU A CA 1
ATOM 3213 C C . LEU A 1 392 ? -14.309 15.107 4.970 1.00 79.81 392 LEU A C 1
ATOM 3215 O O . LEU A 1 392 ? -13.600 15.120 3.977 1.00 79.81 392 LEU A O 1
ATOM 3219 N N . TYR A 1 393 ? -14.811 13.979 5.473 1.00 81.88 393 TYR A N 1
ATOM 3220 C CA . TYR A 1 393 ? -14.588 12.660 4.884 1.00 81.88 393 TYR A CA 1
ATOM 3221 C C . TYR A 1 393 ? -15.063 12.612 3.430 1.00 81.88 393 TYR A C 1
ATOM 3223 O O . TYR A 1 393 ? -14.317 12.205 2.542 1.00 81.88 393 TYR A O 1
ATOM 3231 N N . LYS A 1 394 ? -16.304 13.051 3.173 1.00 78.56 394 LYS A N 1
ATOM 3232 C CA . LYS A 1 394 ? -16.885 13.036 1.827 1.00 78.56 394 LYS A CA 1
ATOM 3233 C C . LYS A 1 394 ? -16.112 13.949 0.879 1.00 78.56 394 LYS A C 1
ATOM 3235 O O . LYS A 1 394 ? -15.828 13.534 -0.241 1.00 78.56 394 LYS A O 1
ATOM 3240 N N . LEU A 1 395 ? -15.766 15.153 1.334 1.00 74.31 395 LEU A N 1
ATOM 3241 C CA . LEU A 1 395 ? -14.978 16.115 0.571 1.00 74.31 395 LEU A CA 1
ATOM 3242 C C . LEU A 1 395 ? -13.586 15.555 0.255 1.00 74.31 395 LEU A C 1
ATOM 3244 O O . LEU A 1 395 ? -13.182 15.549 -0.899 1.00 74.31 395 LEU A O 1
ATOM 3248 N N . PHE A 1 396 ? -12.893 15.016 1.256 1.00 78.31 396 PHE A N 1
ATOM 3249 C CA . PHE A 1 396 ? -11.538 14.490 1.117 1.00 78.31 396 PHE A CA 1
ATOM 3250 C C . PHE A 1 396 ? -11.466 13.311 0.152 1.00 78.31 396 PHE A C 1
ATOM 3252 O O . PHE A 1 396 ? -10.656 13.331 -0.760 1.00 78.31 396 PHE A O 1
ATOM 3259 N N . CYS A 1 397 ? -12.392 12.355 0.266 1.00 73.31 397 CYS A N 1
ATOM 3260 C CA . CYS A 1 397 ? -12.496 11.236 -0.676 1.00 73.31 397 CYS A CA 1
ATOM 3261 C C . CYS A 1 397 ? -12.921 11.657 -2.097 1.00 73.31 397 CYS A C 1
ATOM 3263 O O . CYS A 1 397 ? -13.004 10.808 -2.973 1.00 73.31 397 CYS A O 1
ATOM 3265 N N . THR A 1 398 ? -13.341 12.910 -2.301 1.00 71.94 398 THR A N 1
ATOM 3266 C CA . THR A 1 398 ? -13.669 13.445 -3.635 1.00 71.94 398 THR A CA 1
ATOM 3267 C C . THR A 1 398 ? -12.494 14.231 -4.222 1.00 71.94 398 THR A C 1
ATOM 3269 O O . THR A 1 398 ? -12.401 14.362 -5.436 1.00 71.94 398 THR A O 1
ATOM 3272 N N . LEU A 1 399 ? -11.628 14.784 -3.367 1.00 67.00 399 LEU A N 1
ATOM 3273 C CA . LEU A 1 399 ? -10.479 15.602 -3.759 1.00 67.00 399 LEU A CA 1
ATOM 3274 C C . LEU A 1 399 ? -9.201 14.785 -3.991 1.00 67.00 399 LEU A C 1
ATOM 3276 O O . LEU A 1 399 ? -8.325 15.258 -4.709 1.00 67.00 399 LEU A O 1
ATOM 3280 N N . ILE A 1 400 ? -9.098 13.609 -3.368 1.00 64.44 400 ILE A N 1
ATOM 3281 C CA . ILE A 1 400 ? -7.998 12.640 -3.493 1.00 64.44 400 ILE A CA 1
ATOM 3282 C C . ILE A 1 400 ? -8.544 11.356 -4.109 1.00 64.44 400 ILE A C 1
ATOM 3284 O O . ILE A 1 400 ? -7.818 10.703 -4.895 1.00 64.44 400 ILE A O 1
#

Radius of gyration: 22.17 Å; chains: 1; bounding box: 59×49×66 Å

Foldseek 3Di:
DDDPPPPDPPVLVVPPPPQPPVLLVVLLVVLLVLLVVLQVPDDADPVLVVLLCLLLVQPDPVSSLVSLLLVLAFCLLSVVSNVVSVVDSDSSVLLVVQQVLLSLLLSLCSRQFPDDSLLSNCVCCDLQSRPLRRRHRALVSLLSSLLSQLLRCVVVVVPFLQSNLLSLLVLLRRGVLSVLLSVLVVVLSVVCCVPVHDVVVCCVVCVVRVVNSVVSNVNSNVSSVVRNDHDQPHDDPNHGLDWWAPDDDVVLLLLLLLLQVCQLPVAFDPPDPVVPDDRSQDDPQCVVPSVSSSVVSVVVLVLLLLLCQQPVSLSSSLCSSSVSLSSCCSTRNVDTSNSSNSNVSSSSSSLRNVSVDDGHCVNLVVCCVVPVVCVVVSVVSVVCCVPCSVVSSVVSSNSD

pLDDT: mean 88.79, std 14.61, range [27.8, 98.75]

Sequence (400 aa):
MSNTTSEKPDNILSLAHKRDDFFTITSVIVFLSLGLIGILNHEMHFDELQAWMIARDSSSINNLFQNLKYEGHPGLWHLGLYFLSRFTDNPVVMQFYHLLIATTGVYIFVKYSPFNRQQKIFLSLGYFSLYEYGILSRSYVLGLLLIYCFCTLYTHRDKSFIPLSLCLLLLCNTHIHGFIIAISLLITLVFDTIFYREISDIITRKKLDITISLMIFLLGAYTSLKQVIPPSDSYFDFVPVSGLRFNFVLSDFIETLVTITRAYLPLQQFGVETGVAPFWETNALVSLNIYVAAIIAISLFIFSAVLFIRQPVVLLMYLMGTLGILSFIYTKYIGNLRHHGHLYIMLIACLWISHYYSETDTLLNLIQRYFLIFSKQIINLEQFTKKYRKFLYKLFCTLI

Secondary structure (DSSP, 8-state):
---------TTTTTT-----HHHHHHHHHHHHHHHHHHHHTPPPPHHHHHHHHHHHT-SSHHHHHHHGGGT-S-THHHHHHHHHHTT-S-THHHHHHHHHHHHHHHHHHHHH----HHHHHHHHHSIIIIIITTTS-STHHHHHHHHHHHHHHGGGTTT-SHHHHHHHHHHHTT-HHHHHHHHHHHHHHHHHHHHHS-HHHHHHHHHHHHHHHHHHHHHHHHHHHHHHS--TT-EETTEES-----S--HHHHHHHHHHHHHHH-----TT---SSS-GGG--HHHHH-HHHHHHHHHHHHHHHHHHHTT-HHHHHHHHHHHHHHHHHHHHT----HHHHHHHHHHHHHHHHHGGGS---SHHHHHHHHH-GGGHHHHHHHHHHHHHHHHHHHHHHHHH-